Protein 4MAQ (pdb70)

Organism: Burkholderia cenocepacia (strain ATCC BAA-245 / DSM 16553 / LMG 16656 / NCTC 13227 / J2315 / CF5610) (NCBI:txid216591)

Nearest PDB structures (foldseek):
  4maq-assembly1_A  TM=1.004E+00  e=5.322E-48  Burkholderia cenocepacia J2315
  4maq-assembly1_B  TM=1.002E+00  e=1.027E-45  Burkholderia cenocepacia J2315
  1saw-assembly1_A  TM=9.635E-01  e=3.424E-25  Homo sapiens
  6fog-assembly4_D  TM=9.410E-01  e=6.657E-25  Homo sapiens
  6foh-assembly1_A  TM=9.533E-01  e=3.919E-24  Homo sapiens

InterPro domains:
  IPR011234 Fumarylacetoacetase-like, C-terminal [PF01557] (28-228)
  IPR036663 Fumarylacetoacetase-like, C-terminal domain superfamily [G3DSA:3.90.850.10] (1-232)
  IPR036663 Fumarylacetoacetase-like, C-terminal domain superfamily [SSF56529] (20-229)

B-factor: mean 16.76, std 10.46, range [5.88, 123.38]

Sequence (454 aa):
SAYVIDAAERPSVEVDQSSARFPVRRVFCVVGGRNYADHADREPPFFFTKPADAIVPASGTVAYPPLTNNDLHHEIELVVAIGKDGRSIDDPADALSHVWGYGVGVDLTRRDLQAEAKKLSRPWDWAKGFDASGPVVTALRRAATATGHPAAGRRIWLAVNGDTRQQGDLADMIWPVPDVIAYVSRRSVELKAGDLIFTGTPAGVGALQPGDRVTGGVDGIATFEFVVGAKPAHHHHHHHMSAYVIDAAERPSVEVDQSSARFPVRRVFCVVGGRNYADDREPPFFFTKPADAIVPASGTTVAYPPLTNDLHHEEIELVVAIGKDGRSIDPADALSHVWGYGVGVDLTRRDLQAEAKKLSRPWDWAKGFDASGPVVTALRAATATGHPAAGRRIWLAVNGDTRQQGDLADMIWPVPDVIAYVSRSVELKAGDLIFTGTPAGVGALQPGDRVTGGVDGIATFEFVVGAKP

Solvent-accessible surface area: 18419 Å² total; per-residue (Å²): 106,71,64,45,24,137,39,76,121,54,35,17,8,93,11,63,180,52,112,19,73,0,5,9,45,12,0,2,0,4,22,83,2,28,50,106,61,120,157,125,72,86,23,43,8,6,36,6,31,20,45,0,12,37,88,6,69,52,88,3,60,14,6,49,87,6,118,46,2,20,2,30,0,4,0,0,0,0,0,26,96,66,13,158,84,9,80,49,96,80,0,54,72,16,15,45,0,1,0,0,0,0,2,2,0,0,57,50,49,4,61,85,12,88,162,80,32,54,9,12,18,44,1,6,11,2,41,15,0,0,0,3,10,28,0,69,30,14,140,69,26,34,81,31,84,61,16,87,0,43,0,5,2,73,58,85,73,92,2,93,18,45,5,49,22,22,58,32,55,10,30,28,0,0,0,54,0,3,89,1,4,33,0,66,26,1,0,0,0,0,0,1,27,5,66,36,132,10,45,6,123,54,51,17,99,0,28,0,0,2,81,61,9,23,98,17,98,2,54,4,12,84,109,126,146,197,166,167,141,122,131,166,45,66,58,48,24,99,41,73,100,58,38,22,8,97,8,53,172,54,117,18,74,0,5,9,43,12,0,2,0,7,8,91,1,31,61,142,157,128,114,81,20,47,8,8,36,6,33,20,46,0,13,36,87,6,60,56,98,3,59,11,5,48,86,7,118,48,1,40,0,30,0,2,0,0,0,0,0,27,95,65,13,158,80,10,78,48,96,81,0,54,74,17,14,46,0,1,0,0,0,0,1,2,2,0,17,49,45,26,64,50,10,91,87,107,34,80,9,13,17,42,1,8,12,1,39,14,0,0,0,3,10,28,0,72,29,14,140,63,34,36,75,26,79,70,20,102,0,40,0,5,1,92,70,78,76,94,2,122,21,47,3,67,52,26,55,31,56,10,30,29,0,0,1,52,0,2,93,0,5,33,0,65,25,1,0,0,0,0,0,3,27,8,93,34,80,20,35,1,103,53,49,15,109,0,26,0,0,1,70,61,9,23,100,14,92,2,45,3,10,88,104,124

CATH classification: 3.90.850.10

Structure (mmCIF, N/CA/C/O backbone):
data_4MAQ
#
_entry.id   4MAQ
#
_cell.length_a   51.170
_cell.length_b   51.630
_cell.length_c   186.350
_cell.angle_alpha   90.000
_cell.angle_beta   90.000
_cell.angle_gamma   90.000
#
_symmetry.space_group_name_H-M   'P 21 21 21'
#
loop_
_entity.id
_entity.type
_entity.pdbx_description
1 polymer 'Putative fumarylpyruvate hydrolase'
2 non-polymer 1,2-ETHANEDIOL
3 water water
#
loop_
_atom_site.group_PDB
_atom_site.id
_atom_site.type_symbol
_atom_site.label_atom_id
_atom_site.label_alt_id
_atom_site.label_comp_id
_atom_site.label_asym_id
_atom_site.label_entity_id
_atom_site.label_seq_id
_atom_site.pdbx_PDB_ins_code
_atom_site.Cartn_x
_atom_site.Cartn_y
_atom_site.Cartn_z
_atom_site.occupancy
_atom_site.B_iso_or_equiv
_atom_site.auth_seq_id
_atom_site.auth_comp_id
_atom_site.auth_asym_id
_atom_site.auth_atom_id
_atom_site.pdbx_PDB_model_num
ATOM 1 N N . SER A 1 10 ? 8.959 47.235 24.612 1.00 43.33 2 SER A N 1
ATOM 2 C CA . SER A 1 10 ? 8.066 47.743 23.529 1.00 36.24 2 SER A CA 1
ATOM 3 C C . SER A 1 10 ? 6.714 48.140 24.093 1.00 28.63 2 SER A C 1
ATOM 4 O O . SER A 1 10 ? 6.254 47.552 25.075 1.00 41.07 2 SER A O 1
ATOM 7 N N . ALA A 1 11 ? 6.085 49.135 23.467 1.00 27.49 3 ALA A N 1
ATOM 8 C CA . ALA A 1 11 ? 4.646 49.384 23.645 1.00 22.36 3 ALA A CA 1
ATOM 9 C C . ALA A 1 11 ? 3.881 48.287 22.925 1.00 18.17 3 ALA A C 1
ATOM 10 O O . ALA A 1 11 ? 4.347 47.775 21.893 1.00 18.65 3 ALA A O 1
ATOM 12 N N . TYR A 1 12 ? 2.706 47.941 23.448 1.00 16.01 4 TYR A N 1
ATOM 13 C CA . TYR A 1 12 ? 1.890 46.890 22.837 1.00 15.41 4 TYR A CA 1
ATOM 14 C C . TYR A 1 12 ? 0.496 47.355 22.455 1.00 15.70 4 TYR A C 1
ATOM 15 O O . TYR A 1 12 ? -0.080 48.246 23.106 1.00 18.13 4 TYR A O 1
ATOM 24 N N . VAL A 1 13 ? -0.056 46.744 21.402 1.00 14.09 5 VAL A N 1
ATOM 25 C CA . VAL A 1 13 ? -1.400 47.114 20.914 1.00 14.31 5 VAL A CA 1
ATOM 26 C C . VAL A 1 13 ? -2.528 46.528 21.769 1.00 14.10 5 VAL A C 1
ATOM 27 O O . VAL A 1 13 ? -3.692 46.902 21.603 1.00 18.85 5 VAL A O 1
ATOM 31 N N . ILE A 1 14 ? -2.176 45.610 22.661 1.00 14.44 6 ILE A N 1
ATOM 32 C CA . ILE A 1 14 ? -3.115 45.009 23.619 1.00 13.84 6 ILE A CA 1
ATOM 33 C C . ILE A 1 14 ? -2.386 44.927 24.967 1.00 14.88 6 ILE A C 1
ATOM 34 O O . ILE A 1 14 ? -1.161 45.026 25.010 1.00 18.09 6 ILE A O 1
ATOM 39 N N . ASP A 1 15 ? -3.146 44.801 26.057 1.00 20.07 7 ASP A N 1
ATOM 40 C CA . ASP A 1 15 ? -2.576 44.585 27.381 1.00 24.07 7 ASP A CA 1
ATOM 41 C C . ASP A 1 15 ? -1.879 43.233 27.389 1.00 27.86 7 ASP A C 1
ATOM 42 O O . ASP A 1 15 ? -2.471 42.232 26.988 1.00 31.57 7 ASP A O 1
ATOM 47 N N . ALA A 1 16 ? -0.615 43.214 27.807 1.00 31.29 8 ALA A N 1
ATOM 48 C CA . ALA A 1 16 ? 0.109 41.962 27.970 1.00 29.67 8 ALA A CA 1
ATOM 49 C C . ALA A 1 16 ? -0.011 41.486 29.413 1.00 28.62 8 ALA A C 1
ATOM 50 O O . ALA A 1 16 ? 0.227 42.251 30.354 1.00 32.03 8 ALA A O 1
ATOM 52 N N . ALA A 1 17 ? -0.392 40.227 29.591 1.00 30.18 9 ALA A N 1
ATOM 53 C CA . ALA A 1 17 ? -0.386 39.641 30.916 1.00 24.83 9 ALA A CA 1
ATOM 54 C C . ALA A 1 17 ? 1.064 39.513 31.384 1.00 21.08 9 ALA A C 1
ATOM 55 O O . ALA A 1 17 ? 2.013 39.560 30.595 1.00 19.25 9 ALA A O 1
ATOM 57 N N . GLU A 1 18 ? 1.251 39.395 32.686 1.00 15.46 10 GLU A N 1
ATOM 58 C CA . GLU A 1 18 ? 2.596 39.276 33.201 1.00 14.59 10 GLU A CA 1
ATOM 59 C C . GLU A 1 18 ? 3.268 38.018 32.610 1.00 12.39 10 GLU A C 1
ATOM 60 O O . GLU A 1 18 ? 2.630 36.954 32.524 1.00 14.86 10 GLU A O 1
ATOM 66 N N . ARG A 1 19 ? 4.542 38.122 32.228 1.00 12.11 11 ARG A N 1
ATOM 67 C CA . ARG A 1 19 ? 5.221 36.972 31.639 1.00 12.44 11 ARG A CA 1
ATOM 68 C C . ARG A 1 19 ? 5.359 35.856 32.696 1.00 12.02 11 ARG A C 1
ATOM 69 O O . ARG A 1 19 ? 5.445 36.134 33.895 1.00 11.97 11 ARG A O 1
ATOM 77 N N . PRO A 1 20 ? 5.370 34.597 32.256 1.00 10.12 12 PRO A N 1
ATOM 78 C CA . PRO A 1 20 ? 5.420 33.511 33.233 1.00 9.92 12 PRO A CA 1
ATOM 79 C C . PRO A 1 20 ? 6.753 33.413 33.960 1.00 9.51 12 PRO A C 1
ATOM 80 O O . PRO A 1 20 ? 7.835 33.570 33.368 1.00 10.38 12 PRO A O 1
ATOM 84 N N . SER A 1 21 ? 6.663 33.167 35.260 1.00 9.67 13 SER A N 1
ATOM 85 C CA . SER A 1 21 ? 7.858 32.986 36.065 1.00 9.81 13 SER A CA 1
ATOM 86 C C . SER A 1 21 ? 7.598 32.014 37.200 1.00 9.65 13 SER A C 1
ATOM 87 O O . SER A 1 21 ? 6.470 31.595 37.409 1.00 11.09 13 SER A O 1
ATOM 90 N N . VAL A 1 22 ? 8.651 31.663 37.924 1.00 8.81 14 VAL A N 1
ATOM 91 C CA . VAL A 1 22 ? 8.559 30.747 39.051 1.00 9.45 14 VAL A CA 1
ATOM 92 C C . VAL A 1 22 ? 9.190 31.400 40.268 1.00 9.78 14 VAL A C 1
ATOM 93 O O . VAL A 1 22 ? 10.208 32.098 40.165 1.00 10.01 14 VAL A O 1
ATOM 97 N N . GLU A 1 23 ? 8.593 31.125 41.425 1.00 9.05 15 GLU A N 1
ATOM 98 C CA . GLU A 1 23 ? 9.172 31.518 42.693 1.00 9.62 15 GLU A CA 1
ATOM 99 C C . GLU A 1 23 ? 10.603 30.988 42.832 1.00 9.76 15 GLU A C 1
ATOM 100 O O . GLU A 1 23 ? 10.930 29.861 42.419 1.00 10.40 15 GLU A O 1
ATOM 106 N N . VAL A 1 24 ? 11.430 31.788 43.479 1.00 10.16 16 VAL A N 1
ATOM 107 C CA . VAL A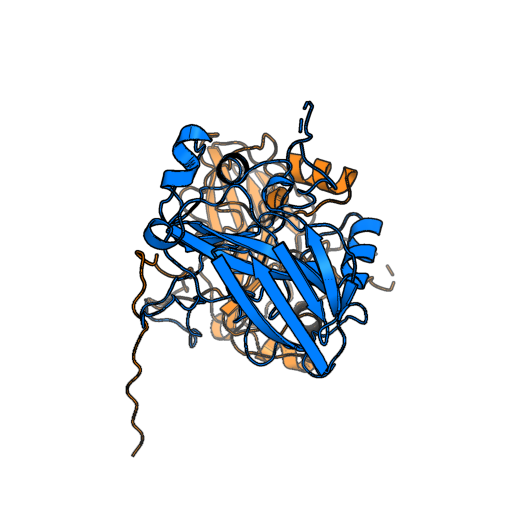 1 24 ? 12.771 31.367 43.890 1.00 10.68 16 VAL A CA 1
ATOM 108 C C . VAL A 1 24 ? 12.792 31.357 45.420 1.00 10.86 16 VAL A C 1
ATOM 109 O O . VAL A 1 24 ? 12.394 32.330 46.075 1.00 12.21 16 VAL A O 1
ATOM 113 N N . ASP A 1 25 ? 13.250 30.244 45.986 1.00 12.06 17 ASP A N 1
ATOM 114 C CA . ASP A 1 25 ? 13.329 30.067 47.438 1.00 13.11 17 ASP A CA 1
ATOM 115 C C . ASP A 1 25 ? 14.036 31.243 48.115 1.00 13.53 17 ASP A C 1
ATOM 116 O O . ASP A 1 25 ? 15.147 31.594 47.722 1.00 14.48 17 ASP A O 1
ATOM 121 N N . GLN A 1 26 ? 13.388 31.833 49.123 1.00 14.81 18 GLN A N 1
ATOM 122 C CA . GLN A 1 26 ? 13.981 32.894 49.970 1.00 16.14 18 GLN A CA 1
ATOM 123 C C . GLN A 1 26 ? 14.365 34.182 49.226 1.00 14.03 18 GLN A C 1
ATOM 124 O O . GLN A 1 26 ? 15.164 34.976 49.723 1.00 16.32 18 GLN A O 1
ATOM 130 N N . SER A 1 27 ? 13.774 34.384 48.050 1.00 12.46 19 SER A N 1
ATOM 131 C CA . SER A 1 27 ? 14.022 35.580 47.272 1.00 11.91 19 SER A CA 1
ATOM 132 C C . SER A 1 27 ? 12.694 36.198 46.843 1.00 11.03 19 SER A C 1
ATOM 133 O O . SER A 1 27 ? 11.696 35.472 46.706 1.00 11.41 19 SER A O 1
ATOM 136 N N . SER A 1 28 ? 12.675 37.518 46.611 1.00 11.20 20 SER A N 1
ATOM 137 C CA . SER A 1 28 ? 11.537 38.130 45.906 1.00 11.01 20 SER A CA 1
ATOM 138 C C . SER A 1 28 ? 11.753 38.166 44.394 1.00 11.00 20 SER A C 1
ATOM 139 O O . SER A 1 28 ? 10.817 38.486 43.657 1.00 12.90 20 SER A O 1
ATOM 142 N N . ALA A 1 29 ? 12.975 37.871 43.936 1.00 10.54 21 ALA A N 1
ATOM 143 C CA . ALA A 1 29 ? 13.226 37.786 42.499 1.00 11.20 21 ALA A CA 1
ATOM 144 C C . ALA A 1 29 ? 12.677 36.455 41.974 1.00 9.77 21 ALA A C 1
ATOM 145 O O . ALA A 1 29 ? 12.491 35.490 42.729 1.00 10.94 21 ALA A O 1
ATOM 147 N N . ARG A 1 30 ? 12.439 36.407 40.667 1.00 9.42 22 ARG A N 1
ATOM 148 C CA . ARG A 1 30 ? 11.725 35.287 40.040 1.00 9.00 22 ARG A CA 1
ATOM 149 C C . ARG A 1 30 ? 12.577 34.657 38.954 1.00 9.05 22 ARG A C 1
ATOM 150 O O . ARG A 1 30 ? 13.539 35.270 38.473 1.00 10.32 22 ARG A O 1
ATOM 158 N N . PHE A 1 31 ? 12.232 33.421 38.595 1.00 9.46 23 PHE A N 1
ATOM 159 C CA . PHE A 1 31 ? 12.860 32.753 37.470 1.00 8.87 23 PHE A CA 1
ATOM 160 C C . PHE A 1 31 ? 11.932 32.853 36.248 1.00 9.92 23 PHE A C 1
ATOM 161 O O . PHE A 1 31 ? 10.851 32.262 36.255 1.00 9.83 23 PHE A O 1
ATOM 169 N N . PRO A 1 32 ? 12.328 33.604 35.202 1.00 9.26 24 PRO A N 1
ATOM 170 C CA . PRO A 1 32 ? 11.441 33.803 34.042 1.00 10.62 24 PRO A CA 1
ATOM 171 C C . PRO A 1 32 ? 11.500 32.583 33.134 1.00 9.87 24 PRO A C 1
ATOM 172 O O . PRO A 1 32 ? 12.593 32.145 32.767 1.00 11.72 24 PRO A O 1
ATOM 176 N N . VAL A 1 33 ? 10.346 32.044 32.780 1.00 9.21 25 VAL A N 1
ATOM 177 C CA . VAL A 1 33 ? 10.291 30.803 31.987 1.00 9.21 25 VAL A CA 1
ATOM 178 C C . VAL A 1 33 ? 10.353 31.139 30.490 1.00 9.24 25 VAL A C 1
ATOM 179 O O . VAL A 1 33 ? 9.629 32.017 30.001 1.00 10.37 25 VAL A O 1
ATOM 183 N N . ARG A 1 34 ? 11.212 30.426 29.775 1.00 8.48 26 A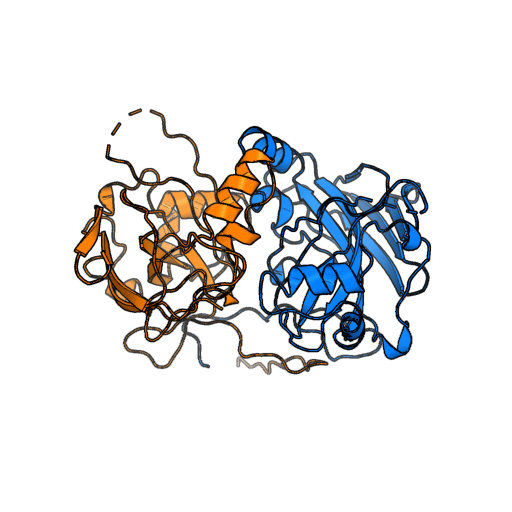RG A N 1
ATOM 184 C CA . ARG A 1 34 ? 11.402 30.594 28.337 1.00 8.45 26 ARG A CA 1
ATOM 185 C C . ARG A 1 34 ? 10.590 29.493 27.628 1.00 8.08 26 ARG A C 1
ATOM 186 O O . ARG A 1 34 ? 9.440 29.725 27.215 1.00 10.29 26 ARG A O 1
ATOM 194 N N . ARG A 1 35 ? 11.139 28.284 27.536 1.00 8.40 27 ARG A N 1
ATOM 195 C CA . ARG A 1 35 ? 10.385 27.120 27.059 1.00 8.86 27 ARG A CA 1
ATOM 196 C C . ARG A 1 35 ? 10.462 26.009 28.087 1.00 8.35 27 ARG A C 1
ATOM 197 O O . ARG A 1 35 ? 11.278 26.047 29.024 1.00 8.49 27 ARG A O 1
ATOM 205 N N . VAL A 1 36 ? 9.586 25.032 27.920 1.00 7.39 28 VAL A N 1
ATOM 206 C CA . VAL A 1 36 ? 9.481 23.908 28.873 1.00 7.60 28 VAL A CA 1
ATOM 207 C C . VAL A 1 36 ? 9.568 22.613 28.053 1.00 7.94 28 VAL A C 1
ATOM 208 O O . VAL A 1 36 ? 8.718 22.373 27.169 1.00 9.45 28 VAL A O 1
ATOM 212 N N . PHE A 1 37 ? 10.604 21.805 28.322 1.00 8.03 29 PHE A N 1
ATOM 213 C CA . PHE A 1 37 ? 10.825 20.526 27.641 1.00 7.94 29 PHE A CA 1
ATOM 214 C C . PHE A 1 37 ? 10.534 19.396 28.622 1.00 8.10 29 PHE A C 1
ATOM 215 O O . PHE A 1 37 ? 10.898 19.479 29.800 1.00 9.05 29 PHE A O 1
ATOM 223 N N . CYS A 1 38 ? 9.950 18.319 28.127 1.00 8.10 30 CYS A N 1
ATOM 224 C CA . CYS A 1 38 ? 9.576 17.198 28.978 1.00 8.39 30 CYS A CA 1
ATOM 225 C C . CYS A 1 38 ? 10.029 15.911 28.320 1.00 9.88 30 CYS A C 1
ATOM 226 O O . CYS A 1 38 ? 9.615 15.586 27.215 1.00 10.68 30 CYS A O 1
ATOM 229 N N . VAL A 1 39 ? 10.903 15.149 28.981 1.00 10.22 31 VAL A N 1
ATOM 230 C CA A VAL A 1 39 ? 11.332 13.868 28.411 0.50 11.15 31 VAL A CA 1
ATOM 231 C CA B VAL A 1 39 ? 11.380 13.834 28.470 0.50 11.41 31 VAL A CA 1
ATOM 232 C C . VAL A 1 39 ? 10.236 12.774 28.571 1.00 12.08 31 VAL A C 1
ATOM 233 O O . VAL A 1 39 ? 9.527 12.714 29.584 1.00 14.43 31 VAL A O 1
ATOM 240 N N A GLY A 1 40 ? 10.086 11.894 27.584 0.50 12.01 32 GLY A N 1
ATOM 241 N N B GLY A 1 40 ? 10.028 12.027 27.490 0.50 12.57 32 GLY A N 1
ATOM 242 C CA A GLY A 1 40 ? 8.964 10.881 27.554 0.50 13.27 32 GLY A CA 1
ATOM 243 C CA B GLY A 1 40 ? 9.246 10.814 27.535 0.50 14.71 32 GLY A CA 1
ATOM 244 C C A GLY A 1 40 ? 8.786 9.711 28.556 0.50 16.99 32 GLY A C 1
ATOM 245 C C B GLY A 1 40 ? 10.067 9.811 28.333 0.50 18.02 32 GLY A C 1
ATOM 246 O O A GLY A 1 40 ? 7.900 9.739 29.395 0.50 23.09 32 GLY A O 1
ATOM 247 O O B GLY A 1 40 ? 11.114 10.106 28.867 0.50 23.52 32 GLY A O 1
ATOM 248 N N . ARG A 1 41 ? 9.543 8.614 28.397 1.00 21.75 33 ARG A N 1
ATOM 249 C CA . ARG A 1 41 ? 9.805 7.536 29.356 1.00 18.29 33 ARG A CA 1
ATOM 250 C C . ARG A 1 41 ? 11.290 7.514 29.699 1.00 18.60 33 ARG A C 1
ATOM 251 O O . ARG A 1 41 ? 12.093 6.997 28.914 1.00 23.27 33 ARG A O 1
ATOM 253 N N . ASN A 1 42 ? 11.666 8.033 30.870 1.00 15.19 34 ASN A N 1
ATOM 254 C CA . ASN A 1 42 ? 13.079 8.156 31.227 1.00 12.74 34 ASN A CA 1
ATOM 255 C C . ASN A 1 42 ? 13.452 7.532 32.569 1.00 12.79 34 ASN A C 1
ATOM 256 O O . ASN A 1 42 ? 14.481 7.848 33.124 1.00 13.59 34 ASN A O 1
ATOM 261 N N . TYR A 1 43 ? 12.602 6.663 33.096 1.00 13.42 35 TYR A N 1
ATOM 262 C CA . TYR A 1 43 ? 12.928 5.918 34.314 1.00 15.08 35 TYR A CA 1
ATOM 263 C C . TYR A 1 43 ? 12.750 4.423 34.093 1.00 16.63 35 TYR A C 1
ATOM 264 O O . TYR A 1 43 ? 11.807 3.997 33.435 1.00 17.33 35 TYR A O 1
ATOM 273 N N . ALA A 1 44 ? 13.663 3.647 34.661 1.00 17.33 36 ALA A N 1
ATOM 274 C CA . ALA A 1 44 ? 13.512 2.200 34.772 1.00 22.36 36 ALA A CA 1
ATOM 275 C C . ALA A 1 44 ? 13.045 1.833 36.190 1.00 29.45 36 ALA A C 1
ATOM 276 O O . ALA A 1 44 ? 13.080 2.672 37.097 1.00 33.29 36 ALA A O 1
ATOM 278 N N . ASP A 1 45 ? 12.608 0.588 36.387 1.00 32.88 37 ASP A N 1
ATOM 279 C CA . ASP A 1 45 ? 12.170 0.102 37.710 1.00 38.96 37 ASP A CA 1
ATOM 280 C C . ASP A 1 45 ? 13.334 -0.237 38.659 1.00 40.92 37 ASP A C 1
ATOM 281 O O . ASP A 1 45 ? 13.117 -0.783 39.749 1.00 51.78 37 ASP A O 1
ATOM 283 N N . HIS A 1 46 ? 14.558 0.096 38.242 1.00 44.14 38 HIS A N 1
ATOM 284 C CA . HIS A 1 46 ? 15.782 -0.227 38.984 1.00 47.87 38 HIS A CA 1
ATOM 285 C C . HIS A 1 46 ? 16.954 0.687 38.592 1.00 45.88 38 HIS A C 1
ATOM 286 O O . HIS A 1 46 ? 16.765 1.700 37.913 1.00 44.72 38 HIS A O 1
ATOM 288 N N . ALA A 1 47 ? 18.154 0.318 39.052 1.00 56.35 39 ALA A N 1
ATOM 289 C CA . ALA A 1 47 ? 19.445 0.867 38.586 1.00 50.76 39 ALA A CA 1
ATOM 290 C C . ALA A 1 47 ? 19.437 2.328 38.140 1.00 56.82 39 ALA A C 1
ATOM 291 O O . ALA A 1 47 ? 20.372 2.790 37.479 1.00 53.23 39 ALA A O 1
ATOM 293 N N . ASP A 1 55 ? 22.874 0.044 25.341 1.00 41.35 47 ASP A N 1
ATOM 294 C CA . ASP A 1 55 ? 21.820 -0.060 24.338 1.00 36.70 47 ASP A CA 1
ATOM 295 C C . ASP A 1 55 ? 20.540 0.703 24.726 1.00 38.64 47 ASP A C 1
ATOM 296 O O . ASP A 1 55 ? 19.427 0.295 24.378 1.00 39.98 47 ASP A O 1
ATOM 298 N N . ARG A 1 56 ? 20.692 1.806 25.451 1.00 40.46 48 ARG A N 1
ATOM 299 C CA . ARG A 1 56 ? 19.548 2.678 25.711 1.00 31.21 48 ARG A CA 1
ATOM 300 C C . ARG A 1 56 ? 19.045 3.222 24.389 1.00 29.04 48 ARG A C 1
ATOM 301 O O . ARG A 1 56 ? 19.839 3.512 23.497 1.00 33.87 48 ARG A O 1
ATOM 309 N N . GLU A 1 57 ? 17.733 3.353 24.256 1.00 25.45 49 GLU A N 1
ATOM 310 C CA . GLU A 1 57 ? 17.157 4.051 23.112 1.00 24.45 49 GLU A CA 1
ATOM 311 C C . GLU A 1 57 ? 17.253 5.558 23.382 1.00 20.56 49 GLU A C 1
ATOM 312 O O . GLU A 1 57 ? 17.144 5.983 24.538 1.00 21.03 49 GLU A O 1
ATOM 314 N N . PRO A 1 58 ? 17.460 6.375 22.326 1.00 22.87 50 PRO A N 1
ATOM 315 C CA . PRO A 1 58 ? 17.461 7.822 22.528 1.00 20.52 50 PRO A CA 1
ATOM 316 C C . PRO A 1 58 ? 16.143 8.302 23.132 1.00 18.24 50 PRO A C 1
ATOM 317 O O . PRO A 1 58 ? 15.093 7.720 22.873 1.00 18.78 50 PRO A O 1
ATOM 321 N N . PRO A 1 59 ? 16.191 9.364 23.937 1.00 16.22 51 PRO A N 1
ATOM 322 C CA . PRO A 1 59 ? 14.963 9.892 24.522 1.00 15.22 51 PRO A CA 1
ATOM 323 C C . PRO A 1 59 ? 14.111 10.606 23.479 1.00 13.79 51 PRO A C 1
ATOM 324 O O . PRO A 1 59 ? 14.605 10.996 22.418 1.00 16.32 51 PRO A O 1
ATOM 328 N N . PHE A 1 60 ? 12.823 10.746 23.768 1.00 13.17 52 PHE A N 1
ATOM 329 C CA . PHE A 1 60 ? 11.970 11.633 22.983 1.00 11.29 52 PHE A CA 1
ATOM 330 C C . PHE A 1 60 ? 11.381 12.669 23.919 1.00 10.35 52 PHE A C 1
ATOM 331 O O . PHE A 1 60 ? 11.479 12.533 25.142 1.00 11.38 52 PHE A O 1
ATOM 339 N N . PHE A 1 61 ? 10.806 13.733 23.346 1.00 9.39 53 PHE A N 1
ATOM 340 C CA . PHE A 1 61 ? 10.406 14.903 24.118 1.00 8.53 53 PHE A CA 1
ATOM 341 C C . PHE A 1 61 ? 9.058 15.423 23.680 1.00 8.85 53 PHE A C 1
ATOM 342 O O . PHE A 1 61 ? 8.733 15.412 22.487 1.00 10.52 53 PHE A O 1
ATOM 350 N N . PHE A 1 62 ? 8.313 15.962 24.645 1.00 8.89 54 PHE A N 1
ATOM 351 C CA . PHE A 1 62 ? 7.233 16.873 24.305 1.00 9.10 54 PHE A CA 1
ATOM 352 C C . PHE A 1 62 ? 7.505 18.162 25.063 1.00 8.99 54 PHE A C 1
ATOM 353 O O . PHE A 1 62 ? 8.519 18.278 25.746 1.00 9.98 54 PHE A O 1
ATOM 361 N N . THR A 1 63 ? 6.635 19.141 24.900 1.00 9.01 55 THR A N 1
ATOM 362 C CA . THR A 1 63 ? 6.796 20.432 25.554 1.00 9.24 55 THR A CA 1
ATOM 363 C C . THR A 1 63 ? 5.496 20.864 26.213 1.00 9.02 55 THR A C 1
ATOM 364 O O . THR A 1 63 ? 4.448 20.247 25.983 1.00 8.84 55 THR A O 1
ATOM 368 N N . LYS A 1 64 ? 5.591 21.909 27.035 1.00 8.54 56 LYS A N 1
ATOM 369 C CA . LYS A 1 64 ? 4.404 22.611 27.533 1.00 7.38 56 LYS A CA 1
ATOM 370 C C . LYS A 1 64 ? 4.654 24.106 27.290 1.00 7.79 56 LYS A C 1
ATOM 371 O O . LYS A 1 64 ? 5.810 24.545 27.261 1.00 8.51 56 LYS A O 1
ATOM 377 N N . PRO A 1 65 ? 3.582 24.909 27.126 1.00 7.74 57 PRO A N 1
ATOM 378 C CA . PRO A 1 65 ? 3.809 26.349 26.985 1.00 8.68 57 PRO A CA 1
ATOM 379 C C . PRO A 1 65 ? 4.327 26.919 28.299 1.00 8.77 57 PRO A C 1
ATOM 380 O O . PRO A 1 65 ? 4.018 26.397 29.384 1.00 8.94 57 PRO A O 1
ATOM 384 N N . ALA A 1 66 ? 5.116 27.976 28.198 1.00 8.08 58 ALA A N 1
ATOM 385 C CA . ALA A 1 66 ? 5.732 28.586 29.371 1.00 8.91 58 ALA A CA 1
ATOM 386 C C . ALA A 1 66 ? 4.687 28.943 30.437 1.00 8.18 58 ALA A C 1
ATOM 387 O O . ALA A 1 66 ? 4.950 28.763 31.638 1.00 9.50 58 ALA A O 1
ATOM 389 N N . ASP A 1 67 ? 3.502 29.416 30.023 1.00 8.68 59 ASP A N 1
ATOM 390 C CA . ASP A 1 67 ? 2.511 29.809 31.007 1.00 9.02 59 ASP A CA 1
ATOM 391 C C . ASP A 1 67 ? 1.640 28.658 31.509 1.00 9.56 59 ASP A C 1
ATOM 392 O O . ASP A 1 67 ? 0.730 28.899 32.291 1.00 11.01 59 ASP A O 1
ATOM 397 N N . ALA A 1 68 ? 1.933 27.413 31.099 1.00 8.64 60 ALA A N 1
ATOM 398 C CA . ALA A 1 68 ? 1.374 26.229 31.774 1.00 9.25 60 ALA A CA 1
ATOM 399 C C . ALA A 1 68 ? 2.058 25.947 33.103 1.00 8.55 60 ALA A C 1
ATOM 400 O O . ALA A 1 68 ? 1.543 25.148 33.893 1.00 8.90 60 ALA A O 1
ATOM 402 N N . ILE A 1 69 ? 3.204 26.594 33.352 1.00 8.73 61 ILE A N 1
ATOM 403 C CA . ILE A 1 69 ? 3.925 26.448 34.611 1.00 8.71 61 ILE A CA 1
ATOM 404 C C . ILE A 1 69 ? 3.193 27.316 35.615 1.00 9.77 61 ILE A C 1
ATOM 405 O O . ILE A 1 69 ? 3.006 28.536 35.392 1.00 12.71 61 ILE A O 1
ATOM 410 N N . VAL A 1 70 ? 2.687 26.660 36.657 1.00 7.94 62 VAL A N 1
ATOM 411 C CA . VAL A 1 70 ? 1.936 27.306 37.724 1.00 7.82 62 VAL A CA 1
ATOM 412 C C . VAL A 1 70 ? 2.515 26.834 39.055 1.00 7.55 62 VAL A C 1
ATOM 413 O O . VAL A 1 70 ? 3.295 25.885 39.094 1.00 8.36 62 VAL A O 1
ATOM 417 N N . PRO A 1 71 ? 2.148 27.493 40.161 1.00 8.44 63 PRO A N 1
ATOM 418 C CA . PRO A 1 71 ? 2.682 27.025 41.431 1.00 8.35 63 PRO A CA 1
ATOM 419 C C . PRO A 1 71 ? 2.129 25.666 41.847 1.00 8.52 63 PRO A C 1
ATOM 420 O O . PRO A 1 71 ? 0.920 25.413 41.744 1.00 10.19 63 PRO A O 1
ATOM 424 N N . ALA A 1 72 ? 3.035 24.824 42.348 1.00 9.07 64 ALA A N 1
ATOM 425 C CA . ALA A 1 72 ? 2.646 23.541 42.972 1.00 9.16 64 ALA A CA 1
ATOM 426 C C . ALA A 1 72 ? 2.273 23.841 44.420 1.00 9.93 64 ALA A C 1
ATOM 427 O O . ALA A 1 72 ? 2.905 23.368 45.347 1.00 11.86 64 ALA A O 1
ATOM 429 N N . SER A 1 73 ? 1.221 24.634 44.584 1.00 9.27 65 SER A N 1
ATOM 430 C CA . SER A 1 73 ? 0.813 25.175 45.870 1.00 10.34 65 SER A CA 1
ATOM 431 C C . SER A 1 73 ? -0.614 25.667 45.690 1.00 10.22 65 SER A C 1
ATOM 432 O O . SER A 1 73 ? -1.022 25.998 44.562 1.00 12.63 65 SER A O 1
ATOM 435 N N . GLY A 1 74 ? -1.381 25.721 46.776 1.00 8.94 66 GLY A N 1
ATOM 436 C CA . GLY A 1 74 ? -2.742 26.245 46.690 1.00 9.53 66 GLY A CA 1
ATOM 437 C C . GLY A 1 74 ? -3.638 25.279 45.920 1.00 8.72 66 GLY A C 1
ATOM 438 O O . GLY A 1 74 ? -3.637 24.084 46.200 1.00 10.89 66 GLY A O 1
ATOM 439 N N . THR A 1 75 ? -4.357 25.791 44.922 1.00 8.99 67 THR A N 1
ATOM 440 C CA . THR A 1 75 ? -5.241 24.983 44.082 1.00 8.91 67 THR A CA 1
ATOM 441 C C . THR A 1 75 ? -4.668 24.931 42.676 1.00 9.21 67 THR A C 1
ATOM 442 O O . THR A 1 75 ? -4.176 25.942 42.153 1.00 11.28 67 THR A O 1
ATOM 446 N N . VAL A 1 76 ? -4.758 23.748 42.069 1.00 8.31 68 VAL A N 1
ATOM 447 C CA . VAL A 1 76 ? -4.457 23.549 40.641 1.00 8.07 68 VAL A CA 1
ATOM 448 C C . VAL A 1 76 ? -5.766 23.173 39.976 1.00 8.90 68 VAL A C 1
ATOM 449 O O . VAL A 1 76 ? -6.425 22.216 40.391 1.00 9.85 68 VAL A O 1
ATOM 453 N N . ALA A 1 77 ? -6.178 23.954 38.970 1.00 8.18 69 ALA A N 1
ATOM 454 C CA . ALA A 1 77 ? -7.487 23.747 38.336 1.00 8.81 69 ALA A CA 1
ATOM 455 C C . ALA A 1 77 ? -7.581 22.390 37.638 1.00 8.67 69 ALA A C 1
ATOM 456 O O . ALA A 1 77 ? -6.601 21.901 37.038 1.00 11.03 69 ALA A O 1
ATOM 458 N N . TYR A 1 78 ? -8.771 21.803 37.712 1.00 8.72 70 TYR A N 1
ATOM 459 C CA . TYR A 1 78 ? -9.088 20.627 36.914 1.00 9.08 70 TYR A CA 1
ATOM 460 C C . TYR A 1 78 ? -9.497 21.115 35.510 1.00 8.82 70 TYR A C 1
ATOM 461 O O . TYR A 1 78 ? -10.448 21.914 35.394 1.00 10.12 70 TYR A O 1
ATOM 470 N N . PRO A 1 79 ? -8.846 20.604 34.450 1.00 8.51 71 PRO A N 1
ATOM 471 C CA . PRO A 1 79 ? -9.100 21.202 33.131 1.00 8.58 71 PRO A CA 1
ATOM 472 C C . PRO A 1 79 ? -10.372 20.694 32.486 1.00 8.69 71 PRO A C 1
ATOM 473 O O . PRO A 1 79 ? -10.888 19.675 32.891 1.00 10.36 71 PRO A O 1
ATOM 477 N N . PRO A 1 80 ? -10.867 21.396 31.457 1.00 9.63 72 PRO A N 1
ATOM 478 C CA . PRO A 1 80 ? -11.980 20.883 30.674 1.00 10.73 72 PRO A CA 1
ATOM 479 C C . PRO A 1 80 ? -11.558 19.713 29.793 1.00 9.78 72 PRO A C 1
ATOM 480 O O . PRO A 1 80 ? -10.372 19.394 29.722 1.00 10.00 72 PRO A O 1
ATOM 484 N N . LEU A 1 81 ? -12.529 19.048 29.178 1.00 12.06 73 LEU A N 1
ATOM 485 C CA . LEU A 1 81 ? -12.293 17.987 28.184 1.00 13.40 73 LEU A CA 1
ATOM 486 C C . LEU A 1 81 ? -11.558 16.769 28.715 1.00 13.46 73 LEU A C 1
ATOM 487 O O . LEU A 1 81 ? -10.886 16.069 27.959 1.00 16.77 73 LEU A O 1
ATOM 492 N N . THR A 1 82 ? -11.653 16.519 30.012 1.00 11.47 74 THR A N 1
ATOM 493 C CA . THR A 1 82 ? -11.119 15.272 30.527 1.00 11.52 74 THR A CA 1
ATOM 494 C C . THR A 1 82 ? -11.953 14.681 31.651 1.00 11.18 74 THR A C 1
ATOM 495 O O . THR A 1 82 ? -12.604 15.400 32.413 1.00 12.64 74 THR A O 1
ATOM 499 N N . ASN A 1 83 ? -11.918 13.347 31.709 1.00 10.88 75 ASN A N 1
ATOM 500 C CA A ASN A 1 83 ? -12.361 12.572 32.866 0.50 12.16 75 ASN A CA 1
ATOM 501 C CA B ASN A 1 83 ? -12.354 12.615 32.894 0.50 12.43 75 ASN A CA 1
ATOM 502 C C . ASN A 1 83 ? -11.217 11.740 33.424 1.00 11.94 75 ASN A C 1
ATOM 503 O O . ASN A 1 83 ? -11.436 10.808 34.198 1.00 14.17 75 ASN A O 1
ATOM 512 N N . ASP A 1 84 ? -9.984 12.051 33.025 1.00 11.64 76 ASP A N 1
ATOM 513 C CA . ASP A 1 84 ? -8.881 11.157 33.393 1.00 11.27 76 ASP A CA 1
ATOM 514 C C . ASP A 1 84 ? -7.582 11.959 33.472 1.00 10.72 76 ASP A C 1
ATOM 515 O O . ASP A 1 84 ? -6.726 11.876 32.593 1.00 10.16 76 ASP A O 1
ATOM 520 N N . LEU A 1 85 ? -7.466 12.745 34.538 1.00 10.11 77 LEU A N 1
ATOM 521 C CA . LEU A 1 85 ? -6.317 13.636 34.760 1.00 8.94 77 LEU A CA 1
ATOM 522 C C . LEU A 1 85 ? -5.211 12.881 35.493 1.00 8.77 77 LEU A C 1
ATOM 523 O O . LEU A 1 85 ? -5.392 12.504 36.658 1.00 10.85 77 LEU A O 1
ATOM 528 N N . HIS A 1 86 ? -4.091 12.628 34.822 1.00 9.40 78 HIS A N 1
ATOM 529 C CA . HIS A 1 86 ? -2.995 11.876 35.442 1.00 9.58 78 HIS A CA 1
ATOM 530 C C . HIS A 1 86 ? -1.904 12.752 35.980 1.00 9.16 78 HIS A C 1
ATOM 531 O O . HIS A 1 86 ? -1.672 13.859 35.467 1.00 10.05 78 HIS A O 1
ATOM 538 N N . HIS A 1 87 ? -1.211 12.223 36.983 1.00 9.23 79 HIS A N 1
ATOM 539 C CA . HIS A 1 87 ? -0.048 12.856 37.569 1.00 8.08 79 HIS A CA 1
ATOM 540 C C . HIS A 1 87 ? 1.236 12.110 37.204 1.00 8.40 79 HIS A C 1
ATOM 541 O O . HIS A 1 87 ? 1.249 10.871 37.183 1.00 10.27 79 HIS A O 1
ATOM 548 N N . GLU A 1 88 ? 2.314 12.856 36.933 1.00 8.75 80 GLU A N 1
ATOM 549 C CA . GLU A 1 88 ? 3.657 12.284 36.821 1.00 9.21 80 GLU A CA 1
ATOM 550 C C . GLU A 1 88 ? 4.640 13.234 37.531 1.00 9.36 80 GLU A C 1
ATOM 551 O O . GLU A 1 88 ? 4.948 14.322 37.029 1.00 10.19 80 GLU A O 1
ATOM 557 N N . ILE A 1 89 ? 5.100 12.838 38.723 1.00 8.97 81 ILE A N 1
ATOM 558 C CA . ILE A 1 89 ? 6.088 13.609 39.510 1.00 9.59 81 ILE A CA 1
ATOM 559 C C . ILE A 1 89 ? 7.447 13.594 38.836 1.00 9.59 81 ILE A C 1
ATOM 560 O O . ILE A 1 89 ? 7.891 12.539 38.384 1.00 10.93 81 ILE A O 1
ATOM 565 N N . GLU A 1 90 ? 8.109 14.750 38.790 1.00 8.40 82 GLU A N 1
ATOM 566 C CA . GLU A 1 90 ? 9.394 14.847 38.095 1.00 9.71 82 GLU A CA 1
ATOM 567 C C . GLU A 1 90 ? 10.328 15.843 38.754 1.00 8.42 82 GLU A C 1
ATOM 568 O O . GLU A 1 90 ? 9.896 16.850 39.319 1.00 10.26 82 GLU A O 1
ATOM 574 N N . LEU A 1 91 ? 11.620 15.578 38.650 1.00 8.86 83 LEU A N 1
ATOM 575 C CA . LEU A 1 91 ? 12.622 16.608 38.928 1.00 8.53 83 LEU A CA 1
ATOM 576 C C . LEU A 1 91 ? 12.658 17.596 37.773 1.00 8.70 83 LEU A C 1
ATOM 577 O O . LEU A 1 91 ? 12.710 17.192 36.595 1.00 9.90 83 LEU A O 1
ATOM 582 N N . VAL A 1 92 ? 12.617 18.894 38.114 1.00 8.62 84 VAL A N 1
ATOM 583 C CA . VAL A 1 92 ? 12.642 19.958 37.112 1.00 9.11 84 VAL A CA 1
ATOM 584 C C . VAL A 1 92 ? 14.007 20.648 37.178 1.00 8.19 84 VAL A C 1
ATOM 585 O O . VAL A 1 92 ? 14.454 21.057 38.260 1.00 9.53 84 VAL A O 1
ATOM 589 N N . VAL A 1 93 ? 14.662 20.751 36.021 1.00 8.13 85 VAL A N 1
ATOM 590 C CA . VAL A 1 93 ? 15.972 21.427 35.922 1.00 8.77 85 VAL A CA 1
ATOM 591 C C . VAL A 1 93 ? 15.746 22.795 35.279 1.00 9.23 85 VAL A C 1
ATOM 592 O O . VAL A 1 93 ? 15.108 22.882 34.230 1.00 9.96 85 VAL A O 1
ATOM 596 N N . ALA A 1 94 ? 16.267 23.839 35.916 1.00 8.49 86 ALA A N 1
ATOM 597 C CA . ALA A 1 94 ? 16.173 25.196 35.394 1.00 8.67 86 ALA A CA 1
ATOM 598 C C . ALA A 1 94 ? 17.493 25.618 34.769 1.00 8.79 86 ALA A C 1
ATOM 599 O O . ALA A 1 94 ? 18.551 25.504 35.398 1.00 12.01 86 ALA A O 1
ATOM 601 N N . ILE A 1 95 ? 17.430 26.115 33.537 1.00 9.21 87 ILE A N 1
ATOM 602 C CA . ILE A 1 95 ? 18.639 26.422 32.782 1.00 9.67 87 ILE A CA 1
ATOM 603 C C . ILE A 1 95 ? 19.034 27.883 32.988 1.00 9.80 87 ILE A C 1
ATOM 604 O O . ILE A 1 95 ? 18.171 28.785 32.917 1.00 10.57 87 ILE A O 1
ATOM 609 N N . GLY A 1 96 ? 20.329 28.128 33.194 1.00 11.19 88 GLY A N 1
ATOM 610 C CA . GLY A 1 96 ? 20.816 29.494 33.386 1.00 12.94 88 GLY A CA 1
ATOM 611 C C . GLY A 1 96 ? 21.760 30.027 32.321 1.00 13.69 88 GLY A C 1
ATOM 612 O O . GLY A 1 96 ? 22.200 31.166 32.424 1.00 17.96 88 GLY A O 1
ATOM 613 N N . LYS A 1 97 ? 22.072 29.230 31.300 1.00 13.17 89 LYS A N 1
ATOM 614 C CA . LYS A 1 97 ? 23.081 29.620 30.289 1.00 13.43 89 LYS A CA 1
ATOM 615 C C . LYS A 1 97 ? 22.680 28.988 28.963 1.00 11.81 89 LYS A C 1
ATOM 616 O O . LYS A 1 97 ? 22.423 27.768 28.907 1.00 12.75 89 LYS A O 1
ATOM 622 N N . ASP A 1 98 ? 22.628 29.814 27.914 1.00 13.65 90 ASP A N 1
ATOM 623 C CA . ASP A 1 98 ? 22.265 29.374 26.557 1.00 12.90 90 ASP A CA 1
ATOM 624 C C . ASP A 1 98 ? 23.287 28.375 26.034 1.00 14.00 90 ASP A C 1
ATOM 625 O O . ASP A 1 98 ? 24.471 28.417 26.398 1.00 15.48 90 ASP A O 1
ATOM 630 N N . GLY A 1 99 ? 22.854 27.491 25.146 1.00 12.95 91 GLY A N 1
ATOM 631 C CA . GLY A 1 99 ? 23.821 26.652 24.431 1.00 14.46 91 GLY A CA 1
ATOM 632 C C . GLY A 1 99 ? 23.196 25.793 23.364 1.00 13.06 91 GLY A C 1
ATOM 633 O O . GLY A 1 99 ? 22.024 25.455 23.462 1.00 13.36 91 GLY A O 1
ATOM 634 N N . ARG A 1 100 ? 23.952 25.503 22.308 1.00 14.72 92 ARG A N 1
ATOM 635 C CA . ARG A 1 100 ? 23.545 24.479 21.350 1.00 16.03 92 ARG A CA 1
ATOM 636 C C . ARG A 1 100 ? 24.617 23.426 21.259 1.00 14.30 92 ARG A C 1
ATOM 637 O O . ARG A 1 100 ? 25.803 23.710 21.513 1.00 17.86 92 ARG A O 1
ATOM 645 N N . SER A 1 101 ? 24.201 22.197 20.951 1.00 12.76 93 SER A N 1
ATOM 646 C CA . SER A 1 101 ? 25.138 21.077 20.849 1.00 14.76 93 SER A CA 1
ATOM 647 C C . SER A 1 101 ? 26.063 21.017 22.080 1.00 14.98 93 SER A C 1
ATOM 648 O O . SER A 1 101 ? 27.302 20.925 21.972 1.00 18.51 93 SER A O 1
ATOM 651 N N . ILE A 1 102 ? 25.449 21.065 23.257 1.00 13.37 94 ILE A N 1
ATOM 652 C CA . ILE A 1 102 ? 26.174 21.014 24.529 1.00 12.85 94 ILE A CA 1
ATOM 653 C C . ILE A 1 102 ? 26.671 19.596 24.791 1.00 14.48 94 ILE A C 1
ATOM 654 O O . ILE A 1 102 ? 25.902 18.637 24.709 1.00 17.28 94 ILE A O 1
ATOM 659 N N . ASP A 1 103 ? 27.964 19.471 25.099 1.00 15.46 95 ASP A N 1
ATOM 660 C CA A ASP A 1 103 ? 28.545 18.179 25.471 0.50 16.72 95 ASP A CA 1
ATOM 661 C CA B ASP A 1 103 ? 28.530 18.181 25.471 0.50 16.67 95 ASP A CA 1
ATOM 662 C C . ASP A 1 103 ? 28.043 17.795 26.864 1.00 15.74 95 ASP A C 1
ATOM 663 O O . ASP A 1 103 ? 27.972 18.648 27.742 1.00 16.42 95 ASP A O 1
ATOM 672 N N . PRO A 1 104 ? 27.693 16.504 27.072 1.00 16.81 96 PRO A N 1
ATOM 673 C CA . PRO A 1 104 ? 27.265 16.094 28.420 1.00 16.58 96 PRO A CA 1
ATOM 674 C C . PRO A 1 104 ? 28.237 16.526 29.523 1.00 15.68 96 PRO A C 1
ATOM 675 O O . PRO A 1 104 ? 27.784 16.941 30.602 1.00 17.50 96 PRO A O 1
ATOM 679 N N . ALA A 1 105 ? 29.541 16.516 29.234 1.00 17.82 97 ALA A N 1
ATOM 680 C CA . ALA A 1 105 ? 30.554 16.934 30.220 1.00 19.35 97 ALA A CA 1
ATOM 681 C C . ALA A 1 105 ? 30.446 18.417 30.607 1.00 17.42 97 ALA A C 1
ATOM 682 O O . ALA A 1 105 ? 30.926 18.826 31.678 1.00 23.50 97 ALA A O 1
ATOM 684 N N . ASP A 1 106 ? 29.831 19.227 29.740 1.00 16.86 98 ASP A N 1
ATOM 685 C CA . ASP A 1 106 ? 29.634 20.649 30.011 1.00 17.62 98 ASP A CA 1
ATOM 686 C C . ASP A 1 106 ? 28.212 20.989 30.449 1.00 14.37 98 ASP A C 1
ATOM 687 O O . ASP A 1 106 ? 27.949 22.124 30.808 1.00 15.32 98 ASP A O 1
ATOM 692 N N . ALA A 1 107 ? 27.299 20.018 30.401 1.00 14.22 99 ALA A N 1
ATOM 693 C CA . ALA A 1 107 ? 25.868 20.301 30.564 1.00 12.81 99 ALA A CA 1
ATOM 694 C C . ALA A 1 107 ? 25.484 20.900 31.913 1.00 12.39 99 ALA A C 1
ATOM 695 O O . ALA A 1 107 ? 24.684 21.835 31.960 1.00 12.94 99 ALA A O 1
ATOM 697 N N . LEU A 1 108 ? 26.068 20.400 33.002 1.00 12.96 100 LEU A N 1
ATOM 698 C CA . LEU A 1 108 ? 25.640 20.849 34.332 1.00 13.13 100 LEU A CA 1
ATOM 699 C C . LEU A 1 108 ? 26.022 22.308 34.571 1.00 13.19 100 LEU A C 1
ATOM 700 O O . LEU A 1 108 ? 25.373 23.009 35.346 1.00 14.95 100 LEU A O 1
ATOM 705 N N . SER A 1 109 ? 27.045 22.786 33.858 1.00 13.73 101 SER A N 1
ATOM 706 C CA . SER A 1 109 ? 27.429 24.204 33.940 1.00 13.06 101 SER A CA 1
ATOM 707 C C . SER A 1 109 ? 26.336 25.137 33.373 1.00 13.55 101 SER A C 1
ATOM 708 O O . SER A 1 109 ? 26.351 26.333 33.634 1.00 15.51 101 SER A O 1
ATOM 711 N N . HIS A 1 110 ? 25.407 24.583 32.594 1.00 13.74 102 HIS A N 1
ATOM 712 C CA . HIS A 1 110 ? 24.258 25.357 32.095 1.00 12.95 102 HIS A CA 1
ATOM 713 C C . HIS A 1 110 ? 23.073 25.400 33.044 1.00 12.57 102 HIS A C 1
ATOM 714 O O . HIS A 1 110 ? 22.101 26.088 32.765 1.00 13.56 102 HIS A O 1
ATOM 721 N N . VAL A 1 111 ? 23.166 24.688 34.157 1.00 12.07 103 VAL A N 1
ATOM 722 C CA . VAL A 1 111 ? 22.059 24.568 35.104 1.00 12.07 103 VAL A CA 1
ATOM 723 C C . VAL A 1 111 ? 22.078 25.707 36.110 1.00 12.32 103 VAL A C 1
ATOM 724 O O . VAL A 1 111 ? 23.047 25.874 36.845 1.00 14.17 103 VAL A O 1
ATOM 728 N N . TRP A 1 112 ? 20.985 26.481 36.153 1.00 10.67 104 TRP A N 1
ATOM 729 C CA . TRP A 1 112 ? 20.784 27.448 37.227 1.00 10.61 104 TRP A CA 1
ATOM 730 C C . TRP A 1 112 ? 20.411 26.784 38.559 1.00 10.97 104 TRP A C 1
ATOM 731 O O . TRP A 1 112 ? 20.956 27.128 39.625 1.00 12.15 104 TRP A O 1
ATOM 742 N N . GLY A 1 113 ? 19.486 25.827 38.514 1.00 11.03 105 GLY A N 1
ATOM 743 C CA . GLY A 1 113 ? 19.022 25.198 39.735 1.00 10.99 105 GLY A CA 1
ATOM 744 C C . GLY A 1 113 ? 17.917 24.215 39.454 1.00 9.98 105 GLY A C 1
ATOM 745 O O . GLY A 1 113 ? 17.747 23.768 38.320 1.00 9.24 105 GLY A O 1
ATOM 746 N N . TYR A 1 114 ? 17.197 23.859 40.516 1.00 9.89 106 TYR A N 1
ATOM 747 C CA . TYR A 1 114 ? 16.276 22.718 40.478 1.00 9.56 106 TYR A CA 1
ATOM 748 C C . TYR A 1 114 ? 15.002 23.000 41.240 1.00 8.99 106 TYR A C 1
ATOM 749 O O . TYR A 1 114 ? 14.987 23.758 42.210 1.00 10.91 106 TYR A O 1
ATOM 758 N N . GLY A 1 115 ? 13.953 22.312 40.826 1.00 10.36 107 GLY A N 1
ATOM 759 C CA . GLY A 1 115 ? 12.695 22.281 41.550 1.00 9.98 107 GLY A CA 1
ATOM 760 C C . GLY A 1 115 ? 12.056 20.931 41.328 1.00 8.73 107 GLY A C 1
ATOM 761 O O . GLY A 1 115 ? 12.668 20.015 40.756 1.00 9.13 107 GLY A O 1
ATOM 762 N N . VAL A 1 116 ? 10.824 20.806 41.812 1.00 8.38 108 VAL A N 1
ATOM 763 C CA . VAL A 1 116 ? 10.021 19.594 41.660 1.00 8.67 108 VAL A CA 1
ATOM 764 C C . VAL A 1 116 ? 8.726 19.979 40.948 1.00 8.92 108 VAL A C 1
ATOM 765 O O . VAL A 1 116 ? 8.146 21.012 41.230 1.00 10.52 108 VAL A O 1
ATOM 769 N N . GLY A 1 117 ? 8.282 19.152 40.013 1.00 8.68 109 GLY A N 1
ATOM 770 C CA . GLY A 1 117 ? 7.068 19.464 39.276 1.00 9.15 109 GLY A CA 1
ATOM 771 C C . GLY A 1 117 ? 6.171 18.256 39.097 1.00 7.26 109 GLY A C 1
ATOM 772 O O . GLY A 1 117 ? 6.570 17.107 39.394 1.00 8.67 109 GLY A O 1
ATOM 773 N N . VAL A 1 118 ? 4.972 18.504 38.589 1.00 7.72 110 VAL A N 1
ATOM 774 C CA . VAL A 1 118 ? 4.071 17.434 38.204 1.00 8.41 110 VAL A CA 1
ATOM 775 C C . VAL A 1 118 ? 3.692 17.693 36.744 1.00 7.89 110 VAL A C 1
ATOM 776 O O . VAL A 1 118 ? 3.116 18.743 36.408 1.00 9.95 110 VAL A O 1
ATOM 780 N N . ASP A 1 119 ? 4.014 16.722 35.884 1.00 7.90 111 ASP A N 1
ATOM 781 C CA . ASP A 1 119 ? 3.494 16.704 34.518 1.00 8.30 111 ASP A CA 1
ATOM 782 C C . ASP A 1 119 ? 2.061 16.188 34.636 1.00 7.81 111 ASP A C 1
ATOM 783 O O . ASP A 1 119 ? 1.855 14.995 34.957 1.00 11.77 111 ASP A O 1
ATOM 788 N N . LEU A 1 120 ? 1.090 17.075 34.435 1.00 8.51 112 LEU A N 1
ATOM 789 C CA . LEU A 1 120 ? -0.329 16.660 34.413 1.00 8.21 112 LEU A CA 1
ATOM 790 C C . LEU A 1 120 ? -0.771 16.389 32.981 1.00 8.11 112 LEU A C 1
ATOM 791 O O . LEU A 1 120 ? -0.368 17.114 32.059 1.00 9.81 112 LEU A O 1
ATOM 796 N N . THR A 1 121 ? -1.581 15.342 32.799 1.00 9.03 113 THR A N 1
ATOM 797 C CA . THR A 1 121 ? -2.003 14.882 31.469 1.00 8.24 113 THR A CA 1
ATOM 798 C C . THR A 1 121 ? -3.506 14.652 31.414 1.00 8.17 113 THR A C 1
ATOM 799 O O . THR A 1 121 ? -4.058 14.034 32.317 1.00 8.97 113 THR A O 1
ATOM 803 N N . ARG A 1 122 ? -4.157 15.152 30.359 1.00 8.24 114 ARG A N 1
ATOM 804 C CA . ARG A 1 122 ? -5.509 14.703 30.019 1.00 8.42 114 ARG A CA 1
ATOM 805 C C . ARG A 1 122 ? -5.299 13.374 29.279 1.00 8.91 114 ARG A C 1
ATOM 806 O O . ARG A 1 122 ? -5.094 13.338 28.050 1.00 10.03 114 ARG A O 1
ATOM 814 N N . ARG A 1 123 ? -5.290 12.285 30.050 1.00 9.09 115 ARG A N 1
ATOM 815 C CA . ARG A 1 123 ? -4.828 10.990 29.552 1.00 10.51 115 ARG A CA 1
ATOM 816 C C . ARG A 1 123 ? -5.786 10.358 28.556 1.00 9.28 115 ARG A C 1
ATOM 817 O O . ARG A 1 123 ? -5.355 9.631 27.658 1.00 10.99 115 ARG A O 1
ATOM 825 N N . ASP A 1 124 ? -7.087 10.625 28.710 1.00 9.08 116 ASP A N 1
ATOM 826 C CA . ASP A 1 124 ? -8.061 10.221 27.714 1.00 9.83 116 ASP A CA 1
ATOM 827 C C . ASP A 1 124 ? -7.782 10.871 26.357 1.00 9.56 116 ASP A C 1
ATOM 828 O O . ASP A 1 124 ? -7.768 10.189 25.326 1.00 11.66 116 ASP A O 1
ATOM 833 N N . LEU A 1 125 ? -7.494 12.178 26.353 1.00 9.30 117 LEU A N 1
ATOM 834 C CA . LEU A 1 125 ? -7.086 12.815 25.086 1.00 8.91 117 LEU A CA 1
ATOM 835 C C . LEU A 1 125 ? -5.752 12.241 24.579 1.00 8.78 117 LEU A C 1
ATOM 836 O O . LEU A 1 125 ? -5.579 12.056 23.378 1.00 10.46 117 LEU A O 1
ATOM 841 N N . GLN A 1 126 ? -4.822 11.930 25.478 1.00 10.12 118 GLN A N 1
ATOM 842 C CA . GLN A 1 126 ? -3.548 11.349 25.040 1.00 9.88 118 GLN A CA 1
ATOM 843 C C . GLN A 1 126 ? -3.763 10.005 24.367 1.00 10.98 118 GLN A C 1
ATOM 844 O O . GLN A 1 126 ? -3.131 9.723 23.344 1.00 11.43 118 GLN A O 1
ATOM 850 N N . ALA A 1 127 ? -4.650 9.179 24.928 1.00 10.59 119 ALA A N 1
ATOM 851 C CA . ALA A 1 127 ? -4.935 7.863 24.335 1.00 11.99 119 ALA A CA 1
ATOM 852 C C . ALA A 1 127 ? -5.467 8.021 22.909 1.00 12.84 119 ALA A C 1
ATOM 853 O O . ALA A 1 127 ? -5.075 7.266 21.996 1.00 15.16 119 ALA A O 1
ATOM 855 N N . GLU A 1 128 ? -6.353 8.993 22.700 1.00 13.30 120 GLU A N 1
ATOM 856 C CA . GLU A 1 128 ? -6.896 9.201 21.371 1.00 16.24 120 GLU A CA 1
ATOM 857 C C . GLU A 1 128 ? -5.817 9.720 20.415 1.00 14.28 120 GLU A C 1
ATOM 858 O O . GLU A 1 128 ? -5.733 9.276 19.255 1.00 14.40 120 GLU A O 1
ATOM 864 N N . ALA A 1 129 ? -4.966 10.629 20.898 1.00 11.78 121 ALA A N 1
ATOM 865 C CA . ALA A 1 129 ? -3.880 11.143 20.061 1.00 12.02 121 ALA A CA 1
ATOM 866 C C . ALA A 1 129 ? -2.938 10.012 19.644 1.00 12.87 121 ALA A C 1
ATOM 867 O O . ALA A 1 129 ? -2.546 9.902 18.476 1.00 12.45 121 ALA A O 1
ATOM 869 N N . LYS A 1 130 ? -2.575 9.144 20.581 1.00 11.59 122 LYS A N 1
ATOM 870 C CA . LYS A 1 130 ? -1.705 8.011 20.227 1.00 12.78 122 LYS A CA 1
ATOM 871 C C . LYS A 1 130 ? -2.357 7.100 19.181 1.00 13.64 122 LYS A C 1
ATOM 872 O O . LYS A 1 130 ? -1.700 6.687 18.219 1.00 14.72 122 LYS A O 1
ATOM 878 N N . LYS A 1 131 ? -3.641 6.795 19.360 1.00 12.76 123 LYS A N 1
ATOM 879 C CA . LYS A 1 131 ? -4.373 5.915 18.431 1.00 13.20 123 LYS A CA 1
ATOM 880 C C . LYS A 1 131 ? -4.333 6.486 17.008 1.00 12.61 123 LYS A C 1
ATOM 881 O O . LYS A 1 131 ? -4.227 5.754 16.047 1.00 16.21 123 LYS A O 1
ATOM 887 N N . LEU A 1 132 ? -4.396 7.811 16.894 1.00 12.86 124 LEU A N 1
ATOM 888 C CA . LEU A 1 132 ? -4.524 8.467 15.595 1.00 14.25 124 LEU A CA 1
ATOM 889 C C . LEU A 1 132 ? -3.214 9.031 15.084 1.00 13.57 124 LEU A C 1
ATOM 890 O O . LEU A 1 132 ? -3.184 9.678 14.028 1.00 14.76 124 LEU A O 1
ATOM 895 N N . SER A 1 133 ? -2.137 8.796 15.831 1.00 12.38 125 SER A N 1
ATOM 896 C CA . SER A 1 133 ? -0.824 9.362 15.503 1.00 12.80 125 SER A CA 1
ATOM 897 C C . SER A 1 133 ? -0.925 10.895 15.360 1.00 11.61 125 SER A C 1
ATOM 898 O O . SER A 1 133 ? -0.400 11.489 14.411 1.00 13.28 125 SER A O 1
ATOM 901 N N . ARG A 1 134 ? -1.619 11.523 16.303 1.00 11.44 126 ARG A N 1
ATOM 902 C CA . ARG A 1 134 ? -1.848 12.960 16.265 1.00 10.78 126 ARG A CA 1
ATOM 903 C C . ARG A 1 134 ? -1.084 13.649 17.386 1.00 9.64 126 ARG A C 1
ATOM 904 O O . ARG A 1 134 ? -0.585 12.990 18.306 1.00 10.69 126 ARG A O 1
ATOM 912 N N . PRO A 1 135 ? -0.977 14.983 17.318 1.00 9.98 127 PRO A N 1
ATOM 913 C CA . PRO A 1 135 ? -0.160 15.678 18.314 1.00 9.18 127 PRO A CA 1
ATOM 914 C C . PRO A 1 135 ? -0.691 15.577 19.739 1.00 9.75 127 PRO A C 1
ATOM 915 O O . PRO A 1 135 ? -1.893 15.455 19.964 1.00 9.76 127 PRO A O 1
ATOM 919 N N . TRP A 1 136 ? 0.219 15.677 20.685 1.00 9.38 128 TRP A N 1
ATOM 920 C CA . TRP A 1 136 ? -0.074 15.516 22.108 1.00 8.24 128 TRP A CA 1
ATOM 921 C C . TRP A 1 136 ? -0.375 16.826 22.824 1.00 8.50 128 TRP A C 1
ATOM 922 O O . TRP A 1 136 ? -0.549 16.801 24.044 1.00 8.22 128 TRP A O 1
ATOM 933 N N . ASP A 1 137 ? -0.453 17.950 22.096 1.00 8.24 129 ASP A N 1
ATOM 934 C CA . ASP A 1 137 ? -0.567 19.266 22.756 1.00 9.15 129 ASP A CA 1
ATOM 935 C C . ASP A 1 137 ? -1.842 19.394 23.616 1.00 8.27 129 ASP A C 1
ATOM 936 O O . ASP A 1 137 ? -1.811 19.945 24.733 1.00 9.73 129 ASP A O 1
ATOM 941 N N . TRP A 1 138 ? -2.976 18.879 23.143 1.00 8.55 130 TRP A N 1
ATOM 942 C CA . TRP A 1 138 ? -4.178 18.978 23.967 1.00 9.69 130 TRP A CA 1
ATOM 943 C C . TRP A 1 138 ? -4.026 18.127 25.229 1.00 9.05 130 TRP A C 1
ATOM 944 O O . TRP A 1 138 ? -4.488 18.501 26.317 1.00 10.44 130 TRP A O 1
ATOM 955 N N . ALA A 1 139 ? -3.373 16.981 25.082 1.00 8.88 131 ALA A N 1
ATOM 956 C CA . ALA A 1 139 ? -3.146 16.093 26.231 1.00 7.97 131 ALA A CA 1
ATOM 957 C C . ALA A 1 139 ? -2.148 16.627 27.257 1.00 8.13 131 ALA A C 1
ATOM 958 O O . ALA A 1 139 ? -2.295 16.373 28.451 1.00 8.88 131 ALA A O 1
ATOM 960 N N . LYS A 1 140 ? -1.127 17.343 26.801 1.00 8.09 132 LYS A N 1
ATOM 961 C CA . LYS A 1 140 ? 0.017 17.662 27.645 1.00 8.96 132 LYS A CA 1
ATOM 962 C C . LYS A 1 140 ? 0.264 19.146 27.918 1.00 8.61 132 LYS A C 1
ATOM 963 O O . LYS A 1 140 ? 0.972 19.472 28.862 1.00 10.26 132 LYS A O 1
ATOM 969 N N . GLY A 1 141 ? -0.273 20.036 27.083 1.00 8.84 133 GLY A N 1
ATOM 970 C CA . GLY A 1 141 ? 0.114 21.452 27.156 1.00 8.65 133 GLY A CA 1
ATOM 971 C C . GLY A 1 141 ? -1.028 22.380 27.519 1.00 9.04 133 GLY A C 1
ATOM 972 O O . GLY A 1 141 ? -1.025 23.553 27.148 1.00 11.32 133 GLY A O 1
ATOM 973 N N . PHE A 1 142 ? -1.990 21.876 28.285 1.00 8.89 134 PHE A N 1
ATOM 974 C CA . PHE A 1 142 ? -3.206 22.598 28.633 1.00 9.21 134 PHE A CA 1
ATOM 975 C C . PHE A 1 142 ? -2.967 23.527 29.832 1.00 8.19 134 PHE A C 1
ATOM 976 O O . PHE A 1 142 ? -1.853 23.619 30.361 1.00 8.34 134 PHE A O 1
ATOM 984 N N . ASP A 1 143 ? -4.003 24.251 30.247 1.00 8.35 135 ASP A N 1
ATOM 985 C CA . ASP A 1 143 ? -3.811 25.237 31.317 1.00 8.12 135 ASP A CA 1
ATOM 986 C C . ASP A 1 143 ? -3.424 24.557 32.619 1.00 8.14 135 ASP A C 1
ATOM 987 O O . ASP A 1 143 ? -4.032 23.518 32.990 1.00 8.80 135 ASP A O 1
ATOM 992 N N . ALA A 1 144 ? -2.451 25.129 33.325 1.00 7.57 136 ALA A N 1
ATOM 993 C CA . ALA A 1 144 ? -2.055 24.630 34.649 1.00 7.22 136 ALA A CA 1
ATOM 994 C C . ALA A 1 144 ? -1.614 23.167 34.572 1.00 7.64 136 ALA A C 1
ATOM 995 O O . ALA A 1 144 ? -1.763 22.427 35.547 1.00 9.02 136 ALA A O 1
ATOM 997 N N . SER A 1 145 ? -0.988 22.793 33.440 1.00 7.74 137 SER A N 1
ATOM 998 C CA . SER A 1 145 ? -0.560 21.422 33.228 1.00 7.84 137 SER A CA 1
ATOM 999 C C . SER A 1 145 ? 0.856 21.140 33.750 1.00 7.19 137 SER A C 1
ATOM 1000 O O . SER A 1 145 ? 1.319 20.008 33.687 1.00 8.41 137 SER A O 1
ATOM 1003 N N . GLY A 1 146 ? 1.547 22.150 34.285 1.00 7.56 138 GLY A N 1
ATOM 1004 C CA . GLY A 1 146 ? 2.892 21.927 34.849 1.00 8.70 138 GLY A CA 1
ATOM 1005 C C . GLY A 1 146 ? 3.134 22.660 36.169 1.00 8.09 138 GLY A C 1
ATOM 1006 O O . GLY A 1 146 ? 3.916 23.606 36.226 1.00 9.50 138 GLY A O 1
ATOM 1007 N N . PRO A 1 147 ? 2.466 22.238 37.253 1.00 7.70 139 PRO A N 1
ATOM 1008 C CA . PRO A 1 147 ? 2.791 22.832 38.549 1.00 8.13 139 PRO A CA 1
ATOM 1009 C C . PRO A 1 147 ? 4.230 22.530 38.940 1.00 8.33 139 PRO A C 1
ATOM 1010 O O . PRO A 1 147 ? 4.701 21.399 38.773 1.00 9.04 139 PRO A O 1
ATOM 1014 N N A VAL A 1 148 ? 4.907 23.551 39.466 0.50 7.61 140 VAL A N 1
ATOM 1015 N N B VAL A 1 148 ? 4.924 23.542 39.452 0.50 8.24 140 VAL A N 1
ATOM 1016 C CA A VAL A 1 148 ? 6.316 23.481 39.858 0.50 7.93 140 VAL A CA 1
ATOM 1017 C CA B VAL A 1 148 ? 6.302 23.391 39.915 0.50 8.99 140 VAL A CA 1
ATOM 1018 C C A VAL A 1 148 ? 6.496 24.160 41.223 0.50 8.59 140 VAL A C 1
ATOM 1019 C C B VAL A 1 148 ? 6.485 24.134 41.229 0.50 8.88 140 VAL A C 1
ATOM 1020 O O A VAL A 1 148 ? 5.817 25.150 41.527 0.50 10.13 140 VAL A O 1
ATOM 1021 O O B VAL A 1 148 ? 5.839 25.159 41.484 0.50 10.77 140 VAL A O 1
ATOM 1028 N N . THR A 1 149 ? 7.366 23.603 42.063 1.00 9.28 141 THR A N 1
ATOM 1029 C CA . THR A 1 149 ? 7.748 24.251 43.323 1.00 8.82 141 THR A CA 1
ATOM 1030 C C . THR A 1 149 ? 8.596 25.488 43.081 1.00 8.63 141 THR A C 1
ATOM 1031 O O . THR A 1 149 ? 9.114 25.704 41.978 1.00 9.88 141 THR A O 1
ATOM 1035 N N . ALA A 1 150 ? 8.816 26.250 44.145 1.00 9.30 142 ALA A N 1
ATOM 1036 C CA . ALA A 1 150 ? 9.886 27.232 44.128 1.00 9.43 142 ALA A CA 1
ATOM 1037 C C . ALA A 1 150 ? 11.201 26.559 43.723 1.00 9.43 142 ALA A C 1
ATOM 1038 O O . ALA A 1 150 ? 11.440 25.368 44.021 1.00 10.23 142 ALA A O 1
ATOM 1040 N N . LEU A 1 151 ? 12.040 27.306 43.020 1.00 9.58 143 LEU A N 1
ATOM 1041 C CA . LEU A 1 151 ? 13.347 26.810 42.568 1.00 9.01 143 LEU A CA 1
ATOM 1042 C C . LEU A 1 151 ? 14.430 27.174 43.560 1.00 9.99 143 LEU A C 1
ATOM 1043 O O . LEU A 1 151 ? 14.329 28.180 44.272 1.00 11.82 143 LEU A O 1
ATOM 1048 N N . ARG A 1 152 ? 15.461 26.342 43.596 1.00 10.58 144 ARG A N 1
ATOM 1049 C CA A ARG A 1 152 ? 16.654 26.582 44.412 0.50 11.26 144 ARG A CA 1
ATOM 1050 C CA B ARG A 1 152 ? 16.643 26.609 44.406 0.50 11.33 144 ARG A CA 1
ATOM 1051 C C . ARG A 1 152 ? 17.887 26.543 43.517 1.00 11.31 144 ARG A C 1
ATOM 1052 O O . ARG A 1 152 ? 17.965 25.724 42.587 1.00 12.02 144 ARG A O 1
ATOM 1067 N N . ALA A 1 153 ? 18.854 27.427 43.781 1.00 11.09 145 ALA A N 1
ATOM 1068 C CA . ALA A 1 153 ? 20.065 27.490 42.960 1.00 11.65 145 ALA A CA 1
ATOM 1069 C C . ALA A 1 153 ? 20.898 26.216 43.143 1.00 13.15 145 ALA A C 1
ATOM 1070 O O . ALA A 1 153 ? 20.952 25.646 44.254 1.00 14.34 145 ALA A O 1
ATOM 1072 N N . ALA A 1 154 ? 21.587 25.803 42.079 1.00 13.00 146 ALA A N 1
ATOM 1073 C CA . ALA A 1 154 ? 22.453 24.618 42.137 1.00 13.94 146 ALA A CA 1
ATOM 1074 C C . ALA A 1 154 ? 23.586 24.783 43.138 1.00 14.71 146 ALA A C 1
ATOM 1075 O O . ALA A 1 154 ? 24.046 23.783 43.685 1.00 16.06 146 ALA A O 1
ATOM 1077 N N . THR A 1 155 ? 24.032 26.025 43.369 1.00 16.67 147 THR A N 1
ATOM 1078 C CA . THR A 1 155 ? 25.008 26.300 44.437 1.00 18.66 147 THR A CA 1
ATOM 1079 C C . THR A 1 155 ? 24.507 25.820 45.804 1.00 17.32 147 THR A C 1
ATOM 1080 O O . THR A 1 155 ? 25.305 25.414 46.660 1.00 25.26 147 THR A O 1
ATOM 1084 N N . ALA A 1 156 ? 23.192 25.861 46.002 1.00 15.70 148 ALA A N 1
ATOM 1085 C CA . ALA A 1 156 ? 22.598 25.417 47.259 1.00 15.42 148 ALA A CA 1
ATOM 1086 C C . ALA A 1 156 ? 22.241 23.930 47.259 1.00 16.10 148 ALA A C 1
ATOM 1087 O O . ALA A 1 156 ? 22.424 23.251 48.266 1.00 19.69 148 ALA A O 1
ATOM 1089 N N . THR A 1 157 ? 21.721 23.420 46.142 1.00 13.85 149 THR A N 1
ATOM 1090 C CA . THR A 1 157 ? 21.201 22.050 46.113 1.00 15.93 149 THR A CA 1
ATOM 1091 C C . THR A 1 157 ? 22.291 21.041 45.765 1.00 15.34 149 THR A C 1
ATOM 1092 O O . THR A 1 157 ? 22.157 19.858 46.110 1.00 17.16 149 THR A O 1
ATOM 1096 N N . GLY A 1 158 ? 23.345 21.488 45.068 1.00 15.45 150 GLY A N 1
ATOM 1097 C CA . GLY A 1 158 ? 24.197 20.549 44.347 1.00 16.04 150 GLY A CA 1
ATOM 1098 C C . GLY A 1 158 ? 23.464 19.966 43.141 1.00 15.02 150 GLY A C 1
ATOM 1099 O O . GLY A 1 158 ? 22.294 20.290 42.896 1.00 16.63 150 GLY A O 1
ATOM 1100 N N . HIS A 1 159 ? 24.166 19.141 42.374 1.00 15.85 151 HIS A N 1
ATOM 1101 C CA . HIS A 1 159 ? 23.572 18.448 41.233 1.00 16.06 151 HIS A CA 1
ATOM 1102 C C . HIS A 1 159 ? 23.211 17.023 41.663 1.00 18.16 151 HIS A C 1
ATOM 1103 O O . HIS A 1 159 ? 24.087 16.154 41.754 1.00 22.89 151 HIS A O 1
ATOM 1110 N N . PRO A 1 160 ? 21.919 16.779 41.943 1.00 18.93 152 PRO A N 1
ATOM 1111 C CA . PRO A 1 160 ? 21.520 15.497 42.526 1.00 19.64 152 PRO A CA 1
ATOM 1112 C C . PRO A 1 160 ? 21.622 14.360 41.515 1.00 26.86 152 PRO A C 1
ATOM 1113 O O . PRO A 1 160 ? 21.207 14.516 40.363 1.00 31.22 152 PRO A O 1
ATOM 1117 N N . ALA A 1 161 ? 22.205 13.244 41.944 1.00 27.59 153 ALA A N 1
ATOM 1118 C CA . ALA A 1 161 ? 22.341 12.060 41.099 1.00 28.87 153 ALA A CA 1
ATOM 1119 C C . ALA A 1 161 ? 21.516 10.896 41.645 1.00 23.87 153 ALA A C 1
ATOM 1120 O O . ALA A 1 161 ? 21.294 9.898 40.964 1.00 28.66 153 ALA A O 1
ATOM 1122 N N . ALA A 1 162 ? 21.034 11.047 42.870 1.00 20.81 154 ALA A N 1
ATOM 1123 C CA . ALA A 1 162 ? 20.272 10.000 43.520 1.00 18.56 154 ALA A CA 1
ATOM 1124 C C . ALA A 1 162 ? 19.357 10.684 44.504 1.00 17.50 154 ALA A C 1
ATOM 1125 O O . ALA A 1 162 ? 19.555 11.852 44.809 1.00 17.85 154 ALA A O 1
ATOM 1127 N N . GLY A 1 163 ? 18.365 9.949 44.995 1.00 16.77 155 GLY A N 1
ATOM 1128 C CA . GLY A 1 163 ? 17.433 10.455 45.991 1.00 16.65 155 GLY A CA 1
ATOM 1129 C C . GLY A 1 163 ? 16.001 10.065 45.676 1.00 13.27 155 GLY A C 1
ATOM 1130 O O . GLY A 1 163 ? 15.625 9.990 44.497 1.00 14.87 155 GLY A O 1
ATOM 1131 N N . ARG A 1 164 ? 15.207 9.856 46.731 1.00 13.61 156 ARG A N 1
ATOM 1132 C CA A ARG A 1 164 ? 13.802 9.491 46.574 0.50 14.37 156 ARG A CA 1
ATOM 1133 C CA B ARG A 1 164 ? 13.793 9.507 46.606 0.50 14.29 156 ARG A CA 1
ATOM 1134 C C . ARG A 1 164 ? 13.013 10.583 45.858 1.00 12.67 156 ARG A C 1
ATOM 1135 O O . ARG A 1 164 ? 13.135 11.782 46.166 1.00 14.44 156 ARG A O 1
ATOM 1150 N N . ILE A 1 165 ? 12.209 10.146 44.898 1.00 11.63 157 ILE A N 1
ATOM 1151 C CA . ILE A 1 165 ? 11.251 10.997 44.187 1.00 10.82 157 ILE A CA 1
ATOM 1152 C C . ILE A 1 165 ? 9.886 10.337 44.361 1.00 10.52 157 ILE A C 1
ATOM 1153 O O . ILE A 1 165 ? 9.732 9.120 44.161 1.00 11.39 157 ILE A O 1
ATOM 1158 N N . TRP A 1 166 ? 8.904 11.111 44.799 1.00 10.42 158 TRP A N 1
ATOM 1159 C CA . TRP A 1 166 ? 7.643 10.497 45.238 1.00 10.84 158 TRP A CA 1
ATOM 1160 C C . TRP A 1 166 ? 6.467 11.464 45.089 1.00 10.69 158 TRP A C 1
ATOM 1161 O O . TRP A 1 166 ? 6.640 12.684 45.014 1.00 10.98 158 TRP A O 1
ATOM 1172 N N . LEU A 1 167 ? 5.274 10.886 45.056 1.00 9.61 159 LEU A N 1
ATOM 1173 C CA . LEU A 1 167 ? 4.021 11.640 45.016 1.00 8.93 159 LEU A CA 1
ATOM 1174 C C . LEU A 1 167 ? 2.987 10.843 45.797 1.00 8.93 159 LEU A C 1
ATOM 1175 O O . LEU A 1 167 ? 2.935 9.595 45.690 1.00 9.62 159 LEU A O 1
ATOM 1180 N N . ALA A 1 168 ? 2.171 11.553 46.580 1.00 8.89 160 ALA A N 1
ATOM 1181 C CA . ALA A 1 168 ? 1.061 10.930 47.308 1.00 9.17 160 ALA A CA 1
ATOM 1182 C C . ALA A 1 168 ? -0.217 11.694 47.028 1.00 8.93 160 ALA A C 1
ATOM 1183 O O . ALA A 1 168 ? -0.192 12.891 46.673 1.00 8.45 160 ALA A O 1
ATOM 1185 N N . VAL A 1 169 ? -1.336 10.997 47.234 1.00 8.20 161 VAL A N 1
ATOM 1186 C CA . VAL A 1 169 ? -2.660 11.567 47.120 1.00 8.73 161 VAL A CA 1
ATOM 1187 C C . VAL A 1 169 ? -3.393 11.289 48.430 1.00 8.52 161 VAL A C 1
ATOM 1188 O O . VAL A 1 169 ? -3.546 10.113 48.831 1.00 9.73 161 VAL A O 1
ATOM 1192 N N . ASN A 1 170 ? -3.860 12.359 49.086 1.00 8.60 162 ASN A N 1
ATOM 1193 C CA . ASN A 1 170 ? -4.522 12.240 50.388 1.00 8.80 162 ASN A CA 1
ATOM 1194 C C . ASN A 1 170 ? -3.735 11.397 51.373 1.00 8.95 162 ASN A C 1
ATOM 1195 O O . ASN A 1 170 ? -4.321 10.691 52.217 1.00 10.66 162 ASN A O 1
ATOM 1200 N N . GLY A 1 171 ? -2.408 11.497 51.271 1.00 8.96 163 GLY A N 1
ATOM 1201 C CA . GLY A 1 171 ? -1.484 10.837 52.201 1.00 10.18 163 GLY A CA 1
ATOM 1202 C C . GLY A 1 171 ? -1.012 9.470 51.786 1.00 10.28 163 GLY A C 1
ATOM 1203 O O . GLY A 1 171 ? -0.141 8.901 52.445 1.00 12.80 163 GLY A O 1
ATOM 1204 N N . ASP A 1 172 ? -1.524 8.963 50.668 1.00 8.88 164 ASP A N 1
ATOM 1205 C CA . ASP A 1 172 ? -1.178 7.610 50.216 1.00 8.97 164 ASP A CA 1
ATOM 1206 C C . ASP A 1 172 ? -0.225 7.711 49.038 1.00 8.54 164 ASP A C 1
ATOM 1207 O O . ASP A 1 172 ? -0.548 8.368 48.032 1.00 10.49 164 ASP A O 1
ATOM 1212 N N . THR A 1 173 ? 0.902 7.001 49.111 1.00 8.96 165 THR A N 1
ATOM 1213 C CA . THR A 1 173 ? 1.888 7.057 48.014 1.00 9.51 165 THR A CA 1
ATOM 1214 C C . THR A 1 173 ? 1.290 6.544 46.706 1.00 9.02 165 THR A C 1
ATOM 1215 O O . THR A 1 173 ? 0.653 5.507 46.703 1.00 10.42 165 THR A O 1
ATOM 1219 N N . ARG A 1 174 ? 1.505 7.267 45.612 1.00 10.53 166 ARG A N 1
ATOM 1220 C CA . ARG A 1 174 ? 1.028 6.834 44.300 1.00 9.98 166 ARG A CA 1
ATOM 1221 C C . ARG A 1 174 ? 2.155 6.680 43.279 1.00 10.63 166 ARG A C 1
ATOM 1222 O O . ARG A 1 174 ? 1.980 6.030 42.247 1.00 13.52 166 ARG A O 1
ATOM 1230 N N . GLN A 1 175 ? 3.290 7.321 43.533 1.00 10.26 167 GLN A N 1
ATOM 1231 C CA . GLN A 1 175 ? 4.490 7.121 42.721 1.00 9.85 167 GLN A CA 1
ATOM 1232 C C . GLN A 1 175 ? 5.697 7.150 43.621 1.00 11.05 167 GLN A C 1
ATOM 1233 O O . GLN A 1 175 ? 5.751 7.916 44.596 1.00 11.28 167 GLN A O 1
ATOM 1239 N N . GLN A 1 176 ? 6.672 6.317 43.292 1.00 12.70 168 GLN A N 1
ATOM 1240 C CA . GLN A 1 176 ? 7.896 6.281 44.056 1.00 13.41 168 GLN A CA 1
ATOM 1241 C C . GLN A 1 176 ? 9.016 5.672 43.243 1.00 13.31 168 GLN A C 1
ATOM 1242 O O . GLN A 1 176 ? 8.846 4.644 42.572 1.00 17.08 168 GLN A O 1
ATOM 1248 N N . GLY A 1 177 ? 10.167 6.313 43.324 1.00 11.65 169 GLY A N 1
ATOM 1249 C CA . GLY A 1 177 ? 11.381 5.763 42.739 1.00 14.15 169 GLY A CA 1
ATOM 1250 C C . GLY A 1 177 ? 12.568 6.556 43.244 1.00 13.43 169 GLY A C 1
ATOM 1251 O O . GLY A 1 177 ? 12.492 7.221 44.283 1.00 14.84 169 GLY A O 1
ATOM 1252 N N . ASP A 1 178 ? 13.665 6.500 42.501 1.00 14.97 170 ASP A N 1
ATOM 1253 C CA . ASP A 1 178 ? 14.869 7.219 42.875 1.00 14.74 170 ASP A CA 1
ATOM 1254 C C . ASP A 1 178 ? 15.443 7.904 41.637 1.00 15.06 170 ASP A C 1
ATOM 1255 O O . ASP A 1 178 ? 15.366 7.355 40.530 1.00 14.94 170 ASP A O 1
ATOM 1260 N N . LEU A 1 179 ? 16.028 9.088 41.812 1.00 13.38 171 LEU A N 1
ATOM 1261 C CA . LEU A 1 179 ? 16.667 9.775 40.680 1.00 14.48 171 LEU A CA 1
ATOM 1262 C C . LEU A 1 179 ? 17.708 8.894 39.977 1.00 13.77 171 LEU A C 1
ATOM 1263 O O . LEU A 1 179 ? 17.966 9.072 38.786 1.00 14.91 171 LEU A O 1
ATOM 1268 N N . ALA A 1 180 ? 18.298 7.947 40.712 1.00 15.43 172 ALA A N 1
ATOM 1269 C CA . ALA A 1 180 ? 19.316 7.049 40.134 1.00 16.81 172 ALA A CA 1
ATOM 1270 C C . ALA A 1 180 ? 18.692 6.100 39.097 1.00 18.93 172 ALA A C 1
ATOM 1271 O O . ALA A 1 180 ? 19.413 5.453 38.336 1.00 21.77 172 ALA A O 1
ATOM 1273 N N . ASP A 1 181 ? 17.354 6.035 39.070 1.00 17.45 173 ASP A N 1
ATOM 1274 C CA . ASP A 1 181 ? 16.599 5.195 38.119 1.00 18.63 173 ASP A CA 1
ATOM 1275 C C . ASP A 1 181 ? 16.544 5.815 36.715 1.00 15.90 173 ASP A C 1
ATOM 1276 O O . ASP A 1 181 ? 16.064 5.169 35.770 1.00 17.52 173 ASP A O 1
ATOM 1281 N N . MET A 1 182 ? 16.972 7.072 36.569 1.00 15.28 174 MET A N 1
ATOM 1282 C CA . MET A 1 182 ? 16.877 7.730 35.249 1.00 14.67 174 MET A CA 1
ATOM 1283 C C . MET A 1 182 ? 17.655 6.938 34.215 1.00 15.69 174 MET A C 1
ATOM 1284 O O . MET A 1 182 ? 18.773 6.513 34.475 1.00 17.94 174 MET A O 1
ATOM 1289 N N . ILE A 1 183 ? 17.067 6.766 33.040 1.00 15.52 175 ILE A N 1
ATOM 1290 C CA . ILE A 1 183 ? 17.723 6.085 31.931 1.00 16.11 175 ILE A CA 1
ATOM 1291 C C . ILE A 1 183 ? 18.826 6.981 31.337 1.00 14.11 175 ILE A C 1
ATOM 1292 O O . ILE A 1 183 ? 19.998 6.584 31.254 1.00 17.18 175 ILE A O 1
ATOM 1297 N N . TRP A 1 184 ? 18.442 8.190 30.941 1.00 15.21 176 TRP A N 1
ATOM 1298 C CA . TRP A 1 184 ? 19.395 9.209 30.535 1.00 13.89 176 TRP A CA 1
ATOM 1299 C C . TRP A 1 184 ? 19.496 10.223 31.663 1.00 13.49 176 TRP A C 1
ATOM 1300 O O . TRP A 1 184 ? 18.516 10.870 31.995 1.00 14.98 176 TRP A O 1
ATOM 1311 N N . PRO A 1 185 ? 20.688 10.378 32.257 1.00 13.84 177 PRO A N 1
ATOM 1312 C CA . PRO A 1 185 ? 20.813 11.340 33.343 1.00 14.38 177 PRO A CA 1
ATOM 1313 C C . PRO A 1 185 ? 20.751 12.776 32.844 1.00 11.61 177 PRO A C 1
ATOM 1314 O O . PRO A 1 185 ? 20.792 13.022 31.631 1.00 12.61 177 PRO A O 1
ATOM 1318 N N . VAL A 1 186 ? 20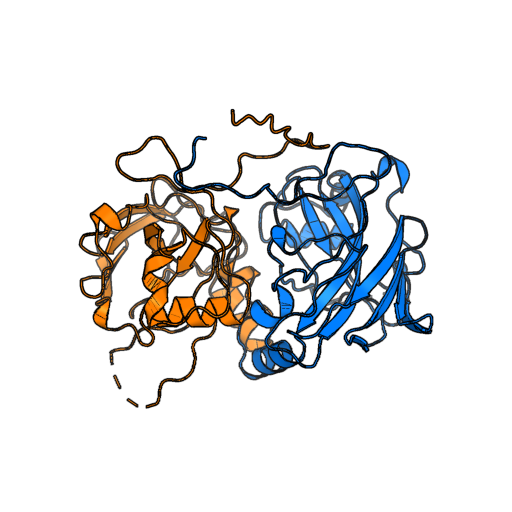.634 13.706 33.785 1.00 13.04 178 VAL A N 1
ATOM 1319 C CA . VAL A 1 186 ? 20.427 15.122 33.475 1.00 11.58 178 VAL A CA 1
ATOM 1320 C C . VAL A 1 186 ? 21.407 15.675 32.406 1.00 12.22 178 VAL A C 1
ATOM 1321 O O . VAL A 1 186 ? 20.965 16.339 31.478 1.00 12.26 178 VAL A O 1
ATOM 1325 N N . PRO A 1 187 ? 22.735 15.421 32.541 1.00 12.34 179 PRO A N 1
ATOM 1326 C CA . PRO A 1 187 ? 23.661 15.970 31.527 1.00 14.06 179 PRO A CA 1
ATOM 1327 C C . PRO A 1 187 ? 23.332 15.537 30.102 1.00 11.92 179 PRO A C 1
ATOM 1328 O O . PRO A 1 187 ? 23.414 16.355 29.169 1.00 13.27 179 PRO A O 1
ATOM 1332 N N . ASP A 1 188 ? 22.939 14.280 29.929 1.00 14.04 180 ASP A N 1
ATOM 1333 C CA . ASP A 1 188 ? 22.563 13.770 28.598 1.00 12.81 180 ASP A CA 1
ATOM 1334 C C . ASP A 1 188 ? 21.235 14.329 28.117 1.00 13.53 180 ASP A C 1
ATOM 1335 O O . ASP A 1 188 ? 21.060 14.596 26.929 1.00 13.81 180 ASP A O 1
ATOM 1340 N N . VAL A 1 189 ? 20.285 14.489 29.033 1.00 11.81 181 VAL A N 1
ATOM 1341 C CA . VAL A 1 189 ? 18.995 15.067 28.650 1.00 10.86 181 VAL A CA 1
ATOM 1342 C C . VAL A 1 189 ? 19.201 16.495 28.117 1.00 11.36 181 VAL A C 1
ATOM 1343 O O . VAL A 1 189 ? 18.668 16.875 27.060 1.00 11.75 181 VAL A O 1
ATOM 1347 N N . ILE A 1 190 ? 19.980 17.284 28.848 1.00 11.00 182 ILE A N 1
ATOM 1348 C CA . ILE A 1 190 ? 20.358 18.634 28.397 1.00 12.18 182 ILE A CA 1
ATOM 1349 C C . ILE A 1 190 ? 21.024 18.588 27.020 1.00 12.65 182 ILE A C 1
ATOM 1350 O O . ILE A 1 190 ? 20.669 19.349 26.119 1.00 12.84 182 ILE A O 1
ATOM 1355 N N . ALA A 1 191 ? 21.977 17.677 26.856 1.00 11.15 183 ALA A N 1
ATOM 1356 C CA . ALA A 1 191 ? 22.683 17.557 25.592 1.00 12.32 183 ALA A CA 1
ATOM 1357 C C . ALA A 1 191 ? 21.709 17.271 24.450 1.00 11.88 183 ALA A C 1
ATOM 1358 O O . ALA A 1 191 ? 21.793 17.917 23.388 1.00 13.14 183 ALA A O 1
ATOM 1360 N N . TYR A 1 192 ? 20.795 16.310 24.646 1.00 12.07 184 TYR A N 1
ATOM 1361 C CA . TYR A 1 192 ? 19.825 15.986 23.607 1.00 10.77 184 TYR A CA 1
ATOM 1362 C C . TYR A 1 192 ? 18.941 17.172 23.258 1.00 10.40 184 TYR A C 1
ATOM 1363 O O . TYR A 1 192 ? 18.724 17.430 22.063 1.00 12.30 184 TYR A O 1
ATOM 1372 N N . VAL A 1 193 ? 18.422 17.906 24.255 1.00 10.58 185 VAL A N 1
ATOM 1373 C CA . VAL A 1 193 ? 17.534 19.047 23.921 1.00 10.12 185 VAL A CA 1
ATOM 1374 C C . VAL A 1 193 ? 18.311 20.072 23.088 1.00 10.51 185 VAL A C 1
ATOM 1375 O O . VAL A 1 193 ? 17.793 20.591 22.092 1.00 10.74 185 VAL A O 1
ATOM 1379 N N . SER A 1 194 ? 19.555 20.334 23.497 1.00 10.42 186 SER A N 1
ATOM 1380 C CA . SER A 1 194 ? 20.404 21.329 22.842 1.00 11.00 186 SER A CA 1
ATOM 1381 C C . SER A 1 194 ? 20.808 20.982 21.403 1.00 10.24 186 SER A C 1
ATOM 1382 O O . SER A 1 194 ? 21.375 21.831 20.714 1.00 11.52 186 SER A O 1
ATOM 1385 N N . ARG A 1 195 ? 20.533 19.751 20.957 1.00 10.82 187 ARG A N 1
ATOM 1386 C CA A ARG A 1 195 ? 20.778 19.343 19.568 0.50 11.72 187 ARG A CA 1
ATOM 1387 C CA B ARG A 1 195 ? 20.788 19.398 19.559 0.50 11.71 187 ARG A CA 1
ATOM 1388 C C . ARG A 1 195 ? 19.536 19.519 18.689 1.00 10.83 187 ARG A C 1
ATOM 1389 O O . ARG A 1 195 ? 19.612 19.442 17.460 1.00 12.79 187 ARG A O 1
ATOM 1404 N N . SER A 1 196 ? 18.376 19.747 19.325 1.00 10.00 188 SER A N 1
ATOM 1405 C CA . SER A 1 196 ? 17.124 19.950 18.599 1.00 10.20 188 SER A CA 1
ATOM 1406 C C . SER A 1 196 ? 16.802 21.434 18.417 1.00 9.37 188 SER A C 1
ATOM 1407 O O . SER A 1 196 ? 16.315 21.843 17.359 1.00 10.07 188 SER A O 1
ATOM 1410 N N . VAL A 1 197 ? 17.061 22.216 19.467 1.00 10.16 189 VAL A N 1
ATOM 1411 C CA . VAL A 1 197 ? 16.835 23.664 19.506 1.00 9.92 189 VAL A CA 1
ATOM 1412 C C . VAL A 1 197 ? 18.017 24.291 20.267 1.00 9.67 189 VAL A C 1
ATOM 1413 O O . VAL A 1 197 ? 18.778 23.567 20.927 1.00 10.46 189 VAL A O 1
ATOM 1417 N N . GLU A 1 198 ? 18.186 25.607 20.187 1.00 9.97 190 GLU A N 1
ATOM 1418 C CA . GLU A 1 198 ? 19.113 26.265 21.092 1.00 10.48 190 GLU A CA 1
ATOM 1419 C C . GLU A 1 198 ? 18.486 26.286 22.478 1.00 9.40 190 GLU A C 1
ATOM 1420 O O . GLU A 1 198 ? 17.384 26.826 22.659 1.00 10.24 190 GLU A O 1
ATOM 1426 N N . LEU A 1 199 ? 19.196 25.714 23.452 1.00 10.44 191 LEU A N 1
ATOM 1427 C CA . LEU A 1 199 ? 18.782 25.822 24.838 1.00 9.74 191 LEU A CA 1
ATOM 1428 C C . LEU A 1 199 ? 19.018 27.264 25.303 1.00 10.30 191 LEU A C 1
ATOM 1429 O O . LEU A 1 199 ? 19.994 27.892 24.908 1.00 10.94 191 LEU A O 1
ATOM 1434 N N . LYS A 1 200 ? 18.125 27.789 26.133 1.00 10.15 192 LYS A N 1
ATOM 1435 C CA . LYS A 1 200 ? 18.241 29.177 26.612 1.00 10.32 192 LYS A CA 1
ATOM 1436 C C . LYS A 1 200 ? 18.125 29.245 28.121 1.00 10.20 192 LYS A C 1
ATOM 1437 O O . LYS A 1 200 ? 17.380 28.491 28.730 1.00 10.50 192 LYS A O 1
ATOM 1443 N N . ALA A 1 201 ? 18.829 30.208 28.712 1.00 11.31 193 ALA A N 1
ATOM 1444 C CA . ALA A 1 201 ? 18.540 30.620 30.080 1.00 10.61 193 ALA A CA 1
ATOM 1445 C C . ALA A 1 201 ? 17.047 30.897 30.195 1.00 11.37 193 ALA A C 1
ATOM 1446 O O . ALA A 1 201 ? 16.436 31.581 29.360 1.00 13.81 193 ALA A O 1
ATOM 1448 N N . GLY A 1 202 ? 16.452 30.313 31.220 1.00 9.48 194 GLY A N 1
ATOM 1449 C CA . GLY A 1 202 ? 15.010 30.397 31.414 1.00 9.68 194 GLY A CA 1
ATOM 1450 C C . GLY A 1 202 ? 14.273 29.124 31.045 1.00 8.71 194 GLY A C 1
ATOM 1451 O O . GLY A 1 202 ? 13.088 28.965 31.369 1.00 8.64 194 GLY A O 1
ATOM 1452 N N . ASP A 1 203 ? 14.944 28.196 30.390 1.00 7.53 195 ASP A N 1
ATOM 1453 C CA . ASP A 1 203 ? 14.274 26.931 30.078 1.00 7.51 195 ASP A CA 1
ATOM 1454 C C . ASP A 1 203 ? 14.119 26.051 31.310 1.00 7.05 195 ASP A C 1
ATOM 1455 O O . ASP A 1 203 ? 14.969 26.059 32.239 1.00 9.14 195 ASP A O 1
ATOM 1460 N N . LEU A 1 204 ? 13.015 25.308 31.321 1.00 8.05 196 LEU A N 1
ATOM 1461 C CA . LEU A 1 204 ? 12.797 24.248 32.295 1.00 8.08 196 LEU A CA 1
ATOM 1462 C C . LEU A 1 204 ? 12.728 22.899 31.610 1.00 8.25 196 LEU A C 1
ATOM 1463 O O . LEU A 1 204 ? 12.182 22.785 30.514 1.00 9.16 196 LEU A O 1
ATOM 1468 N N . ILE A 1 205 ? 13.343 21.895 32.237 1.00 8.06 197 ILE A N 1
ATOM 1469 C CA . ILE A 1 205 ? 13.293 20.538 31.711 1.00 8.41 197 ILE A CA 1
ATOM 1470 C C . ILE A 1 205 ? 12.734 19.587 32.759 1.00 6.98 197 ILE A C 1
ATOM 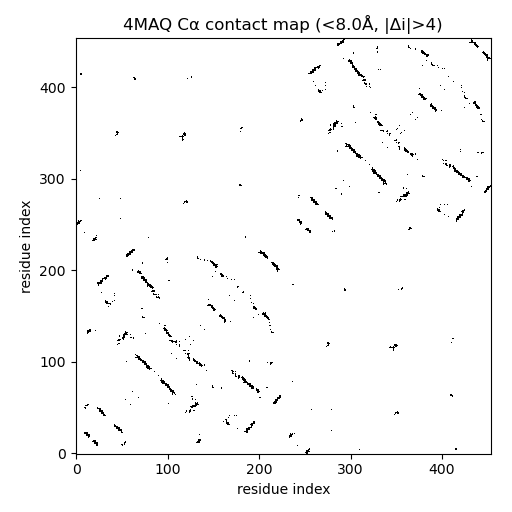1471 O O . ILE A 1 205 ? 13.278 19.486 33.870 1.00 8.86 197 ILE A O 1
ATOM 1476 N N . PHE A 1 206 ? 11.615 18.947 32.435 1.00 8.57 198 PHE A N 1
ATOM 1477 C CA . PHE A 1 206 ? 11.043 17.909 33.265 1.00 8.70 198 PHE A CA 1
ATOM 1478 C C . PHE A 1 206 ? 11.738 16.603 32.847 1.00 8.29 198 PHE A C 1
ATOM 1479 O O . PHE A 1 206 ? 11.700 16.232 31.668 1.00 10.20 198 PHE A O 1
ATOM 1487 N N . THR A 1 207 ? 12.377 15.922 33.806 1.00 8.62 199 THR A N 1
ATOM 1488 C CA . THR A 1 207 ? 13.374 14.879 33.486 1.00 10.16 199 THR A CA 1
ATOM 1489 C C . THR A 1 207 ? 12.905 13.426 33.560 1.00 10.26 199 THR A C 1
ATOM 1490 O O . THR A 1 207 ? 13.710 12.493 33.453 1.00 13.15 199 THR A O 1
ATOM 1494 N N . GLY A 1 208 ? 11.608 13.241 33.740 1.00 9.59 200 GLY A N 1
ATOM 1495 C CA . GLY A 1 208 ? 11.016 11.908 33.730 1.00 11.62 200 GLY A CA 1
ATOM 1496 C C . GLY A 1 208 ? 10.331 11.601 35.040 1.00 9.62 200 GLY A C 1
ATOM 1497 O O . GLY A 1 208 ? 10.439 12.343 36.017 1.00 10.85 200 GLY A O 1
ATOM 1498 N N . THR A 1 209 ? 9.620 10.482 35.067 1.00 10.96 201 THR A N 1
ATOM 1499 C CA . THR A 1 209 ? 8.795 10.133 36.218 1.00 11.34 201 THR A CA 1
ATOM 1500 C C . THR A 1 209 ? 9.024 8.685 36.628 1.00 12.72 201 THR A C 1
ATOM 1501 O O . THR A 1 209 ? 9.218 7.830 35.777 1.00 13.50 201 THR A O 1
ATOM 1505 N N . PRO A 1 210 ? 9.043 8.429 37.946 1.00 11.54 202 PRO A N 1
ATOM 1506 C CA . PRO A 1 210 ? 9.216 7.053 38.429 1.00 12.76 202 PRO A CA 1
ATOM 1507 C C . PRO A 1 210 ? 7.936 6.243 38.265 1.00 12.23 202 PRO A C 1
ATOM 1508 O O . PRO A 1 210 ? 6.919 6.762 37.776 1.00 12.22 202 PRO A O 1
ATOM 1512 N N . ALA A 1 211 ? 8.000 4.982 38.681 1.00 13.37 203 ALA A N 1
ATOM 1513 C CA . ALA A 1 211 ? 6.872 4.067 38.580 1.00 12.88 203 ALA A CA 1
ATOM 1514 C C . ALA A 1 211 ? 5.636 4.495 39.393 1.00 12.92 203 ALA A C 1
ATOM 1515 O O . ALA A 1 211 ? 5.735 5.304 40.338 1.00 13.60 203 ALA A O 1
ATOM 1517 N N . GLY A 1 212 ? 4.488 3.916 39.040 1.00 12.99 204 GLY A N 1
ATOM 1518 C CA . GLY A 1 212 ? 3.191 4.272 39.641 1.00 12.51 204 GLY A CA 1
ATOM 1519 C C . GLY A 1 212 ? 2.371 5.075 38.650 1.00 11.97 204 GLY A C 1
ATOM 1520 O O . GLY A 1 212 ? 2.844 6.078 38.117 1.00 13.60 204 GLY A O 1
ATOM 1521 N N . VAL A 1 213 ? 1.155 4.618 38.397 1.00 12.52 205 VAL A N 1
ATOM 1522 C CA . VAL A 1 213 ? 0.224 5.243 37.443 1.00 14.68 205 VAL A CA 1
ATOM 1523 C C . VAL A 1 213 ? -0.986 5.690 38.227 1.00 13.77 205 VAL A C 1
ATOM 1524 O O . VAL A 1 213 ? -1.569 4.897 38.963 1.00 17.85 205 VAL A O 1
ATOM 1528 N N . GLY A 1 214 ? -1.380 6.954 38.108 1.00 11.08 206 GLY A N 1
ATOM 1529 C CA . GLY A 1 214 ? -2.542 7.377 38.839 1.00 11.67 206 GLY A CA 1
ATOM 1530 C C . GLY A 1 214 ? -3.209 8.612 38.311 1.00 10.24 206 GLY A C 1
ATOM 1531 O O . GLY A 1 214 ? -2.564 9.486 37.706 1.00 12.03 206 GLY A O 1
ATOM 1532 N N . ALA A 1 215 ? -4.502 8.680 38.588 1.00 10.79 207 ALA A N 1
ATOM 1533 C CA . ALA A 1 215 ? -5.341 9.808 38.253 1.00 10.69 207 ALA A CA 1
ATOM 1534 C C . ALA A 1 215 ? -5.711 10.612 39.491 1.00 10.79 207 ALA A C 1
ATOM 1535 O O . ALA A 1 215 ? -5.563 10.145 40.624 1.00 10.46 207 ALA A O 1
ATOM 1537 N N . LEU A 1 216 ? -6.159 11.837 39.246 1.00 10.12 208 LEU A N 1
ATOM 1538 C CA . LEU A 1 216 ? -6.552 12.794 40.269 1.00 9.61 208 LEU A CA 1
ATOM 1539 C C . LEU A 1 216 ? -7.996 13.201 40.052 1.00 9.89 208 LEU A C 1
ATOM 1540 O O . LEU A 1 216 ? -8.443 13.335 38.894 1.00 10.43 208 LEU A O 1
ATOM 1545 N N . GLN A 1 217 ? -8.713 13.450 41.137 1.00 10.68 209 GLN A N 1
ATOM 1546 C CA . GLN A 1 217 ? -10.060 14.003 41.004 1.00 11.73 209 GLN A CA 1
ATOM 1547 C C . GLN A 1 217 ? -10.222 15.225 41.904 1.00 9.79 209 GLN A C 1
ATOM 1548 O O . GLN A 1 217 ? -9.391 15.444 42.818 1.00 9.93 209 GLN A O 1
ATOM 1554 N N . PRO A 1 218 ? -11.266 16.036 41.648 1.00 10.72 210 PRO A N 1
ATOM 1555 C CA . PRO A 1 218 ? -11.429 17.260 42.436 1.00 10.30 210 PRO A CA 1
ATOM 1556 C C . PRO A 1 218 ? -11.387 16.986 43.947 1.00 9.80 210 PRO A C 1
ATOM 1557 O O . PRO A 1 218 ? -12.015 16.034 44.440 1.00 11.58 210 PRO A O 1
ATOM 1561 N N . GLY A 1 219 ? -10.650 17.823 44.660 1.00 9.91 211 GLY A N 1
ATOM 1562 C CA . GLY A 1 219 ? -10.554 17.737 46.109 1.00 9.73 211 GLY A CA 1
ATOM 1563 C C . GLY A 1 219 ? -9.376 16.896 46.561 1.00 10.23 211 GLY A C 1
ATOM 1564 O O . GLY A 1 219 ? -9.022 16.928 47.744 1.00 11.33 211 GLY A O 1
ATOM 1565 N N . ASP A 1 220 ? -8.751 16.144 45.657 1.00 9.95 212 ASP A N 1
ATOM 1566 C CA . ASP A 1 220 ? -7.551 15.377 46.053 1.00 9.81 212 ASP A CA 1
ATOM 1567 C C . ASP A 1 220 ? -6.437 16.324 46.501 1.00 9.56 212 ASP A C 1
ATOM 1568 O O . ASP A 1 220 ? -6.174 17.357 45.846 1.00 10.43 212 ASP A O 1
ATOM 1573 N N . ARG A 1 221 ? -5.765 15.944 47.589 1.00 9.21 213 ARG A N 1
ATOM 1574 C CA . ARG A 1 221 ? -4.607 16.666 48.085 1.00 8.49 213 ARG A CA 1
ATOM 1575 C C . ARG A 1 221 ? -3.354 15.960 47.588 1.00 8.29 213 ARG A C 1
ATOM 1576 O O . ARG A 1 221 ? -3.085 14.806 47.968 1.00 10.22 213 ARG A O 1
ATOM 1584 N N . VAL A 1 222 ? -2.618 16.627 46.714 1.00 8.80 214 VAL A N 1
ATOM 1585 C CA . VAL A 1 222 ? -1.421 16.036 46.100 1.00 7.93 214 VAL A CA 1
ATOM 1586 C C . VAL A 1 222 ? -0.211 16.548 46.842 1.00 9.36 214 VAL A C 1
ATOM 1587 O O . VAL A 1 222 ? -0.037 17.754 47.000 1.00 10.77 214 VAL A O 1
ATOM 1591 N N . THR A 1 223 ? 0.620 15.627 47.314 1.00 9.25 215 THR A N 1
ATOM 1592 C CA . THR A 1 223 ? 1.879 15.999 47.899 1.00 8.69 215 THR A CA 1
ATOM 1593 C C . THR A 1 223 ? 2.986 15.250 47.167 1.00 8.66 215 THR A C 1
ATOM 1594 O O . THR A 1 223 ? 2.732 14.271 46.454 1.00 8.70 215 THR A O 1
ATOM 1598 N N . GLY A 1 224 ? 4.215 15.701 47.335 1.00 9.74 216 GLY A N 1
ATOM 1599 C CA . GLY A 1 224 ? 5.317 14.992 46.700 1.00 10.00 216 GLY A CA 1
ATOM 1600 C C . GLY A 1 224 ? 6.626 15.683 46.890 1.00 9.88 216 GLY A C 1
ATOM 1601 O O . GLY A 1 224 ? 6.691 16.706 47.558 1.00 10.90 216 GLY A O 1
ATOM 1602 N N . GLY A 1 225 ? 7.681 15.118 46.316 1.00 10.66 217 GLY A N 1
ATOM 1603 C CA . GLY A 1 225 ? 8.968 15.739 46.501 1.00 10.43 217 GLY A CA 1
ATOM 1604 C C . GLY A 1 225 ? 10.095 14.984 45.870 1.00 10.10 217 GLY A C 1
ATOM 1605 O O . GLY A 1 225 ? 9.921 13.873 45.344 1.00 11.22 217 GLY A O 1
ATOM 1606 N N . VAL A 1 226 ? 11.262 15.605 45.930 1.00 9.97 218 VAL A N 1
ATOM 1607 C CA . VAL A 1 226 ? 12.514 14.952 45.627 1.00 10.87 218 VAL A CA 1
ATOM 1608 C C . VAL A 1 226 ? 13.426 15.277 46.804 1.00 11.47 218 VAL A C 1
ATOM 1609 O O . VAL A 1 226 ? 13.648 16.452 47.116 1.00 12.25 218 VAL A O 1
ATOM 1613 N N . ASP A 1 227 ? 13.931 14.227 47.465 1.00 11.20 219 ASP A N 1
ATOM 1614 C CA . ASP A 1 227 ? 14.806 14.401 48.625 1.00 13.50 219 ASP A CA 1
ATOM 1615 C C . ASP A 1 227 ? 15.981 15.287 48.255 1.00 13.72 219 ASP A C 1
ATOM 1616 O O . ASP A 1 227 ? 16.571 15.117 47.181 1.00 15.22 219 ASP A O 1
ATOM 1621 N N . GLY A 1 228 ? 16.295 16.247 49.128 1.00 13.21 220 GLY A N 1
ATOM 1622 C CA . GLY A 1 228 ? 17.390 17.181 48.891 1.00 15.15 220 GLY A CA 1
ATOM 1623 C C . GLY A 1 228 ? 17.021 18.385 48.032 1.00 13.74 220 GLY A C 1
ATOM 1624 O O . GLY A 1 228 ? 17.824 19.299 47.890 1.00 14.98 220 GLY A O 1
ATOM 1625 N N . ILE A 1 229 ? 15.817 18.392 47.449 1.00 12.84 221 ILE A N 1
ATOM 1626 C CA . ILE A 1 229 ? 15.399 19.499 46.565 1.00 12.85 221 ILE A CA 1
ATOM 1627 C C . ILE A 1 229 ? 14.222 20.277 47.144 1.00 12.40 221 ILE A C 1
ATOM 1628 O O . ILE A 1 229 ? 14.407 21.398 47.631 1.00 13.30 221 ILE A O 1
ATOM 1633 N N . ALA A 1 230 ? 13.024 19.684 47.123 1.00 10.89 222 ALA A N 1
ATOM 1634 C CA . ALA A 1 230 ? 11.817 20.387 47.559 1.00 10.33 222 ALA A CA 1
ATOM 1635 C C . ALA A 1 230 ? 10.692 19.381 47.766 1.00 10.87 222 ALA A C 1
ATOM 1636 O O . ALA A 1 230 ? 10.721 18.271 47.224 1.00 12.32 222 ALA A O 1
ATOM 1638 N N . THR A 1 231 ? 9.703 19.783 48.551 1.00 12.01 223 THR A N 1
ATOM 1639 C CA . THR A 1 231 ? 8.434 19.058 48.637 1.00 11.92 223 THR A CA 1
ATOM 1640 C C . THR A 1 231 ? 7.311 20.044 48.317 1.00 11.28 223 THR A C 1
ATOM 1641 O O . THR A 1 231 ? 7.547 21.251 48.257 1.00 14.49 223 THR A O 1
ATOM 1645 N N . PHE A 1 232 ? 6.089 19.544 48.138 1.00 10.32 224 PHE A N 1
ATOM 1646 C CA . PHE A 1 232 ? 4.962 20.420 47.810 1.00 9.47 224 PHE A CA 1
ATOM 1647 C C . PHE A 1 232 ? 3.667 19.820 48.313 1.00 9.10 224 PHE A C 1
ATOM 1648 O O . PHE A 1 232 ? 3.596 18.621 48.604 1.00 10.51 224 PHE A O 1
ATOM 1656 N N . GLU A 1 233 ? 2.645 20.676 48.343 1.00 9.52 225 GLU A N 1
ATOM 1657 C CA . GLU A 1 233 ? 1.250 20.283 48.500 1.00 9.61 225 GLU A CA 1
ATOM 1658 C C . GLU A 1 233 ? 0.409 21.190 47.640 1.00 8.78 225 GLU A C 1
ATOM 1659 O O . GLU A 1 233 ? 0.611 22.409 47.650 1.00 10.13 225 GLU A O 1
ATOM 1665 N N . PHE A 1 234 ? -0.564 20.612 46.946 1.00 7.85 226 PHE A N 1
ATOM 1666 C CA . PHE A 1 234 ? -1.655 21.399 46.339 1.00 8.39 226 PHE A CA 1
ATOM 1667 C C . PHE A 1 234 ? -2.946 20.589 46.328 1.00 8.92 226 PHE A C 1
ATOM 1668 O O . PHE A 1 234 ? -2.895 19.359 46.490 1.00 10.03 226 PHE A O 1
ATOM 1676 N N . VAL A 1 235 ? -4.088 21.256 46.163 1.00 9.41 227 VAL A N 1
ATOM 1677 C CA . VAL A 1 235 ? -5.365 20.553 46.032 1.00 9.16 227 VAL A CA 1
ATOM 1678 C C . VAL A 1 235 ? -5.869 20.693 44.587 1.00 9.01 227 VAL A C 1
ATOM 1679 O O . VAL A 1 235 ? -5.622 21.714 43.922 1.00 9.80 227 VAL A O 1
ATOM 1683 N N . VAL A 1 236 ? -6.540 19.658 44.094 1.00 9.02 228 VAL A N 1
ATOM 1684 C CA . VAL A 1 236 ? -7.141 19.680 42.757 1.00 8.98 228 VAL A CA 1
ATOM 1685 C C . VAL A 1 236 ? -8.477 20.411 42.806 1.00 9.73 228 VAL A C 1
ATOM 1686 O O . VAL A 1 236 ? -9.313 20.114 43.649 1.00 9.85 228 VAL A O 1
ATOM 1690 N N . GLY A 1 237 ? -8.675 21.368 41.903 1.00 9.32 229 GLY A N 1
ATOM 1691 C CA . GLY A 1 237 ? -9.895 22.152 41.890 1.00 10.07 229 GLY A CA 1
ATOM 1692 C C . GLY A 1 237 ? -11.091 21.411 41.323 1.00 10.80 229 GLY A C 1
ATOM 1693 O O . GLY A 1 237 ? -10.985 20.253 40.902 1.00 10.40 229 GLY A O 1
ATOM 1694 N N . ALA A 1 238 ? -12.239 22.082 41.342 1.00 10.86 230 ALA A N 1
ATOM 1695 C CA . ALA A 1 238 ? -13.502 21.516 40.887 1.00 11.40 230 ALA A CA 1
ATOM 1696 C C . ALA A 1 238 ? -13.512 21.245 39.387 1.00 11.70 230 ALA A C 1
ATOM 1697 O O . ALA A 1 238 ? -12.923 21.993 38.598 1.00 13.25 230 ALA A O 1
ATOM 1699 N N . LYS A 1 239 ? -14.202 20.172 38.991 1.00 11.92 231 LYS A N 1
ATOM 1700 C CA . LYS A 1 239 ? -14.394 19.903 37.563 1.00 12.78 231 LYS A CA 1
ATOM 1701 C C . LYS A 1 239 ? -15.277 21.010 36.963 1.00 13.34 231 LYS A C 1
ATOM 1702 O O . LYS A 1 239 ? -16.291 21.365 37.560 1.00 16.09 231 LYS A O 1
ATOM 1708 N N . PRO A 1 240 ? -14.849 21.619 35.836 1.00 14.48 232 PRO A N 1
ATOM 1709 C CA . PRO A 1 240 ? -15.667 22.695 35.270 1.00 15.56 232 PRO A CA 1
ATOM 1710 C C . PRO A 1 240 ? -16.925 22.141 34.602 1.00 19.56 232 PRO A C 1
ATOM 1711 O O . PRO A 1 240 ? -17.039 20.949 34.283 1.00 22.11 232 PRO A O 1
ATOM 1716 N N . ALA B 1 2 ? -9.496 60.313 42.765 1.00 13.11 -6 ALA B N 1
ATOM 1717 C CA . ALA B 1 2 ? -9.594 59.861 41.355 1.00 11.85 -6 ALA B CA 1
ATOM 1718 C C . ALA B 1 2 ? -8.704 58.632 41.179 1.00 12.80 -6 ALA B C 1
ATOM 1719 O O . ALA B 1 2 ? -8.016 58.222 42.128 1.00 14.41 -6 ALA B O 1
ATOM 1721 N N . HIS B 1 3 ? -8.726 58.031 39.989 1.00 13.75 -5 HIS B N 1
ATOM 1722 C CA . HIS B 1 3 ? -8.042 56.750 39.778 1.00 13.19 -5 HIS B CA 1
ATOM 1723 C C . HIS B 1 3 ? -6.541 56.897 39.812 1.00 13.64 -5 HIS B C 1
ATOM 1724 O O . HIS B 1 3 ? -5.979 57.912 39.367 1.00 13.82 -5 HIS B O 1
ATOM 1731 N N . HIS B 1 4 ? -5.880 55.867 40.326 1.00 11.63 -4 HIS B N 1
ATOM 1732 C CA . HIS B 1 4 ? -4.434 55.843 40.376 1.00 11.09 -4 HIS B CA 1
ATOM 1733 C C . HIS B 1 4 ? -3.958 54.413 40.471 1.00 10.71 -4 HIS B C 1
ATOM 1734 O O . HIS B 1 4 ? -4.683 53.546 40.963 1.00 14.03 -4 HIS B O 1
ATOM 1741 N N . HIS B 1 5 ? -2.727 54.179 40.028 1.00 10.51 -3 HIS B N 1
ATOM 1742 C CA . HIS B 1 5 ? -2.083 52.889 40.216 1.00 11.38 -3 HIS B CA 1
ATOM 1743 C C . HIS B 1 5 ? -0.581 53.038 40.155 1.00 11.66 -3 HIS B C 1
ATOM 1744 O O . HIS B 1 5 ? -0.069 54.024 39.672 1.00 13.25 -3 HIS B O 1
ATOM 1751 N N . HIS B 1 6 ? 0.122 52.048 40.655 1.00 11.75 -2 HIS B N 1
ATOM 1752 C CA . HIS B 1 6 ? 1.563 52.023 40.578 1.00 13.13 -2 HIS B CA 1
ATOM 1753 C C . HIS B 1 6 ? 1.924 50.562 40.454 1.00 14.59 -2 HIS B C 1
ATOM 1754 O O . HIS B 1 6 ? 1.954 49.823 41.454 1.00 16.55 -2 HIS B O 1
ATOM 1761 N N . HIS B 1 7 ? 2.162 50.120 39.223 1.00 13.42 -1 HIS B N 1
ATOM 1762 C CA A HIS B 1 7 ? 2.514 48.736 39.036 0.50 14.38 -1 HIS B CA 1
ATOM 1763 C CA B HIS B 1 7 ? 2.511 48.725 38.949 0.50 15.91 -1 HIS B CA 1
ATOM 1764 C C . HIS B 1 7 ? 4.014 48.505 39.173 1.00 16.20 -1 HIS B C 1
ATOM 1765 O O . HIS B 1 7 ? 4.849 49.275 38.681 1.00 22.91 -1 HIS B O 1
ATOM 1778 N N . HIS B 1 8 ? 4.359 47.436 39.864 1.00 14.11 0 HIS B N 1
ATOM 1779 C CA . HIS B 1 8 ? 5.751 47.105 40.124 1.00 13.54 0 HIS B CA 1
ATOM 1780 C C . HIS B 1 8 ? 6.087 45.839 39.343 1.00 14.83 0 HIS B C 1
ATOM 1781 O O . HIS B 1 8 ? 5.348 44.862 39.393 1.00 18.77 0 HIS B O 1
ATOM 1788 N N . MET B 1 9 ? 7.190 45.863 38.613 1.00 14.55 1 MET B N 1
ATOM 1789 C CA . MET B 1 9 ? 7.591 44.715 37.814 1.00 14.39 1 MET B CA 1
ATOM 1790 C C . MET B 1 9 ? 8.500 43.818 38.633 1.00 14.34 1 MET B C 1
ATOM 1791 O O . MET B 1 9 ? 9.351 44.309 39.404 1.00 14.97 1 MET B O 1
ATOM 1796 N N . SER B 1 10 ? 8.342 42.505 38.477 1.00 13.68 2 SER B N 1
ATOM 1797 C CA . SER B 1 10 ? 9.255 41.564 39.123 1.00 14.08 2 SER B CA 1
ATOM 1798 C C . SER B 1 10 ? 10.697 41.703 38.647 1.00 12.76 2 SER B C 1
ATOM 1799 O O . SER B 1 10 ? 10.957 41.982 37.471 1.00 16.41 2 SER B O 1
ATOM 1802 N N . ALA B 1 11 ? 11.628 41.478 39.574 1.00 13.43 3 ALA B N 1
ATOM 1803 C CA . ALA B 1 11 ? 13.040 41.286 39.241 1.00 13.13 3 ALA B CA 1
ATOM 1804 C C . ALA B 1 11 ? 13.277 39.818 38.934 1.00 12.10 3 ALA B C 1
ATOM 1805 O O . ALA B 1 11 ? 12.567 38.958 39.440 1.00 12.66 3 ALA B O 1
ATOM 1807 N N . TYR B 1 12 ? 14.260 39.525 38.087 1.00 11.97 4 TYR B N 1
ATOM 1808 C CA . TYR B 1 12 ? 14.565 38.144 37.701 1.00 10.87 4 TYR B CA 1
ATOM 1809 C C . TYR B 1 12 ? 15.988 37.764 38.097 1.00 11.55 4 TYR B C 1
ATOM 1810 O O . TYR B 1 12 ? 16.893 38.613 38.093 1.00 14.72 4 TYR B O 1
ATOM 1819 N N . VAL B 1 13 ? 16.171 36.483 38.434 1.00 11.90 5 VAL B N 1
ATOM 1820 C CA . VAL B 1 13 ? 17.470 35.967 38.891 1.00 12.70 5 VAL B CA 1
ATOM 1821 C C . VAL B 1 13 ? 18.451 35.731 37.748 1.00 14.05 5 VAL B C 1
ATOM 1822 O O . VAL B 1 13 ? 19.661 35.546 37.975 1.00 18.00 5 VAL B O 1
ATOM 1826 N N . ILE B 1 14 ? 17.939 35.728 36.520 1.00 12.34 6 ILE B N 1
ATOM 1827 C CA . ILE B 1 14 ? 18.783 35.653 35.326 1.00 14.75 6 ILE B CA 1
ATOM 1828 C C . ILE B 1 14 ? 18.330 36.773 34.377 1.00 15.13 6 ILE B C 1
ATOM 1829 O O . ILE B 1 14 ? 17.247 37.345 34.570 1.00 15.87 6 ILE B O 1
ATOM 1834 N N . ASP B 1 15 ? 19.136 37.070 33.349 1.00 17.11 7 ASP B N 1
ATOM 1835 C CA . ASP B 1 15 ? 18.721 38.010 32.311 1.00 21.77 7 ASP B CA 1
ATOM 1836 C C . ASP B 1 15 ? 17.464 37.463 31.602 1.00 23.81 7 ASP B C 1
ATOM 1837 O O . ASP B 1 15 ? 17.448 36.316 31.159 1.00 25.83 7 ASP B O 1
ATOM 1839 N N . ALA B 1 16 ? 16.399 38.261 31.567 1.00 23.49 8 ALA B N 1
ATOM 1840 C CA . ALA B 1 16 ? 15.197 37.919 30.819 1.00 26.74 8 ALA B CA 1
ATOM 1841 C C . ALA B 1 16 ? 15.274 38.566 29.442 1.00 25.79 8 ALA B C 1
ATOM 1842 O O . ALA B 1 16 ? 15.504 39.781 29.312 1.00 30.76 8 ALA B O 1
ATOM 1844 N N . ALA B 1 17 ? 15.101 37.741 28.418 1.00 27.13 9 ALA B N 1
ATOM 1845 C CA . ALA B 1 17 ? 15.086 38.204 27.041 1.00 26.67 9 ALA B CA 1
ATOM 1846 C C . ALA B 1 17 ? 13.793 38.974 26.814 1.00 23.62 9 ALA B C 1
ATOM 1847 O O . ALA B 1 17 ? 12.816 38.757 27.525 1.00 22.28 9 ALA B O 1
ATOM 1849 N N . GLU B 1 18 ? 13.802 39.886 25.840 1.00 25.08 10 GLU B N 1
ATOM 1850 C CA . GLU B 1 18 ? 12.586 40.595 25.418 1.00 22.79 10 GLU B CA 1
ATOM 1851 C C . GLU B 1 18 ? 11.511 39.564 25.093 1.00 21.66 10 GLU B C 1
ATOM 1852 O O . GLU B 1 18 ? 11.778 38.581 24.399 1.00 22.81 10 GLU B O 1
ATOM 1854 N N . ARG B 1 19 ? 10.303 39.772 25.603 1.00 19.18 11 ARG B N 1
ATOM 1855 C CA . ARG B 1 19 ? 9.226 38.812 25.370 1.00 17.84 11 ARG B CA 1
ATOM 1856 C C . ARG B 1 19 ? 8.846 38.793 23.895 1.00 15.84 11 ARG B C 1
ATOM 1857 O O . ARG B 1 19 ? 8.963 39.804 23.200 1.00 18.38 11 ARG B O 1
ATOM 1865 N N . PRO B 1 20 ? 8.429 37.622 23.390 1.00 13.79 12 PRO B N 1
ATOM 1866 C CA . PRO B 1 20 ? 8.165 37.517 21.944 1.00 16.28 12 PRO B CA 1
ATOM 1867 C C . PRO B 1 20 ? 7.008 38.436 21.533 1.00 13.57 12 PRO B C 1
ATOM 1868 O O . PRO B 1 20 ? 5.978 38.536 22.248 1.00 14.39 12 PRO B O 1
ATOM 1872 N N . SER B 1 21 ? 7.173 39.093 20.386 1.00 13.84 13 SER B N 1
ATOM 1873 C CA . SER B 1 21 ? 6.122 39.961 19.853 1.00 14.04 13 SER B CA 1
ATOM 1874 C C . SER B 1 21 ? 6.251 40.060 18.343 1.00 12.74 13 SER B C 1
ATOM 1875 O O . SER B 1 21 ? 7.281 39.668 17.766 1.00 17.21 13 SER B O 1
ATOM 1878 N N . VAL B 1 22 ? 5.198 40.547 17.707 1.00 12.80 14 VAL B N 1
ATOM 1879 C CA . VAL B 1 22 ? 5.114 40.658 16.232 1.00 13.59 14 VAL B CA 1
ATOM 1880 C C . VAL B 1 22 ? 4.945 42.116 15.887 1.00 12.72 14 VAL B C 1
ATOM 1881 O O . VAL B 1 22 ? 4.249 42.843 16.595 1.00 13.84 14 VAL B O 1
ATOM 1885 N N . GLU B 1 23 ? 5.612 42.540 14.821 1.00 12.29 15 GLU B N 1
ATOM 1886 C CA . GLU B 1 23 ? 5.447 43.872 14.264 1.00 13.48 15 GLU B CA 1
ATOM 1887 C C . GLU B 1 23 ? 3.984 44.095 13.909 1.00 13.12 15 GLU B C 1
ATOM 1888 O O . GLU B 1 23 ? 3.277 43.167 13.498 1.00 12.91 15 GLU B O 1
ATOM 1894 N N . VAL B 1 24 ? 3.541 45.334 14.050 1.00 14.12 16 VAL B N 1
ATOM 1895 C CA . VAL B 1 24 ? 2.218 45.740 13.613 1.00 13.98 16 VAL B CA 1
ATOM 1896 C C . VAL B 1 24 ? 2.399 46.749 12.481 1.00 12.76 16 VAL B C 1
ATOM 1897 O O . VAL B 1 24 ? 3.200 47.691 12.592 1.00 15.87 16 VAL B O 1
ATOM 1901 N N . ASP B 1 25 ? 1.686 46.522 11.383 1.00 13.79 17 ASP B N 1
ATOM 1902 C CA . ASP B 1 25 ? 1.706 47.430 10.241 1.00 17.33 17 ASP B CA 1
ATOM 1903 C C . ASP B 1 25 ? 1.270 48.851 10.638 1.00 18.47 17 ASP B C 1
ATOM 1904 O O . ASP B 1 25 ? 0.274 49.019 11.345 1.00 20.46 17 ASP B O 1
ATOM 1909 N N . GLN B 1 26 ? 2.002 49.853 10.138 1.00 19.73 18 GLN B N 1
ATOM 1910 C CA . GLN B 1 26 ? 1.697 51.276 10.374 1.00 22.05 18 GLN B CA 1
ATOM 1911 C C . GLN B 1 26 ? 1.636 51.646 11.880 1.00 20.77 18 GLN B C 1
ATOM 1912 O O . GLN B 1 26 ? 0.844 52.515 12.289 1.00 26.71 18 GLN B O 1
ATOM 1918 N N . SER B 1 27 ? 2.459 50.984 12.694 1.00 20.69 19 SER B N 1
ATOM 1919 C CA . SER B 1 27 ? 2.553 51.279 14.128 1.00 19.67 19 SER B CA 1
ATOM 1920 C C . SER B 1 27 ? 3.944 51.001 14.663 1.00 18.12 19 SER B C 1
ATOM 1921 O O . SER B 1 27 ? 4.627 50.109 14.175 1.00 21.11 19 SER B O 1
ATOM 1924 N N . SER B 1 28 ? 4.342 51.756 15.688 1.00 18.21 20 SER B N 1
ATOM 1925 C CA . SER B 1 28 ? 5.530 51.431 16.457 1.00 19.69 20 SER B CA 1
ATOM 1926 C C . SER B 1 28 ? 5.241 50.463 17.624 1.00 18.82 20 SER B C 1
ATOM 1927 O O . SER B 1 28 ? 6.175 49.935 18.232 1.00 21.48 20 SER B O 1
ATOM 1930 N N . ALA B 1 29 ? 3.965 50.237 17.945 1.00 17.91 21 ALA B N 1
ATOM 1931 C CA . ALA B 1 29 ? 3.609 49.268 18.969 1.00 16.07 21 ALA B CA 1
ATOM 1932 C C . ALA B 1 29 ? 3.613 47.874 18.352 1.00 15.38 21 ALA B C 1
ATOM 1933 O O . ALA B 1 29 ? 3.497 47.715 17.126 1.00 16.15 21 ALA B O 1
ATOM 1935 N N . ARG B 1 30 ? 3.746 46.867 19.206 1.00 13.68 22 ARG B N 1
ATOM 1936 C CA . ARG B 1 30 ? 3.850 45.491 18.735 1.00 12.95 22 ARG B CA 1
ATOM 1937 C C . ARG B 1 30 ? 2.762 44.626 19.356 1.00 12.48 22 ARG B C 1
ATOM 1938 O O . ARG B 1 30 ? 2.028 45.067 20.243 1.00 12.23 22 ARG B O 1
ATOM 1946 N N . PHE B 1 31 ? 2.658 43.390 18.880 1.00 11.49 23 PHE B N 1
ATOM 1947 C CA . PHE B 1 31 ? 1.666 42.458 19.380 1.00 10.35 23 PHE B CA 1
ATOM 1948 C C . PHE B 1 31 ? 2.382 41.373 20.203 1.00 9.85 23 PHE B C 1
ATOM 1949 O O . PHE B 1 31 ? 3.137 40.586 19.650 1.00 10.57 23 PHE B O 1
ATOM 1957 N N . PRO B 1 32 ? 2.154 41.345 21.531 1.00 9.93 24 PRO B N 1
ATOM 1958 C CA . PRO B 1 32 ? 2.837 40.383 22.400 1.00 9.70 24 PRO B CA 1
ATOM 1959 C C . PRO B 1 32 ? 2.196 38.997 22.261 1.00 8.92 24 PRO B C 1
ATOM 1960 O O . PRO B 1 32 ? 0.977 38.874 22.374 1.00 11.49 24 PRO B O 1
ATOM 1964 N N . VAL B 1 33 ? 3.009 37.982 22.007 1.00 8.20 25 VAL B N 1
ATOM 1965 C CA . VAL B 1 33 ? 2.506 36.636 21.746 1.00 9.12 25 VAL B CA 1
ATOM 1966 C C . VAL B 1 33 ? 2.393 35.854 23.046 1.00 8.90 25 VAL B C 1
ATOM 1967 O O . VAL B 1 33 ? 3.353 35.815 23.838 1.00 11.63 25 VAL B O 1
ATOM 1971 N N . ARG B 1 34 ? 1.240 35.199 23.210 1.00 8.41 26 ARG B N 1
ATOM 1972 C CA . ARG B 1 34 ? 0.925 34.418 24.401 1.00 8.83 26 ARG B CA 1
ATOM 1973 C C . ARG B 1 34 ? 1.165 32.929 24.058 1.00 8.53 26 ARG B C 1
ATOM 1974 O O . ARG B 1 34 ? 2.252 32.401 24.327 1.00 10.64 26 ARG B O 1
ATOM 1982 N N . ARG B 1 35 ? 0.190 32.278 23.419 1.00 7.94 27 ARG B N 1
ATOM 1983 C CA . ARG B 1 35 ? 0.391 30.929 22.869 1.00 7.47 27 ARG B CA 1
ATOM 1984 C C . ARG B 1 35 ? 0.123 30.924 21.366 1.00 7.58 27 ARG B C 1
ATOM 1985 O O . ARG B 1 35 ? -0.451 31.885 20.841 1.00 8.65 27 ARG B O 1
ATOM 1993 N N . VAL B 1 36 ? 0.555 29.851 20.696 1.00 7.18 28 VAL B N 1
ATOM 1994 C CA . VAL B 1 36 ? 0.370 29.712 19.254 1.00 6.65 28 VAL B CA 1
ATOM 1995 C C . VAL B 1 36 ? -0.314 28.374 18.976 1.00 7.45 28 VAL B C 1
ATOM 1996 O O . VAL B 1 36 ? 0.259 27.328 19.290 1.00 9.20 28 VAL B O 1
ATOM 2000 N N . PHE B 1 37 ? -1.518 28.414 18.396 1.00 7.95 29 PHE B N 1
ATOM 2001 C CA . PHE B 1 37 ? -2.273 27.205 18.085 1.00 7.42 29 PHE B CA 1
ATOM 2002 C C . PHE B 1 37 ? -2.321 27.030 16.576 1.00 7.96 29 PHE B C 1
ATOM 2003 O O . PHE B 1 37 ? -2.510 28.017 15.839 1.00 9.69 29 PHE B O 1
ATOM 2011 N N . CYS B 1 38 ? -2.214 25.781 16.129 1.00 7.88 30 CYS B N 1
ATOM 2012 C CA . CYS B 1 38 ? -2.143 25.493 14.687 1.00 7.57 30 CYS B CA 1
ATOM 2013 C C . CYS B 1 38 ? -3.111 24.368 14.366 1.00 8.00 30 CYS B C 1
ATOM 2014 O O . CYS B 1 38 ? -3.044 23.280 14.944 1.00 9.61 30 CYS B O 1
ATOM 2017 N N . VAL B 1 39 ? -4.034 24.623 13.460 1.00 8.87 31 VAL B N 1
ATOM 2018 C CA A VAL B 1 39 ? -4.983 23.599 13.099 0.50 9.71 31 VAL B CA 1
ATOM 2019 C CA B VAL B 1 39 ? -5.006 23.603 13.055 0.50 10.02 31 VAL B CA 1
ATOM 2020 C C . VAL B 1 39 ? -4.325 22.594 12.135 1.00 10.66 31 VAL B C 1
ATOM 2021 O O . VAL B 1 39 ? -3.491 22.963 11.281 1.00 14.08 31 VAL B O 1
ATOM 2028 N N A GLY B 1 40 ? -4.651 21.338 12.384 0.50 13.09 32 GLY B N 1
ATOM 2029 N N B GLY B 1 40 ? -4.703 21.314 12.214 0.50 13.07 32 GLY B N 1
ATOM 2030 C CA A GLY B 1 40 ? -4.374 20.319 11.437 0.50 16.18 32 GLY B CA 1
ATOM 2031 C CA B GLY B 1 40 ? -4.045 20.238 11.419 0.50 15.62 32 GLY B CA 1
ATOM 2032 C C A GLY B 1 40 ? -5.290 20.568 10.261 0.50 17.06 32 GLY B C 1
ATOM 2033 C C B GLY B 1 40 ? -4.221 20.150 9.893 0.50 17.51 32 GLY B C 1
ATOM 2034 O O A GLY B 1 40 ? -5.957 21.594 10.125 0.50 18.63 32 GLY B O 1
ATOM 2035 O O B GLY B 1 40 ? -3.310 20.518 9.147 0.50 22.49 32 GLY B O 1
ATOM 2036 N N . ARG B 1 41 ? -5.339 19.576 9.429 1.00 21.61 33 ARG B N 1
ATOM 2037 C CA . ARG B 1 41 ? -5.860 19.675 8.058 1.00 18.76 33 ARG B CA 1
ATOM 2038 C C . ARG B 1 41 ? -7.184 20.442 8.011 1.00 18.03 33 ARG B C 1
ATOM 2039 O O . ARG B 1 41 ? -8.211 19.956 8.490 1.00 27.21 33 ARG B O 1
ATOM 2041 N N . ASN B 1 42 ? -7.161 21.631 7.418 1.00 12.43 34 ASN B N 1
ATOM 2042 C CA . ASN B 1 42 ? -8.319 22.512 7.428 1.00 11.22 34 ASN B CA 1
ATOM 2043 C C . ASN B 1 42 ? -8.672 23.147 6.082 1.00 9.90 34 ASN B C 1
ATOM 2044 O O . ASN B 1 42 ? -9.405 24.129 6.053 1.00 12.61 34 ASN B O 1
ATOM 2049 N N . TYR B 1 43 ? -8.164 22.597 4.980 1.00 12.31 35 TYR B N 1
ATOM 2050 C CA . TYR B 1 43 ? -8.559 23.061 3.647 1.00 13.85 35 TYR B CA 1
ATOM 2051 C C . TYR B 1 43 ? -9.057 21.925 2.803 1.00 17.28 35 TYR B C 1
ATOM 2052 O O . TYR B 1 43 ? -8.509 20.820 2.843 1.00 18.29 35 TYR B O 1
ATOM 2061 N N . ALA B 1 44 ? -10.097 22.213 2.025 1.00 17.24 36 ALA B N 1
ATOM 2062 C CA . ALA B 1 44 ? -10.642 21.241 1.097 1.00 22.83 36 ALA B CA 1
ATOM 2063 C C . ALA B 1 44 ? -10.513 21.731 -0.343 1.00 35.09 36 ALA B C 1
ATOM 2064 O O . ALA B 1 44 ? -10.102 22.862 -0.581 1.00 43.66 36 ALA B O 1
ATOM 2066 N N . ASP B 1 45 ? -10.856 20.864 -1.288 1.00 47.75 37 ASP B N 1
ATOM 2067 C CA . ASP B 1 45 ? -10.825 21.166 -2.724 1.00 48.36 37 ASP B CA 1
ATOM 2068 C C . ASP B 1 45 ? -11.998 22.047 -3.134 1.00 57.35 37 ASP B C 1
ATOM 2069 O O . ASP B 1 45 ? -11.803 23.124 -3.687 1.00 63.27 37 ASP B O 1
ATOM 2071 N N . ASP B 1 55 ? -20.593 16.458 6.677 1.00 47.87 47 ASP B N 1
ATOM 2072 C CA . ASP B 1 55 ? -20.101 15.592 7.736 1.00 41.89 47 ASP B CA 1
ATOM 2073 C C . ASP B 1 55 ? -18.609 15.861 8.004 1.00 42.54 47 ASP B C 1
ATOM 2074 O O . ASP B 1 55 ? -17.763 14.979 7.839 1.00 46.15 47 ASP B O 1
ATOM 2076 N N . ARG B 1 56 ? -18.296 17.095 8.401 1.00 40.28 48 ARG B N 1
ATOM 2077 C CA . ARG B 1 56 ? -16.926 17.475 8.754 1.00 32.76 48 ARG B CA 1
ATOM 2078 C C . ARG B 1 56 ? -16.507 16.805 10.050 1.00 32.38 48 ARG B C 1
ATOM 2079 O O . ARG B 1 56 ? -17.284 16.746 11.013 1.00 33.30 48 ARG B O 1
ATOM 2087 N N . GLU B 1 57 ? -15.281 16.300 10.077 1.00 25.55 49 GLU B N 1
ATOM 2088 C CA . GLU B 1 57 ? -14.715 15.840 11.336 1.00 23.50 49 GLU B CA 1
ATOM 2089 C C . GLU B 1 57 ? -14.189 17.044 12.114 1.00 19.30 49 GLU B C 1
ATOM 2090 O O . GLU B 1 57 ? -13.758 18.034 11.518 1.00 19.39 49 GLU B O 1
ATOM 2096 N N . PRO B 1 58 ? -14.262 16.979 13.450 1.00 20.81 50 PRO B N 1
ATOM 2097 C CA . PRO B 1 58 ? -13.700 18.038 14.277 1.00 19.23 50 PRO B CA 1
ATOM 2098 C C . PRO B 1 58 ? -12.220 18.251 13.939 1.00 16.52 50 PRO B C 1
ATOM 2099 O O . PRO B 1 58 ? -11.509 17.289 13.596 1.00 17.59 50 PRO B O 1
ATOM 2103 N N . PRO B 1 59 ? -11.740 19.504 14.048 1.00 14.96 51 PRO B N 1
ATOM 2104 C CA . PRO B 1 59 ? -10.324 19.772 13.798 1.00 15.43 51 PRO B CA 1
ATOM 2105 C C . PRO B 1 59 ? -9.456 19.221 14.926 1.00 13.8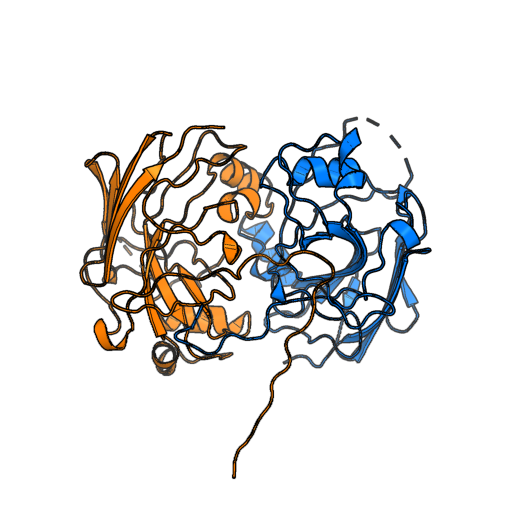6 51 PRO B C 1
ATOM 2106 O O . PRO B 1 59 ? -9.942 18.941 16.021 1.00 18.92 51 PRO B O 1
ATOM 2110 N N . PHE B 1 60 ? -8.174 19.052 14.656 1.00 11.95 52 PHE B N 1
ATOM 2111 C CA . PHE B 1 60 ? -7.190 18.804 15.720 1.00 11.63 52 PHE B CA 1
ATOM 2112 C C . PHE B 1 60 ? -6.123 19.887 15.648 1.00 10.04 52 PHE B C 1
ATOM 2113 O O . PHE B 1 60 ? -6.055 20.640 14.661 1.00 11.74 52 PHE B O 1
ATOM 2121 N N . PHE B 1 61 ? -5.315 19.979 16.699 1.00 9.94 53 PHE B N 1
ATOM 2122 C CA . PHE B 1 61 ? -4.399 21.098 16.868 1.00 9.87 53 PHE B CA 1
ATOM 2123 C C . PHE B 1 61 ? -3.038 20.673 17.360 1.00 9.15 53 PHE B C 1
ATOM 2124 O O . PHE B 1 61 ? -2.916 19.757 18.178 1.00 11.11 53 PHE B O 1
ATOM 2132 N N . PHE B 1 62 ? -2.008 21.368 16.899 1.00 9.43 54 PHE B N 1
ATOM 2133 C CA . PHE B 1 62 ? -0.735 21.349 17.585 1.00 8.92 54 PHE B CA 1
ATOM 2134 C C . PHE B 1 62 ? -0.401 22.797 17.927 1.00 8.68 54 PHE B C 1
ATOM 2135 O O . PHE B 1 62 ? -1.198 23.687 17.659 1.00 10.60 54 PHE B O 1
ATOM 2143 N N . THR B 1 63 ? 0.736 23.026 18.573 1.00 8.87 55 THR B N 1
ATOM 2144 C CA . THR B 1 63 ? 1.132 24.376 18.980 1.00 8.35 55 THR B CA 1
ATOM 2145 C C . THR B 1 63 ? 2.581 24.627 18.582 1.00 8.87 55 THR B C 1
ATOM 2146 O O . THR B 1 63 ? 3.278 23.718 18.186 1.00 10.07 55 THR B O 1
ATOM 2150 N N . LYS B 1 64 ? 2.997 25.886 18.680 1.00 7.91 56 LYS B N 1
ATOM 2151 C CA . LYS B 1 64 ? 4.392 26.265 18.604 1.00 7.69 56 LYS B CA 1
ATOM 2152 C C . LYS B 1 64 ? 4.668 27.159 19.813 1.00 8.07 56 LYS B C 1
ATOM 2153 O O . LYS B 1 64 ? 3.753 27.830 20.299 1.00 8.72 56 LYS B O 1
ATOM 2159 N N . PRO B 1 65 ? 5.931 27.218 20.279 1.00 7.52 57 PRO B N 1
ATOM 2160 C CA . PRO B 1 65 ? 6.219 28.140 21.368 1.00 8.71 57 PRO B CA 1
ATOM 2161 C C . PRO B 1 65 ? 6.125 29.585 20.872 1.00 8.25 57 PRO B C 1
ATOM 2162 O O . PRO B 1 65 ? 6.362 29.870 19.694 1.00 8.13 57 PRO B O 1
ATOM 2166 N N . ALA B 1 66 ? 5.772 30.490 21.773 1.00 8.35 58 ALA B N 1
ATOM 2167 C CA . ALA B 1 66 ? 5.598 31.897 21.428 1.00 7.83 58 ALA B CA 1
ATOM 2168 C C . ALA B 1 66 ? 6.835 32.462 20.730 1.00 7.64 58 ALA B C 1
ATOM 2169 O O . ALA B 1 66 ? 6.714 33.227 19.779 1.00 8.85 58 ALA B O 1
ATOM 2171 N N . ASP B 1 67 ? 8.029 32.050 21.177 1.00 8.39 59 ASP B N 1
ATOM 2172 C CA . ASP B 1 67 ? 9.245 32.608 20.610 1.00 8.08 59 ASP B CA 1
ATOM 2173 C C . ASP B 1 67 ? 9.718 31.907 19.339 1.00 9.17 59 ASP B C 1
ATOM 2174 O O . ASP B 1 67 ? 10.766 32.268 18.814 1.00 10.41 59 ASP B O 1
ATOM 2179 N N . ALA B 1 68 ? 8.942 30.949 18.822 1.00 7.98 60 ALA B N 1
ATOM 2180 C CA . ALA B 1 68 ? 9.174 30.415 17.477 1.00 8.42 60 ALA B CA 1
ATOM 2181 C C . ALA B 1 68 ? 8.605 31.334 16.406 1.00 7.76 60 ALA B C 1
ATOM 2182 O O . ALA B 1 68 ? 8.838 31.118 15.212 1.00 8.23 60 ALA B O 1
ATOM 2184 N N . ILE B 1 69 ? 7.826 32.334 16.828 1.00 8.30 61 ILE B N 1
ATOM 2185 C CA . ILE B 1 69 ? 7.255 33.316 15.900 1.00 8.41 61 ILE B CA 1
ATOM 2186 C C . ILE B 1 69 ? 8.330 34.351 15.623 1.00 9.68 61 ILE B C 1
ATOM 2187 O O . ILE B 1 69 ? 8.777 35.065 16.539 1.00 13.59 61 ILE B O 1
ATOM 2192 N N . VAL B 1 70 ? 8.765 34.391 14.370 1.00 7.94 62 VAL B N 1
ATOM 2193 C CA . VAL B 1 70 ? 9.854 35.247 13.928 1.00 8.06 62 VAL B CA 1
ATOM 2194 C C . VAL B 1 70 ? 9.387 36.025 12.700 1.00 7.17 62 VAL B C 1
ATOM 2195 O O . VAL B 1 70 ? 8.358 35.697 12.106 1.00 8.46 62 VAL B O 1
ATOM 2199 N N . PRO B 1 71 ? 10.132 37.067 12.315 1.00 7.94 63 PRO B N 1
ATOM 2200 C CA . PRO B 1 71 ? 9.701 37.812 11.132 1.00 8.89 63 PRO B CA 1
ATOM 2201 C C . PRO B 1 71 ? 9.784 37.000 9.849 1.00 8.20 63 PRO B C 1
ATOM 2202 O O . PRO B 1 71 ? 10.755 36.260 9.613 1.00 9.23 63 PRO B O 1
ATOM 2206 N N . ALA B 1 72 ? 8.748 37.112 9.034 1.00 7.80 64 ALA B N 1
ATOM 2207 C CA . ALA B 1 72 ? 8.733 36.494 7.700 1.00 8.03 64 ALA B CA 1
ATOM 2208 C C . ALA B 1 72 ? 9.433 37.447 6.721 1.00 9.06 64 ALA B C 1
ATOM 2209 O O . ALA B 1 72 ? 8.848 37.914 5.744 1.00 10.51 64 ALA B O 1
ATOM 2211 N N . SER B 1 73 ? 10.696 37.728 7.013 1.00 8.72 65 SER B N 1
ATOM 2212 C CA . SER B 1 73 ? 11.518 38.665 6.242 1.00 9.47 65 SER B CA 1
ATOM 2213 C C . SER B 1 73 ? 12.960 38.405 6.606 1.00 9.57 65 SER B C 1
ATOM 2214 O O . SER B 1 73 ? 13.243 37.665 7.546 1.00 10.10 65 SER B O 1
ATOM 2217 N N . GLY B 1 74 ? 13.890 38.961 5.838 1.00 10.70 66 GLY B N 1
ATOM 2218 C CA . GLY B 1 74 ? 15.284 38.713 6.114 1.00 10.32 66 GLY B CA 1
ATOM 2219 C C . GLY B 1 74 ? 15.636 37.266 5.860 1.00 9.80 66 GLY B C 1
ATOM 2220 O O . GLY B 1 74 ? 15.293 36.710 4.817 1.00 11.55 66 GLY B O 1
ATOM 2221 N N . THR B 1 75 ? 16.326 36.670 6.823 1.00 10.54 67 THR B N 1
ATOM 2222 C CA A THR B 1 75 ? 16.732 35.265 6.774 0.50 11.37 67 THR B CA 1
ATOM 2223 C CA B THR B 1 75 ? 16.681 35.261 6.748 0.50 11.86 67 THR B CA 1
ATOM 2224 C C . THR B 1 75 ? 15.925 34.507 7.816 1.00 11.29 67 THR B C 1
ATOM 2225 O O . THR B 1 75 ? 15.723 35.005 8.961 1.00 13.34 67 THR B O 1
ATOM 2232 N N . VAL B 1 76 ? 15.488 33.305 7.456 1.00 9.92 68 VAL B N 1
ATOM 2233 C CA . VAL B 1 76 ? 14.828 32.420 8.411 1.00 8.92 68 VAL B CA 1
ATOM 2234 C C . VAL B 1 76 ? 15.761 31.214 8.499 1.00 9.07 68 VAL B C 1
ATOM 2235 O O . VAL B 1 76 ? 16.021 30.551 7.501 1.00 9.76 68 VAL B O 1
ATOM 2239 N N . ALA B 1 77 ? 16.254 30.919 9.696 1.00 8.45 69 ALA B N 1
ATOM 2240 C CA . ALA B 1 77 ? 17.275 29.877 9.826 1.00 8.64 69 ALA B CA 1
ATOM 2241 C C . ALA B 1 77 ? 16.772 28.490 9.411 1.00 8.98 69 ALA B C 1
ATOM 2242 O O . ALA B 1 77 ? 15.630 28.122 9.676 1.00 10.88 69 ALA B O 1
ATOM 2244 N N . TYR B 1 78 ? 17.645 27.709 8.788 1.00 9.14 70 TYR B N 1
ATOM 2245 C CA . TYR B 1 78 ? 17.359 26.303 8.516 1.00 9.24 70 TYR B CA 1
ATOM 2246 C C . TYR B 1 78 ? 17.731 25.526 9.796 1.00 9.97 70 TYR B C 1
ATOM 2247 O O . TYR B 1 78 ? 18.864 25.649 10.272 1.00 10.97 70 TYR B O 1
ATOM 2256 N N . PRO B 1 79 ? 16.779 24.779 10.386 1.00 8.78 71 PRO B N 1
ATOM 2257 C CA . PRO B 1 79 ? 17.001 24.186 11.711 1.00 9.38 71 PRO B CA 1
ATOM 2258 C C . PRO B 1 79 ? 17.942 22.967 11.641 1.00 9.14 71 PRO B C 1
ATOM 2259 O O . PRO B 1 79 ? 18.121 22.395 10.566 1.00 9.99 71 PRO B O 1
ATOM 2263 N N . PRO B 1 80 ? 18.515 22.583 12.794 1.00 9.96 72 PRO B N 1
ATOM 2264 C CA . PRO B 1 80 ? 19.291 21.353 12.876 1.00 10.50 72 PRO B CA 1
ATOM 2265 C C . PRO B 1 80 ? 18.351 20.133 12.804 1.00 10.32 72 PRO B C 1
ATOM 2266 O O . PRO B 1 80 ? 17.102 20.275 12.823 1.00 10.58 72 PRO B O 1
ATOM 2270 N N . LEU B 1 81 ? 18.935 18.940 12.719 1.00 11.52 73 LEU B N 1
ATOM 2271 C CA . LEU B 1 81 ? 18.190 17.662 12.821 1.00 13.22 73 LEU B CA 1
ATOM 2272 C C . LEU B 1 81 ? 17.156 17.451 11.724 1.00 12.95 73 LEU B C 1
ATOM 2273 O O . LEU B 1 81 ? 16.172 16.721 11.912 1.00 16.48 73 LEU B O 1
ATOM 2278 N N . THR B 1 82 ? 17.365 18.064 10.574 1.00 12.42 74 THR B N 1
ATOM 2279 C CA . THR B 1 82 ? 16.491 17.792 9.457 1.00 10.19 74 THR B CA 1
ATOM 2280 C C . THR B 1 82 ? 17.197 17.824 8.106 1.00 12.53 74 THR B C 1
ATOM 2281 O O . THR B 1 82 ? 18.173 18.561 7.914 1.00 12.65 74 THR B O 1
ATOM 2285 N N . ASN B 1 83 ? 16.723 16.987 7.192 1.00 12.60 75 ASN B N 1
ATOM 2286 C CA . ASN B 1 83 ? 17.095 17.090 5.794 1.00 14.90 75 ASN B CA 1
ATOM 2287 C C . ASN B 1 83 ? 15.819 17.311 4.973 1.00 12.34 75 ASN B C 1
ATOM 2288 O O . ASN B 1 83 ? 15.838 17.170 3.754 1.00 15.23 75 ASN B O 1
ATOM 2293 N N . ASP B 1 84 ? 14.729 17.722 5.627 1.00 12.84 76 ASP B N 1
ATOM 2294 C CA . ASP B 1 84 ? 13.431 17.798 4.935 1.00 12.24 76 ASP B CA 1
ATOM 2295 C C . ASP B 1 84 ? 12.491 18.829 5.591 1.00 11.71 76 ASP B C 1
ATOM 2296 O O . ASP B 1 84 ? 11.543 18.480 6.294 1.00 12.09 76 ASP B O 1
ATOM 2301 N N . LEU B 1 85 ? 12.790 20.104 5.353 1.00 10.98 77 LEU B N 1
ATOM 2302 C CA . LEU B 1 85 ? 12.025 21.239 5.900 1.00 9.96 77 LEU B CA 1
ATOM 2303 C C . LEU B 1 85 ? 10.873 21.541 4.969 1.00 9.96 77 LEU B C 1
ATOM 2304 O O . LEU B 1 85 ? 11.106 21.807 3.790 1.00 13.18 77 LEU B O 1
ATOM 2309 N N . HIS B 1 86 ? 9.638 21.487 5.475 1.00 9.60 78 HIS B N 1
ATOM 2310 C CA . HIS B 1 86 ? 8.489 21.776 4.620 1.00 10.61 78 HIS B CA 1
ATOM 2311 C C . HIS B 1 86 ? 7.824 23.099 4.948 1.00 10.41 78 HIS B C 1
ATOM 2312 O O . HIS B 1 86 ? 7.878 23.551 6.100 1.00 11.55 78 HIS B O 1
ATOM 2319 N N . HIS B 1 87 ? 7.165 23.683 3.943 1.00 9.87 79 HIS B N 1
ATOM 2320 C CA . HIS B 1 87 ? 6.392 24.924 4.101 1.00 9.38 79 HIS B CA 1
ATOM 2321 C C . HIS B 1 87 ? 4.901 24.659 4.024 1.00 9.36 79 HIS B C 1
ATOM 2322 O O . HIS B 1 87 ? 4.456 23.825 3.237 1.00 10.55 79 HIS B O 1
ATOM 2329 N N . GLU B 1 88 ? 4.148 25.410 4.821 1.00 9.73 80 GLU B N 1
ATOM 2330 C CA A GLU B 1 88 ? 2.693 25.487 4.703 0.50 9.20 80 GLU B CA 1
ATOM 2331 C CA B GLU B 1 88 ? 2.695 25.479 4.706 0.50 9.21 80 GLU B CA 1
ATOM 2332 C C . GLU B 1 88 ? 2.261 26.931 4.923 1.00 8.85 80 GLU B C 1
ATOM 2333 O O . GLU B 1 88 ? 2.333 27.443 6.053 1.00 9.41 80 GLU B O 1
ATOM 2344 N N . ILE B 1 89 ? 1.804 27.594 3.856 1.00 8.05 81 ILE B N 1
ATOM 2345 C CA . ILE B 1 89 ? 1.304 28.980 3.957 1.00 8.70 81 ILE B CA 1
ATOM 2346 C C . ILE B 1 89 ? -0.049 29.007 4.708 1.00 7.92 81 ILE B C 1
ATOM 2347 O O . ILE B 1 89 ? -0.926 28.183 4.429 1.00 8.86 81 ILE B O 1
ATOM 2352 N N . GLU B 1 90 ? -0.229 29.959 5.630 1.00 7.76 82 GLU B N 1
ATOM 2353 C CA . GLU B 1 90 ? -1.463 30.020 6.450 1.00 8.12 82 GLU B CA 1
ATOM 2354 C C . GLU B 1 90 ? -1.855 31.444 6.781 1.00 7.56 82 GLU B C 1
ATOM 2355 O O . GLU B 1 90 ? -0.990 32.273 7.023 1.00 8.68 82 GLU B O 1
ATOM 2361 N N . LEU B 1 91 ? -3.166 31.684 6.860 1.00 7.63 83 LEU B N 1
ATOM 2362 C CA . LEU B 1 91 ? -3.704 32.882 7.498 1.00 7.64 83 LEU B CA 1
ATOM 2363 C C . LEU B 1 91 ? -3.528 32.769 9.016 1.00 7.47 83 LEU B C 1
ATOM 2364 O O . LEU B 1 91 ? -3.913 31.771 9.611 1.00 8.37 83 LEU B O 1
ATOM 2369 N N . VAL B 1 92 ? -2.928 33.790 9.622 1.00 7.13 84 VAL B N 1
ATOM 2370 C CA . VAL B 1 92 ? -2.717 33.819 11.071 1.00 6.52 84 VAL B CA 1
ATOM 2371 C C . VAL B 1 92 ? -3.695 34.818 11.706 1.00 7.04 84 VAL B C 1
ATOM 2372 O O . VAL B 1 92 ? -3.840 35.962 11.247 1.00 7.99 84 VAL B O 1
ATOM 2376 N N . VAL B 1 93 ? -4.449 34.349 12.704 1.00 7.65 85 VAL B N 1
ATOM 2377 C CA . VAL B 1 93 ? -5.413 35.173 13.433 1.00 8.02 85 VAL B CA 1
ATOM 2378 C C . VAL B 1 93 ? -4.854 35.553 14.788 1.00 7.88 85 VAL B C 1
ATOM 2379 O O . VAL B 1 93 ? -4.364 34.691 15.523 1.00 8.88 85 VAL B O 1
ATOM 2383 N N . ALA B 1 94 ? -4.874 36.847 15.094 1.00 7.16 86 ALA B N 1
ATOM 2384 C CA . ALA B 1 94 ? -4.343 37.360 16.368 1.00 7.54 86 ALA B CA 1
ATOM 2385 C C . ALA B 1 94 ? -5.493 37.717 17.293 1.00 7.74 86 ALA B C 1
ATOM 2386 O O . ALA B 1 94 ? -6.374 38.480 16.904 1.00 9.59 86 ALA B O 1
ATOM 2388 N N . ILE B 1 95 ? -5.475 37.178 18.517 1.00 8.28 87 ILE B N 1
ATOM 2389 C CA . ILE B 1 95 ? -6.590 37.341 19.457 1.00 8.75 87 ILE B CA 1
ATOM 2390 C C . ILE B 1 95 ? -6.377 38.563 20.355 1.00 8.20 87 ILE B C 1
ATOM 2391 O O . ILE B 1 95 ? -5.282 38.779 20.880 1.00 9.40 87 ILE B O 1
ATOM 2396 N N . GLY B 1 96 ? -7.441 39.330 20.572 1.00 8.73 88 GLY B N 1
ATOM 2397 C CA . GLY B 1 96 ? -7.359 40.513 21.433 1.00 10.68 88 GLY B CA 1
ATOM 2398 C C . GLY B 1 96 ? -8.232 40.480 22.684 1.00 12.07 88 GLY B C 1
ATOM 2399 O O . GLY B 1 96 ? -8.183 41.409 23.487 1.00 15.35 88 GLY B O 1
ATOM 2400 N N . LYS B 1 97 ? -8.964 39.387 22.911 1.00 9.94 89 LYS B N 1
ATOM 2401 C CA . LYS B 1 97 ? -9.877 39.314 24.052 1.00 11.78 89 LYS B CA 1
ATOM 2402 C C . LYS B 1 97 ? -9.949 37.898 24.564 1.00 10.05 89 LYS B C 1
ATOM 2403 O O . LYS B 1 97 ? -10.192 36.959 23.791 1.00 10.34 89 LYS B O 1
ATOM 2409 N N . ASP B 1 98 ? -9.770 37.751 25.875 1.00 9.71 90 ASP B N 1
ATOM 2410 C CA . ASP B 1 98 ? -9.798 36.430 26.486 1.00 10.09 90 ASP B CA 1
ATOM 2411 C C . ASP B 1 98 ? -11.172 35.762 26.333 1.00 10.72 90 ASP B C 1
ATOM 2412 O O . ASP B 1 98 ? -12.203 36.434 26.251 1.00 11.63 90 ASP B O 1
ATOM 2417 N N . GLY B 1 99 ? -11.204 34.443 26.367 1.00 10.38 91 GLY B N 1
ATOM 2418 C CA . GLY B 1 99 ? -12.481 33.764 26.514 1.00 11.74 91 GLY B CA 1
ATOM 2419 C C . GLY B 1 99 ? -12.387 32.274 26.574 1.00 11.19 91 GLY B C 1
ATOM 2420 O O . GLY B 1 99 ? -11.493 31.691 25.988 1.00 12.02 91 GLY B O 1
ATOM 2421 N N . ARG B 1 100 ? -13.319 31.654 27.278 1.00 13.32 92 ARG B N 1
ATOM 2422 C CA . ARG B 1 100 ? -13.480 30.207 27.186 1.00 13.16 92 ARG B CA 1
ATOM 2423 C C . ARG B 1 100 ? -14.881 29.878 26.679 1.00 12.87 92 ARG B C 1
ATOM 2424 O O . ARG B 1 100 ? -15.824 30.669 26.869 1.00 15.33 92 ARG B O 1
ATOM 2432 N N . SER B 1 101 ? -15.008 28.721 26.019 1.00 12.26 93 SER B N 1
ATOM 2433 C CA . SER B 1 101 ? -16.304 28.276 25.489 1.00 12.78 93 SER B CA 1
ATOM 2434 C C . SER B 1 101 ? -16.994 29.398 24.694 1.00 12.77 93 SER B C 1
ATOM 2435 O O . SER B 1 101 ? -18.163 29.739 24.927 1.00 15.36 93 SER B O 1
ATOM 2438 N N . ILE B 1 102 ? -16.249 29.955 23.738 1.00 12.23 94 ILE B N 1
ATOM 2439 C CA . ILE B 1 102 ? -16.712 31.065 22.928 1.00 11.81 94 ILE B CA 1
ATOM 2440 C C . ILE B 1 102 ? -17.655 30.527 21.850 1.00 13.21 94 ILE B C 1
ATOM 2441 O O . ILE B 1 102 ? -17.316 29.584 21.134 1.00 14.47 94 ILE B O 1
ATOM 2446 N N . ASP B 1 103 ? -18.837 31.118 21.733 1.00 13.84 95 ASP B N 1
ATOM 2447 C CA . ASP B 1 103 ? -19.748 30.715 20.662 1.00 14.70 95 ASP B CA 1
ATOM 2448 C C . ASP B 1 103 ? -19.205 31.253 19.333 1.00 13.10 95 ASP B C 1
ATOM 2449 O O . ASP B 1 103 ? -18.712 32.393 19.285 1.00 14.23 95 ASP B O 1
ATOM 2454 N N . PRO B 1 104 ? -19.303 30.442 18.244 1.00 13.56 96 PRO B N 1
ATOM 2455 C CA . PRO B 1 104 ? -18.860 30.940 16.941 1.00 14.20 96 PRO B CA 1
ATOM 2456 C C . PRO B 1 104 ? -19.451 32.291 16.581 1.00 13.76 96 PRO B C 1
ATOM 2457 O O . PRO B 1 104 ? -18.751 33.113 15.981 1.00 13.97 96 PRO B O 1
ATOM 2461 N N . ALA B 1 105 ? -20.707 32.539 16.953 1.00 14.14 97 ALA B N 1
ATOM 2462 C CA . ALA B 1 105 ? -21.328 33.822 16.634 1.00 15.79 97 ALA B CA 1
ATOM 2463 C C . ALA B 1 105 ? -20.635 35.014 17.292 1.00 13.38 97 ALA B C 1
ATOM 2464 O O . ALA B 1 105 ? -20.775 36.138 16.837 1.00 16.38 97 ALA B O 1
ATOM 2466 N N . ASP B 1 106 ? -19.883 34.764 18.364 1.00 14.02 98 ASP B N 1
ATOM 2467 C CA . ASP B 1 106 ? -19.178 35.807 19.124 1.00 14.41 98 ASP B CA 1
ATOM 2468 C C . ASP B 1 106 ? -17.670 35.800 18.869 1.00 12.16 98 ASP B C 1
ATOM 2469 O O . ASP B 1 106 ? -16.950 36.663 19.364 1.00 13.12 98 ASP B O 1
ATOM 2474 N N . ALA B 1 107 ? -17.198 34.813 18.124 1.00 11.48 99 ALA B N 1
ATOM 2475 C CA . ALA B 1 107 ? -15.761 34.574 18.046 1.00 11.06 99 ALA B CA 1
ATOM 2476 C C . ALA B 1 107 ? -14.956 35.691 17.377 1.00 11.13 99 ALA B C 1
ATOM 2477 O O . ALA B 1 107 ? -13.878 36.067 17.857 1.00 10.46 99 ALA B O 1
ATOM 2479 N N . LEU B 1 108 ? -15.493 36.261 16.298 1.00 11.11 100 LEU B N 1
ATOM 2480 C CA . LEU B 1 108 ? -14.756 37.319 15.616 1.00 11.24 100 LEU B CA 1
ATOM 2481 C C . LEU B 1 108 ? -14.565 38.556 16.496 1.00 11.61 100 LEU B C 1
ATOM 2482 O O . LEU B 1 108 ? -13.609 39.287 16.301 1.00 11.45 100 LEU B O 1
ATOM 2487 N N . SER B 1 109 ? -15.433 38.766 17.487 1.00 10.20 101 SER B N 1
ATOM 2488 C CA . SER B 1 109 ? -15.234 39.882 18.416 1.00 11.03 101 SER B CA 1
ATOM 2489 C C . SER B 1 109 ? -14.005 39.724 19.294 1.00 11.28 101 SER B C 1
ATOM 2490 O O . SER B 1 109 ? -13.576 40.688 19.924 1.00 13.24 101 SER B O 1
ATOM 2493 N N . HIS B 1 110 ? -13.465 38.504 19.348 1.00 10.24 102 HIS B N 1
ATOM 2494 C CA . HIS B 1 110 ? -12.225 38.238 20.075 1.00 10.35 102 HIS B CA 1
ATOM 2495 C C . HIS B 1 110 ? -10.989 38.470 19.236 1.00 9.69 102 HIS B C 1
ATOM 2496 O O . HIS B 1 110 ? -9.873 38.328 19.760 1.00 10.74 102 HIS B O 1
ATOM 2503 N N . VAL B 1 111 ? -11.157 38.784 17.951 1.00 9.13 103 VAL B N 1
ATOM 2504 C CA . VAL B 1 111 ? -9.997 38.901 17.050 1.00 9.80 103 VAL B CA 1
ATOM 2505 C C . VAL B 1 111 ? -9.467 40.333 17.014 1.00 9.18 103 VAL B C 1
ATOM 2506 O O . VAL B 1 111 ? -10.221 41.263 16.719 1.00 10.99 103 VAL B O 1
ATOM 2510 N N . TRP B 1 112 ? -8.184 40.514 17.343 1.00 7.83 104 TRP B N 1
ATOM 2511 C CA . TRP B 1 112 ? -7.520 41.813 17.194 1.00 7.64 104 TRP B CA 1
ATOM 2512 C C . TRP B 1 112 ? -7.157 42.083 15.721 1.00 7.82 104 TRP B C 1
ATOM 2513 O O . TRP B 1 112 ? -7.303 43.205 15.243 1.00 9.57 104 TRP B O 1
ATOM 2524 N N . GLY B 1 113 ? -6.634 41.088 15.020 1.00 8.34 105 GLY B N 1
ATOM 2525 C CA . GLY B 1 113 ? -6.132 41.316 13.676 1.00 10.07 105 GLY B CA 1
ATOM 2526 C C . GLY B 1 113 ? -5.617 40.075 13.015 1.00 7.67 105 GLY B C 1
ATOM 2527 O O . GLY B 1 113 ? -5.859 38.953 13.484 1.00 8.50 105 GLY B O 1
ATOM 2528 N N . TYR B 1 114 ? -4.922 40.275 11.900 1.00 8.46 106 TYR B N 1
ATOM 2529 C CA . TYR B 1 114 ? -4.523 39.184 11.027 1.00 8.10 106 TYR B CA 1
ATOM 2530 C C . TYR B 1 114 ? -3.115 39.371 10.505 1.00 7.35 106 TYR B C 1
ATOM 2531 O O . TYR B 1 114 ? -2.664 40.500 10.295 1.00 10.27 106 TYR B O 1
ATOM 2540 N N . GLY B 1 115 ? -2.463 38.254 10.193 1.00 8.04 107 GLY B N 1
ATOM 2541 C CA . GLY B 1 115 ? -1.226 38.272 9.447 1.00 8.63 107 GLY B CA 1
ATOM 2542 C C . GLY B 1 115 ? -1.139 37.043 8.566 1.00 7.26 107 GLY B C 1
ATOM 2543 O O . GLY B 1 115 ? -2.105 36.267 8.451 1.00 7.94 107 GLY B O 1
ATOM 2544 N N . VAL B 1 116 ? 0.022 36.864 7.954 1.00 7.11 108 VAL B N 1
ATOM 2545 C CA . VAL B 1 116 ? 0.269 35.717 7.073 1.00 7.53 108 VAL B CA 1
ATOM 2546 C C . VAL B 1 116 ? 1.489 34.999 7.639 1.00 8.12 108 VAL B C 1
ATOM 2547 O O . VAL B 1 116 ? 2.463 35.646 8.035 1.00 9.74 108 VAL B O 1
ATOM 2551 N N . GLY B 1 117 ? 1.417 33.678 7.714 1.00 8.40 109 GLY B N 1
ATOM 2552 C CA . GLY B 1 117 ? 2.488 32.911 8.326 1.00 9.33 109 GLY B CA 1
ATOM 2553 C C . GLY B 1 117 ? 2.875 31.715 7.497 1.00 7.91 109 GLY B C 1
ATOM 2554 O O . GLY B 1 117 ? 2.150 31.318 6.561 1.00 8.63 109 GLY B O 1
ATOM 2555 N N . VAL B 1 118 ? 4.015 31.131 7.842 1.00 7.38 110 VAL B N 1
ATOM 2556 C CA . VAL B 1 118 ? 4.399 29.835 7.274 1.00 7.34 110 VAL B CA 1
ATOM 2557 C C . VAL B 1 118 ? 4.608 28.886 8.448 1.00 6.83 110 VAL B C 1
ATOM 2558 O O . VAL B 1 118 ? 5.429 29.135 9.332 1.00 8.98 110 VAL B O 1
ATOM 2562 N N . ASP B 1 119 ? 3.829 27.808 8.478 1.00 8.11 111 ASP B N 1
ATOM 2563 C CA . ASP B 1 119 ? 4.079 26.713 9.405 1.00 8.23 111 ASP B CA 1
ATOM 2564 C C . ASP B 1 119 ? 5.231 25.916 8.795 1.00 8.52 111 ASP B C 1
ATOM 2565 O O . ASP B 1 119 ? 5.075 25.285 7.746 1.00 11.38 111 ASP B O 1
ATOM 2570 N N . LEU B 1 120 ? 6.401 26.007 9.401 1.00 8.72 112 LEU B N 1
ATOM 2571 C CA . LEU B 1 120 ? 7.540 25.187 8.977 1.00 8.68 112 LEU B CA 1
ATOM 2572 C C . LEU B 1 120 ? 7.604 23.891 9.767 1.00 8.39 112 LEU B C 1
ATOM 2573 O O . LEU B 1 120 ? 7.362 23.897 10.967 1.00 9.18 112 LEU B O 1
ATOM 2578 N N . THR B 1 121 ? 7.984 22.815 9.083 1.00 8.59 113 THR B N 1
ATOM 2579 C CA . THR B 1 121 ? 8.000 21.484 9.680 1.00 9.25 113 THR B CA 1
ATOM 2580 C C . THR B 1 121 ? 9.286 20.747 9.379 1.00 8.87 113 THR B C 1
ATOM 2581 O O . THR B 1 121 ? 9.733 20.730 8.234 1.00 8.96 113 THR B O 1
ATOM 2585 N N . ARG B 1 122 ? 9.856 20.101 10.391 1.00 8.76 114 ARG B N 1
ATOM 2586 C CA . ARG B 1 122 ? 10.940 19.128 10.147 1.00 8.99 114 ARG B CA 1
ATOM 2587 C C . ARG B 1 122 ? 10.208 17.828 9.812 1.00 9.42 114 ARG B C 1
ATOM 2588 O O . ARG B 1 122 ? 9.823 17.069 10.705 1.00 10.25 114 ARG B O 1
ATOM 2596 N N . ARG B 1 123 ? 9.948 17.616 8.518 1.00 9.70 115 ARG B N 1
ATOM 2597 C CA . ARG B 1 123 ? 9.001 16.588 8.055 1.00 10.36 115 ARG B CA 1
ATOM 2598 C C . ARG B 1 123 ? 9.535 15.181 8.287 1.00 10.32 115 ARG B C 1
ATOM 2599 O O . ARG B 1 123 ? 8.763 14.264 8.546 1.00 11.38 115 ARG B O 1
ATOM 2601 N N . ASP B 1 124 ? 10.847 15.010 8.179 1.00 10.49 116 ASP B N 1
ATOM 2602 C CA . ASP B 1 124 ? 11.458 13.734 8.527 1.00 11.26 116 ASP B CA 1
ATOM 2603 C C . ASP B 1 124 ? 11.209 13.359 9.988 1.00 11.05 116 ASP B C 1
ATOM 2604 O O . ASP B 1 124 ? 10.812 12.222 10.285 1.00 13.06 116 ASP B O 1
ATOM 2609 N N . LEU B 1 125 ? 11.406 14.305 10.903 1.00 10.48 117 LEU B N 1
ATOM 2610 C CA . LEU B 1 125 ? 11.084 14.058 12.308 1.00 10.98 117 LEU B CA 1
ATOM 2611 C C . LEU B 1 125 ? 9.599 13.813 12.478 1.00 10.68 117 LEU B C 1
ATOM 2612 O O . LEU B 1 125 ? 9.204 12.964 13.287 1.00 11.74 117 LEU B O 1
ATOM 2617 N N . GLN B 1 126 ? 8.766 14.534 11.728 1.00 10.78 118 GLN B N 1
ATOM 2618 C CA . GLN B 1 126 ? 7.326 14.278 11.822 1.00 10.94 118 GLN B CA 1
ATOM 2619 C C . GLN B 1 126 ? 6.937 12.867 11.406 1.00 11.31 118 GLN B C 1
ATOM 2620 O O . GLN B 1 126 ? 6.105 12.219 12.070 1.00 11.88 118 GLN B O 1
ATOM 2626 N N . ALA B 1 127 ? 7.525 12.372 10.321 1.00 11.80 119 ALA B N 1
ATOM 2627 C CA . ALA B 1 127 ? 7.157 11.036 9.869 1.00 12.82 119 ALA B CA 1
ATOM 2628 C C . ALA B 1 127 ? 7.547 9.989 10.924 1.00 13.45 119 ALA B C 1
ATOM 2629 O O . ALA B 1 127 ? 6.797 9.039 11.156 1.00 16.48 119 ALA B O 1
ATOM 2631 N N . GLU B 1 128 ? 8.706 10.178 11.564 1.00 13.57 120 GLU B N 1
ATOM 2632 C CA . GLU B 1 128 ? 9.157 9.300 12.638 1.00 15.34 120 GLU B CA 1
ATOM 2633 C C . GLU B 1 128 ? 8.199 9.337 13.814 1.00 13.63 120 GLU B C 1
ATOM 2634 O O . GLU B 1 128 ? 7.828 8.289 14.368 1.00 15.58 120 GLU B O 1
ATOM 2636 N N . ALA B 1 129 ? 7.785 10.542 14.197 1.00 11.93 121 ALA B N 1
ATOM 2637 C CA . ALA B 1 129 ? 6.820 10.687 15.284 1.00 13.10 121 ALA B CA 1
ATOM 2638 C C . ALA B 1 129 ? 5.498 9.981 14.970 1.00 12.36 121 ALA B C 1
ATOM 2639 O O . ALA B 1 129 ? 4.910 9.312 15.840 1.00 14.24 121 ALA B O 1
ATOM 2641 N N . LYS B 1 130 ? 5.015 10.130 13.749 1.00 13.61 122 LYS B N 1
ATOM 2642 C CA . LYS B 1 130 ? 3.761 9.476 13.377 1.00 13.95 122 LYS B CA 1
ATOM 2643 C C . LYS B 1 130 ? 3.875 7.946 13.446 1.00 14.91 122 LYS B C 1
ATOM 2644 O O . LYS B 1 130 ? 2.963 7.277 13.946 1.00 14.79 122 LYS B O 1
ATOM 2650 N N . LYS B 1 131 ? 4.994 7.404 12.959 1.00 13.81 123 LYS B N 1
ATOM 2651 C CA . LYS B 1 131 ? 5.238 5.949 12.959 1.00 16.08 123 LYS B CA 1
ATOM 2652 C C . LYS B 1 131 ? 5.199 5.388 14.379 1.00 14.35 123 LYS B C 1
ATOM 2653 O O . LYS B 1 131 ? 4.723 4.284 14.606 1.00 16.64 123 LYS B O 1
ATOM 2655 N N . LEU B 1 132 ? 5.698 6.168 15.334 1.00 12.98 124 LEU B N 1
ATOM 2656 C CA . LEU 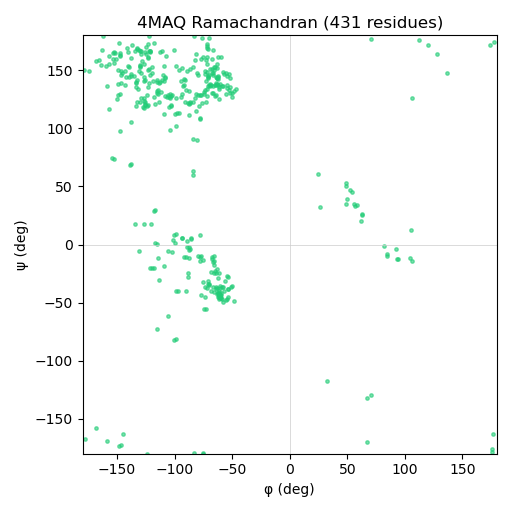B 1 132 ? 5.841 5.740 16.732 1.00 12.99 124 LEU B CA 1
ATOM 2657 C C . LEU B 1 132 ? 4.713 6.238 17.662 1.00 12.31 124 LEU B C 1
ATOM 2658 O O . LEU B 1 132 ? 4.758 5.985 18.878 1.00 12.91 124 LEU B O 1
ATOM 2663 N N . SER B 1 133 ? 3.724 6.963 17.117 1.00 11.35 125 SER B N 1
ATOM 2664 C CA . SER B 1 133 ? 2.688 7.610 17.946 1.00 11.95 125 SER B CA 1
ATOM 2665 C C . SER B 1 133 ? 3.320 8.461 19.033 1.00 11.33 125 SER B C 1
ATOM 2666 O O . SER B 1 133 ? 2.924 8.395 20.194 1.00 12.38 125 SER B O 1
ATOM 2669 N N . ARG B 1 134 ? 4.302 9.273 18.638 1.00 12.65 126 ARG B N 1
ATOM 2670 C CA . ARG B 1 134 ? 5.063 10.094 19.565 1.00 11.15 126 ARG B CA 1
ATOM 2671 C C . ARG B 1 134 ? 4.754 11.569 19.299 1.00 11.26 126 ARG B C 1
ATOM 2672 O O . ARG B 1 134 ? 4.171 11.913 18.256 1.00 12.92 126 ARG B O 1
ATOM 2680 N N . PRO B 1 135 ? 5.130 12.449 20.241 1.00 10.97 127 PRO B N 1
ATOM 2681 C CA . PRO B 1 135 ? 4.748 13.855 20.120 1.00 10.59 127 PRO B CA 1
ATOM 2682 C C . PRO B 1 135 ? 5.410 14.551 18.923 1.00 9.69 127 PRO B C 1
ATOM 2683 O O . PRO B 1 135 ? 6.506 14.171 18.495 1.00 10.01 127 PRO B O 1
ATOM 2687 N N . TRP B 1 136 ? 4.740 15.583 18.418 1.00 9.08 128 TRP B N 1
ATOM 2688 C CA . TRP B 1 136 ? 5.165 16.318 17.233 1.00 9.33 128 TRP B CA 1
ATOM 2689 C C . TRP B 1 136 ? 5.997 17.542 17.535 1.00 8.90 128 TRP B C 1
ATOM 2690 O O . TRP B 1 136 ? 6.310 18.295 16.621 1.00 8.91 128 TRP B O 1
ATOM 2701 N N . ASP B 1 137 ? 6.354 17.764 18.792 1.00 9.13 129 ASP B N 1
ATOM 2702 C CA . ASP B 1 137 ? 7.020 19.017 19.150 1.00 8.04 129 ASP B CA 1
ATOM 2703 C C . ASP B 1 137 ? 8.339 19.238 18.435 1.00 8.24 129 ASP B C 1
ATOM 2704 O O . ASP B 1 137 ? 8.617 20.347 17.990 1.00 9.06 129 ASP B O 1
ATOM 2709 N N . TRP B 1 138 ? 9.172 18.204 18.332 1.00 9.16 130 TRP B N 1
ATOM 2710 C CA . TRP B 1 138 ? 10.394 18.360 17.567 1.00 8.84 130 TRP B CA 1
ATOM 2711 C C . TRP B 1 138 ? 10.104 18.712 16.094 1.00 9.07 130 TRP B C 1
ATOM 2712 O O . TRP B 1 138 ? 10.840 19.490 15.491 1.00 9.77 130 TRP B O 1
ATOM 2723 N N . ALA B 1 139 ? 9.046 18.117 15.532 1.00 9.10 131 ALA B N 1
ATOM 2724 C CA . ALA B 1 139 ? 8.693 18.339 14.136 1.00 7.97 131 ALA B CA 1
ATOM 2725 C C . ALA B 1 139 ? 8.139 19.753 13.894 1.00 8.22 131 ALA B C 1
ATOM 2726 O O . ALA B 1 139 ? 8.350 20.314 12.817 1.00 9.33 131 ALA B O 1
ATOM 2728 N N . LYS B 1 140 ? 7.417 20.302 14.880 1.00 8.29 132 LYS B N 1
ATOM 2729 C CA . LYS B 1 140 ? 6.581 21.466 14.631 1.00 9.04 132 LYS B CA 1
ATOM 2730 C C . LYS B 1 140 ? 6.933 22.702 15.443 1.00 9.31 132 LYS B C 1
ATOM 2731 O O . LYS B 1 140 ? 6.521 23.807 15.055 1.00 9.61 132 LYS B O 1
ATOM 2737 N N . GLY B 1 141 ? 7.644 22.526 16.563 1.00 8.78 133 GLY B N 1
ATOM 2738 C CA . GLY B 1 141 ? 7.830 23.611 17.540 1.00 8.69 133 GLY B CA 1
ATOM 2739 C C . GLY B 1 141 ? 9.252 24.049 17.755 1.00 8.72 133 GLY B C 1
ATOM 2740 O O . GLY B 1 141 ? 9.625 24.540 18.832 1.00 11.31 133 GLY B O 1
ATOM 2741 N N . PHE B 1 142 ? 10.046 23.898 16.707 1.00 9.17 134 PHE B N 1
ATOM 2742 C CA . PHE B 1 142 ? 11.477 24.175 16.745 1.00 8.48 134 PHE B CA 1
ATOM 2743 C C . PHE B 1 142 ? 11.788 25.675 16.539 1.00 8.37 134 PHE B C 1
ATOM 2744 O O . PHE B 1 142 ? 10.867 26.501 16.390 1.00 8.15 134 PHE B O 1
ATOM 2752 N N . ASP B 1 143 ? 13.066 26.048 16.540 1.00 8.51 135 ASP B N 1
ATOM 2753 C CA . ASP B 1 143 ? 13.398 27.472 16.429 1.00 8.29 135 ASP B CA 1
ATOM 2754 C C . ASP B 1 143 ? 12.988 28.050 15.095 1.00 7.58 135 ASP B C 1
ATOM 2755 O O . ASP B 1 143 ? 13.206 27.414 14.052 1.00 8.89 135 ASP B O 1
ATOM 2760 N N . ALA B 1 144 ? 12.420 29.255 15.117 1.00 7.95 136 ALA B N 1
ATOM 2761 C CA . ALA B 1 144 ? 12.050 29.952 13.871 1.00 8.50 136 ALA B CA 1
ATOM 2762 C C . ALA B 1 144 ? 11.122 29.087 13.016 1.00 7.80 136 ALA B C 1
ATOM 2763 O O . ALA B 1 144 ? 11.133 29.180 11.776 1.00 9.95 136 ALA B O 1
ATOM 2765 N N . SER B 1 145 ? 10.255 28.317 13.673 1.00 8.04 137 SER B N 1
ATOM 2766 C CA . SER B 1 145 ? 9.324 27.445 12.963 1.00 7.68 137 SER B CA 1
ATOM 2767 C C . SER B 1 145 ? 8.011 28.121 12.568 1.00 7.94 137 SER B C 1
ATOM 2768 O O . SER B 1 145 ? 7.178 27.496 11.928 1.00 7.96 137 SER B O 1
ATOM 2771 N N . GLY B 1 146 ? 7.834 29.390 12.936 1.00 8.01 138 GLY B N 1
ATOM 2772 C CA . GLY B 1 146 ? 6.614 30.108 12.559 1.00 8.68 138 GLY B CA 1
ATOM 2773 C C . GLY B 1 146 ? 6.869 31.540 12.120 1.00 8.16 138 GLY B C 1
ATOM 2774 O O . GLY B 1 146 ? 6.458 32.492 12.807 1.00 9.41 138 GLY B O 1
ATOM 2775 N N . PRO B 1 147 ? 7.525 31.702 10.946 1.00 7.47 139 PRO B N 1
ATOM 2776 C CA . PRO B 1 147 ? 7.639 33.066 10.440 1.00 8.38 139 PRO B CA 1
ATOM 2777 C C . PRO B 1 147 ? 6.255 33.683 10.175 1.00 8.00 139 PRO B C 1
ATOM 2778 O O . PRO B 1 147 ? 5.383 33.020 9.610 1.00 8.83 139 PRO B O 1
ATOM 2782 N N . VAL B 1 148 ? 6.059 34.934 10.595 1.00 7.94 140 VAL B N 1
ATOM 2783 C CA A VAL B 1 148 ? 4.787 35.649 10.429 0.50 7.64 140 VAL B CA 1
ATOM 2784 C CA B VAL B 1 148 ? 4.806 35.636 10.339 0.50 8.55 140 VAL B CA 1
ATOM 2785 C C . VAL B 1 148 ? 5.097 37.071 9.940 1.00 8.18 140 VAL B C 1
ATOM 2786 O O . VAL B 1 148 ? 6.085 37.687 10.379 1.00 10.45 140 VAL B O 1
ATOM 2793 N N . THR B 1 149 ? 4.226 37.609 9.085 1.00 8.46 141 THR B N 1
ATOM 2794 C CA . THR B 1 149 ? 4.326 39.002 8.663 1.00 8.15 141 THR B CA 1
ATOM 2795 C C . THR B 1 149 ? 3.953 39.953 9.784 1.00 7.80 141 THR B C 1
ATOM 2796 O O . THR B 1 149 ? 3.351 39.558 10.797 1.00 8.87 141 THR B O 1
ATOM 2800 N N . ALA B 1 150 ? 4.234 41.239 9.582 1.00 8.74 142 ALA B N 1
ATOM 2801 C CA . ALA B 1 150 ? 3.587 42.236 10.393 1.00 9.30 142 ALA B CA 1
ATOM 2802 C C . ALA B 1 150 ? 2.059 42.021 10.369 1.00 9.31 142 ALA B C 1
ATOM 2803 O O . ALA B 1 150 ? 1.469 41.591 9.343 1.00 11.98 142 ALA B O 1
ATOM 2805 N N . LEU B 1 151 ? 1.441 42.275 11.514 1.00 9.63 143 LEU B N 1
ATOM 2806 C CA . LEU B 1 151 ? 0.001 42.144 11.650 1.00 10.46 143 LEU B CA 1
ATOM 2807 C C . LEU B 1 151 ? -0.724 43.427 11.295 1.00 10.40 143 LEU B C 1
ATOM 2808 O O . LEU B 1 151 ? -0.209 44.532 11.514 1.00 12.59 143 LEU B O 1
ATOM 2813 N N . ARG B 1 152 ? -1.940 43.263 10.773 1.00 10.35 144 ARG B N 1
ATOM 2814 C CA . ARG B 1 152 ? -2.857 44.388 10.572 1.00 10.47 144 ARG B CA 1
ATOM 2815 C C . ARG B 1 152 ? -4.066 44.250 11.480 1.00 9.58 144 ARG B C 1
ATOM 2816 O O . ARG B 1 152 ? -4.614 43.152 11.641 1.00 10.60 144 ARG B O 1
ATOM 2824 N N . ALA B 1 153 ? -4.512 45.361 12.058 1.00 9.92 145 ALA B N 1
ATOM 2825 C CA . ALA B 1 153 ? -5.717 45.359 12.893 1.00 9.67 145 ALA B CA 1
ATOM 2826 C C . ALA B 1 153 ? -6.929 44.985 12.058 1.00 9.41 145 ALA B C 1
ATOM 2827 O O . ALA B 1 153 ? -7.045 45.383 10.891 1.00 10.52 145 ALA B O 1
ATOM 2829 N N . ALA B 1 154 ? -7.852 44.237 12.652 1.00 10.25 146 ALA B N 1
ATOM 2830 C CA . ALA B 1 154 ? -9.094 43.859 11.960 1.00 10.08 146 ALA B CA 1
ATOM 2831 C C . ALA B 1 154 ? -9.947 45.075 11.556 1.00 10.96 146 ALA B C 1
ATOM 2832 O O . ALA B 1 154 ? -10.736 44.991 10.614 1.00 12.01 146 ALA B O 1
ATOM 2834 N N . THR B 1 155 ? -9.791 46.195 12.253 1.00 10.76 147 THR B N 1
ATOM 2835 C CA . THR B 1 155 ? -10.483 47.423 11.865 1.00 11.86 147 THR B CA 1
ATOM 2836 C C . THR B 1 155 ? -9.984 47.929 10.507 1.00 10.84 147 THR B C 1
ATOM 2837 O O . THR B 1 155 ? -10.703 48.631 9.803 1.00 13.31 147 THR B O 1
ATOM 2841 N N . ALA B 1 156 ? -8.758 47.557 10.134 1.00 11.39 148 ALA B N 1
ATOM 2842 C CA . ALA B 1 156 ? -8.189 47.921 8.825 1.00 11.15 148 ALA B CA 1
ATOM 2843 C C . ALA B 1 156 ? -8.503 46.916 7.722 1.00 11.46 148 ALA B C 1
ATOM 2844 O O . ALA B 1 156 ? -8.567 47.301 6.559 1.00 12.44 148 ALA B O 1
ATOM 2846 N N . THR B 1 157 ? -8.699 45.647 8.070 1.00 11.25 149 THR B N 1
ATOM 2847 C CA . THR B 1 157 ? -8.828 44.574 7.063 1.00 11.39 149 THR B CA 1
ATOM 2848 C C . THR B 1 157 ? -10.231 43.994 6.931 1.00 10.29 149 THR B C 1
ATOM 2849 O O . THR B 1 157 ? -10.531 43.318 5.944 1.00 11.93 149 THR B O 1
ATOM 2853 N N . GLY B 1 158 ? -11.063 44.221 7.941 1.00 11.77 150 GLY B N 1
ATOM 2854 C CA . GLY B 1 158 ? -12.233 43.363 8.141 1.00 12.06 150 GLY B CA 1
ATOM 2855 C C . GLY B 1 158 ? -11.806 41.948 8.529 1.00 10.25 150 GLY B C 1
ATOM 2856 O O . GLY B 1 158 ? -10.646 41.704 8.821 1.00 11.65 150 GLY B O 1
ATOM 2857 N N . HIS B 1 159 ? -12.758 41.019 8.539 1.00 11.87 151 HIS B N 1
ATOM 2858 C CA . HIS B 1 159 ? -12.477 39.627 8.868 1.00 11.12 151 HIS B CA 1
ATOM 2859 C C . HIS B 1 159 ? -12.479 38.869 7.562 1.00 10.91 151 HIS B C 1
ATOM 2860 O O . HIS B 1 159 ? -13.534 38.523 7.068 1.00 13.45 151 HIS B O 1
ATOM 2867 N N . PRO B 1 160 ? -11.278 38.600 6.984 1.00 10.61 152 PRO B N 1
ATOM 2868 C CA . PRO B 1 160 ? -11.259 38.018 5.640 1.00 11.15 152 PRO B CA 1
ATOM 2869 C C . PRO B 1 160 ? -11.903 36.637 5.633 1.00 12.69 152 PRO B C 1
ATOM 2870 O O . PRO B 1 160 ? -11.648 35.826 6.545 1.00 15.36 152 PRO B O 1
ATOM 2874 N N . ALA B 1 161 ? -12.696 36.360 4.603 1.00 11.97 153 ALA B N 1
ATOM 2875 C CA . ALA B 1 161 ? -13.376 35.053 4.479 1.00 13.54 153 ALA B CA 1
ATOM 2876 C C . ALA B 1 161 ? -13.205 34.434 3.098 1.00 12.24 153 ALA B C 1
ATOM 2877 O O . ALA B 1 161 ? -13.597 33.303 2.874 1.00 16.32 153 ALA B O 1
ATOM 2879 N N . ALA B 1 162 ? -12.585 35.172 2.183 1.00 10.79 154 ALA B N 1
ATOM 2880 C CA . ALA B 1 162 ? -12.391 34.731 0.808 1.00 10.96 154 ALA B CA 1
ATOM 2881 C C . ALA B 1 162 ? -11.136 35.425 0.295 1.00 11.17 154 ALA B C 1
ATOM 2882 O O . ALA B 1 162 ? -10.729 36.485 0.801 1.00 13.90 154 ALA B O 1
ATOM 2884 N N . GLY B 1 163 ? -10.518 34.817 -0.705 1.00 11.30 155 GLY B N 1
ATOM 2885 C CA . GLY B 1 163 ? -9.400 35.443 -1.387 1.00 11.77 155 GLY B CA 1
ATOM 2886 C C . GLY B 1 163 ? -8.169 34.545 -1.468 1.00 10.18 155 GLY B C 1
ATOM 2887 O O . GLY B 1 163 ? -8.044 33.546 -0.733 1.00 10.36 155 GLY B O 1
ATOM 2888 N N . ARG B 1 164 ? -7.258 34.926 -2.361 1.00 10.05 156 ARG B N 1
ATOM 2889 C CA A ARG B 1 164 ? -6.077 34.132 -2.660 0.50 9.92 156 ARG B CA 1
ATOM 2890 C CA B ARG B 1 164 ? -6.068 34.144 -2.666 0.50 9.93 156 ARG B CA 1
ATOM 2891 C C . ARG B 1 164 ? -5.111 34.034 -1.475 1.00 9.11 156 ARG B C 1
ATOM 2892 O O . ARG B 1 164 ? -4.790 35.044 -0.822 1.00 10.23 156 ARG B O 1
ATOM 2907 N N . ILE B 1 165 ? -4.653 32.804 -1.212 1.00 8.60 157 ILE B N 1
ATOM 2908 C CA . ILE B 1 165 ? -3.597 32.508 -0.237 1.00 8.93 157 ILE B CA 1
ATOM 2909 C C . ILE B 1 165 ? -2.572 31.692 -1.018 1.00 9.57 157 ILE B C 1
ATOM 2910 O O . ILE B 1 165 ? -2.925 30.700 -1.684 1.00 9.91 157 ILE B O 1
ATOM 2915 N N . TRP B 1 166 ? -1.308 32.118 -1.000 1.00 8.89 158 TRP B N 1
ATOM 2916 C CA . TRP B 1 166 ? -0.349 31.553 -1.945 1.00 9.11 158 TRP B CA 1
ATOM 2917 C C . TRP B 1 166 ? 1.062 31.579 -1.372 1.00 9.13 158 TRP B C 1
ATOM 2918 O O . TRP B 1 166 ? 1.390 32.367 -0.467 1.00 9.51 158 TRP B O 1
ATOM 2929 N N . LEU B 1 167 ? 1.905 30.726 -1.940 1.00 8.63 159 LEU B N 1
ATOM 2930 C CA . LEU B 1 167 ? 3.309 30.704 -1.583 1.00 8.20 159 LEU B CA 1
ATOM 2931 C C . LEU B 1 167 ? 4.101 30.259 -2.815 1.00 8.46 159 LEU B C 1
ATOM 2932 O O . LEU B 1 167 ? 3.676 29.355 -3.539 1.00 9.53 159 LEU B O 1
ATOM 2937 N N . ALA B 1 168 ? 5.228 30.925 -3.055 1.00 8.50 160 ALA B N 1
ATOM 2938 C CA . ALA B 1 168 ? 6.165 30.557 -4.122 1.00 8.63 160 ALA B CA 1
ATOM 2939 C C . ALA B 1 168 ? 7.558 30.380 -3.563 1.00 8.11 160 ALA B C 1
ATOM 2940 O O . ALA B 1 168 ? 7.908 30.942 -2.509 1.00 9.06 160 ALA B O 1
ATOM 2942 N N . VAL B 1 169 ? 8.339 29.574 -4.277 1.00 8.28 161 VAL B N 1
ATOM 2943 C CA . VAL B 1 169 ? 9.736 29.318 -3.931 1.00 8.82 161 VAL B CA 1
ATOM 2944 C C . VAL B 1 169 ? 10.567 29.622 -5.169 1.00 8.76 161 VAL B C 1
ATOM 2945 O O . VAL B 1 169 ? 10.319 29.061 -6.253 1.00 10.11 161 VAL B O 1
ATOM 2949 N N . ASN B 1 170 ? 11.530 30.519 -5.012 1.00 9.74 162 ASN B N 1
ATOM 2950 C CA . ASN B 1 170 ? 12.324 30.976 -6.145 1.00 9.67 162 ASN B CA 1
ATOM 2951 C C . ASN B 1 170 ? 11.446 31.400 -7.319 1.00 10.58 162 ASN B C 1
ATOM 2952 O O . ASN B 1 170 ? 11.756 31.157 -8.496 1.00 11.72 162 ASN B O 1
ATOM 2957 N N . GLY B 1 171 ? 10.339 32.058 -6.983 1.00 10.21 163 GLY B N 1
ATOM 2958 C CA . GLY B 1 171 ? 9.434 32.617 -7.994 1.00 12.20 163 GLY B CA 1
ATOM 2959 C C . GLY B 1 171 ? 8.465 31.603 -8.589 1.00 12.19 163 GLY B C 1
ATOM 2960 O O . GLY B 1 171 ? 7.638 31.965 -9.427 1.00 16.56 163 GLY B O 1
ATOM 2961 N N . ASP B 1 172 ? 8.548 30.346 -8.166 1.00 12.49 164 ASP B N 1
ATOM 2962 C CA . ASP B 1 172 ? 7.706 29.281 -8.723 1.00 12.92 164 ASP B CA 1
ATOM 2963 C C . ASP B 1 172 ? 6.576 28.975 -7.729 1.00 10.79 164 ASP B C 1
ATOM 2964 O O . ASP B 1 172 ? 6.847 28.603 -6.571 1.00 11.31 164 ASP B O 1
ATOM 2969 N N . THR B 1 173 ? 5.320 29.155 -8.141 1.00 12.28 165 THR B N 1
ATOM 2970 C CA . THR B 1 173 ? 4.208 28.955 -7.219 1.00 11.95 165 THR B CA 1
ATOM 2971 C C . THR B 1 173 ? 4.142 27.497 -6.774 1.00 11.89 165 THR B C 1
ATOM 2972 O O . THR B 1 173 ? 4.153 26.581 -7.603 1.00 16.82 165 THR B O 1
ATOM 2976 N N . ARG B 1 174 ? 4.077 27.290 -5.458 1.00 11.59 166 ARG B N 1
ATOM 2977 C CA . ARG B 1 174 ? 3.992 25.951 -4.882 1.00 12.99 166 ARG B CA 1
ATOM 2978 C C . ARG B 1 174 ? 2.655 25.725 -4.203 1.00 12.51 166 ARG B C 1
ATOM 2979 O O . ARG B 1 174 ? 2.180 24.584 -4.150 1.00 15.54 166 ARG B O 1
ATOM 2987 N N . GLN B 1 175 ? 2.051 26.784 -3.660 1.00 10.91 167 GLN B N 1
ATOM 2988 C CA . GLN B 1 175 ? 0.717 26.659 -3.053 1.00 10.76 167 GLN B CA 1
ATOM 2989 C C . GLN B 1 175 ? -0.143 27.793 -3.534 1.00 11.09 167 GLN B C 1
ATOM 2990 O O . GLN B 1 175 ? 0.325 28.929 -3.620 1.00 11.18 167 GLN B O 1
ATOM 2996 N N . GLN B 1 176 ? -1.405 27.507 -3.845 1.00 12.91 168 GLN B N 1
ATOM 2997 C CA . GLN B 1 176 ? -2.343 28.553 -4.214 1.00 13.62 168 GLN B CA 1
ATOM 2998 C C . GLN B 1 176 ? -3.735 28.020 -3.945 1.00 14.85 168 GLN B C 1
ATOM 2999 O O . GLN B 1 176 ? -4.171 27.034 -4.545 1.00 22.64 168 GLN B O 1
ATOM 3005 N N . GLY B 1 177 ? -4.426 28.665 -3.027 1.00 11.68 169 GLY B N 1
ATOM 3006 C CA . GLY B 1 177 ? -5.780 28.308 -2.735 1.00 11.96 169 GLY B CA 1
ATOM 3007 C C . GLY B 1 177 ? -6.581 29.539 -2.388 1.00 11.54 169 GLY B C 1
ATOM 3008 O O . GLY B 1 177 ? -6.179 30.664 -2.693 1.00 10.86 169 GLY B O 1
ATOM 3009 N N . ASP B 1 178 ? -7.741 29.328 -1.771 1.00 11.87 170 ASP B N 1
ATOM 3010 C CA . ASP B 1 178 ? -8.606 30.440 -1.412 1.00 10.65 170 ASP B CA 1
ATOM 3011 C C . ASP B 1 178 ? -9.058 30.247 0.021 1.00 10.09 170 ASP B C 1
ATOM 3012 O O . ASP B 1 178 ? -9.346 29.123 0.435 1.00 11.63 170 ASP B O 1
ATOM 3017 N N . LEU B 1 179 ? -9.109 31.333 0.794 1.00 9.30 171 LEU B N 1
ATOM 3018 C CA . LEU B 1 179 ? -9.579 31.264 2.180 1.00 10.41 171 LEU B CA 1
ATOM 3019 C C . LEU B 1 179 ? -10.952 30.613 2.306 1.00 11.54 171 LEU B C 1
ATOM 3020 O O . LEU B 1 179 ? -11.256 30.030 3.339 1.00 12.61 171 LEU B O 1
ATOM 3025 N N . ALA B 1 180 ? -11.768 30.724 1.254 1.00 12.40 172 ALA B N 1
ATOM 3026 C CA . ALA B 1 180 ? -13.118 30.177 1.272 1.00 14.42 172 ALA B CA 1
ATOM 3027 C C . ALA B 1 180 ? -13.124 28.663 1.351 1.00 14.51 172 ALA B C 1
ATOM 3028 O O . ALA B 1 180 ? -14.168 28.066 1.631 1.00 18.21 172 ALA B O 1
ATOM 3030 N N . ASP B 1 181 ? -11.973 28.036 1.105 1.00 14.27 173 ASP B N 1
ATOM 3031 C CA . ASP B 1 181 ? -11.905 26.597 1.117 1.00 15.86 173 ASP B CA 1
ATOM 3032 C C . ASP B 1 181 ? -11.583 25.994 2.481 1.00 12.58 173 ASP B C 1
ATOM 3033 O O . ASP B 1 181 ? -11.477 24.765 2.613 1.00 13.37 173 ASP B O 1
ATOM 3038 N N . MET B 1 182 ? -11.472 26.846 3.499 1.00 12.79 174 MET B N 1
ATOM 3039 C CA . MET B 1 182 ? -11.339 26.346 4.869 1.00 13.36 174 MET B CA 1
ATOM 3040 C C . MET B 1 182 ? -12.483 25.399 5.217 1.00 12.90 174 MET B C 1
ATOM 3041 O O . MET B 1 182 ? -13.653 25.672 4.910 1.00 14.76 174 MET B O 1
ATOM 3046 N N . ILE B 1 183 ? -12.148 24.292 5.882 1.00 13.05 175 ILE B N 1
ATOM 3047 C CA . ILE B 1 183 ? -13.160 23.299 6.275 1.00 13.33 175 ILE B CA 1
ATOM 3048 C C . ILE B 1 183 ? -13.943 23.867 7.453 1.00 12.02 175 ILE B C 1
ATOM 3049 O O . ILE B 1 183 ? -15.171 23.983 7.377 1.00 15.68 175 ILE B O 1
ATOM 3054 N N . TRP B 1 184 ? -13.225 24.247 8.517 1.00 13.27 176 TRP B N 1
ATOM 3055 C CA . TRP B 1 184 ? -13.805 24.990 9.623 1.00 13.34 176 TRP B CA 1
ATOM 3056 C C . TRP B 1 184 ? -13.398 26.449 9.502 1.00 12.44 176 TRP B C 1
ATOM 3057 O O . TRP B 1 184 ? -12.216 26.741 9.540 1.00 13.10 176 TRP B O 1
ATOM 3068 N N . PRO B 1 185 ? -14.375 27.357 9.375 1.00 12.52 177 PRO B N 1
ATOM 3069 C CA . PRO B 1 185 ? -14.030 28.770 9.298 1.00 11.71 177 PRO B CA 1
ATOM 3070 C C . PRO B 1 185 ? -13.440 29.298 10.595 1.00 10.08 177 PRO B C 1
ATOM 3071 O O . PRO B 1 185 ? -13.521 28.659 11.649 1.00 11.00 177 PRO B O 1
ATOM 3075 N N . VAL B 1 186 ? -12.877 30.495 10.508 1.00 10.20 178 VAL B N 1
ATOM 3076 C CA . VAL B 1 186 ? -12.176 31.089 11.637 1.00 11.38 178 VAL B CA 1
ATOM 3077 C C . VAL B 1 186 ? -13.022 31.137 12.927 1.00 9.94 178 VAL B C 1
ATOM 3078 O O . VAL B 1 186 ? -12.517 30.760 13.979 1.00 11.34 178 VAL B O 1
ATOM 3082 N N . PRO B 1 187 ? -14.319 31.553 12.859 1.00 10.65 179 PRO B N 1
ATOM 3083 C CA . PRO B 1 187 ? -15.084 31.604 14.123 1.00 10.69 179 PRO B CA 1
ATOM 3084 C C . PRO B 1 187 ? -15.199 30.228 14.798 1.00 11.24 179 PRO B C 1
ATOM 3085 O O . PRO B 1 187 ? -15.178 30.149 16.037 1.00 10.96 179 PRO B O 1
ATOM 3089 N N . ASP B 1 188 ? -15.315 29.163 14.004 1.00 11.67 180 ASP B N 1
ATOM 3090 C CA . ASP B 1 188 ? -15.397 27.812 14.574 1.00 11.41 180 ASP B CA 1
ATOM 3091 C C . ASP B 1 188 ? -14.060 27.329 15.097 1.00 10.85 180 ASP B C 1
ATOM 3092 O O . ASP B 1 188 ? -14.007 26.670 16.112 1.00 10.93 180 ASP B O 1
ATOM 3097 N N . VAL B 1 189 ? -12.976 27.679 14.411 1.00 10.33 181 VAL B N 1
ATOM 3098 C CA . VAL B 1 189 ? -11.650 27.333 14.906 1.00 9.73 181 VAL B CA 1
ATOM 3099 C C . VAL B 1 189 ? -11.415 27.981 16.281 1.00 10.68 181 VAL B C 1
ATOM 3100 O O . VAL B 1 189 ? -10.957 27.315 17.220 1.00 10.91 181 VAL B O 1
ATOM 3104 N N . ILE B 1 190 ? -11.751 29.268 16.393 1.00 10.61 182 ILE B N 1
ATOM 3105 C CA . ILE B 1 190 ? -11.625 29.987 17.659 1.00 10.14 182 ILE B CA 1
ATOM 3106 C C . ILE B 1 190 ? -12.447 29.291 18.743 1.00 10.52 182 ILE B C 1
ATOM 3107 O O . ILE B 1 190 ? -11.970 29.063 19.848 1.00 11.49 182 ILE B O 1
ATOM 3112 N N . ALA B 1 191 ? -13.707 28.991 18.443 1.00 10.50 183 ALA B N 1
ATOM 3113 C CA . ALA B 1 191 ? -14.578 28.294 19.392 1.00 10.88 183 ALA B CA 1
ATOM 3114 C C . ALA B 1 191 ? -13.959 26.967 19.888 1.00 11.28 183 ALA B C 1
ATOM 3115 O O . ALA B 1 191 ? -13.933 26.701 21.096 1.00 12.11 183 ALA B O 1
ATOM 3117 N N . TYR B 1 192 ? -13.440 26.157 18.962 1.00 11.48 184 TYR B N 1
ATOM 3118 C CA . TYR B 1 192 ? -12.836 24.880 19.304 1.00 11.27 184 TYR B CA 1
ATOM 3119 C C . TYR B 1 192 ? -11.620 25.058 20.233 1.00 11.23 184 TYR B C 1
ATOM 3120 O O . TYR B 1 192 ? -11.504 24.352 21.252 1.00 13.24 184 TYR B O 1
ATOM 3129 N N . VAL B 1 193 ? -10.739 26.015 19.928 1.00 9.94 185 VAL B N 1
ATOM 3130 C CA . VAL B 1 193 ? -9.576 26.195 20.808 1.00 9.21 185 VAL B CA 1
ATOM 3131 C C . VAL B 1 193 ? -10.068 26.584 22.205 1.00 9.05 185 VAL B C 1
ATOM 3132 O O . VAL B 1 193 ? -9.580 26.060 23.215 1.00 10.32 185 VAL B O 1
ATOM 3136 N N . SER B 1 194 ? -11.071 27.463 22.259 1.00 9.80 186 SER B N 1
ATOM 3137 C CA . SER B 1 194 ? -11.584 27.970 23.541 1.00 10.12 186 SER B CA 1
ATOM 3138 C C . SER B 1 194 ? -12.298 26.922 24.399 1.00 9.88 186 SER B C 1
ATOM 3139 O O . SER B 1 194 ? -12.608 27.196 25.551 1.00 11.22 186 SER B O 1
ATOM 3142 N N . ARG B 1 195 ? -12.578 25.742 23.840 1.00 10.25 187 ARG B N 1
ATOM 3143 C CA . ARG B 1 195 ? -13.174 24.666 24.623 1.00 10.43 187 ARG B CA 1
ATOM 3144 C C . ARG B 1 195 ? -12.096 23.754 25.225 1.00 10.66 187 ARG B C 1
ATOM 3145 O O . ARG B 1 195 ? -12.407 22.929 26.070 1.00 12.09 187 ARG B O 1
ATOM 3153 N N . SER B 1 196 ? -10.841 23.909 24.786 1.00 9.59 188 SER B N 1
ATOM 3154 C CA . SER B 1 196 ? -9.715 23.123 25.275 1.00 10.30 188 SER B CA 1
ATOM 3155 C C . SER B 1 196 ? -8.903 23.858 26.341 1.00 9.06 188 SER B C 1
ATOM 3156 O O . SER B 1 196 ? -8.468 23.248 27.330 1.00 9.26 188 SER B O 1
ATOM 3159 N N . VAL B 1 197 ? -8.710 25.170 26.136 1.00 9.32 189 VAL B N 1
ATOM 3160 C CA . VAL B 1 197 ? -7.979 26.027 27.064 1.00 9.92 189 VAL B CA 1
ATOM 3161 C C . VAL B 1 197 ? -8.721 27.356 27.096 1.00 9.92 189 VAL B C 1
ATOM 3162 O O . VAL B 1 197 ? -9.548 27.61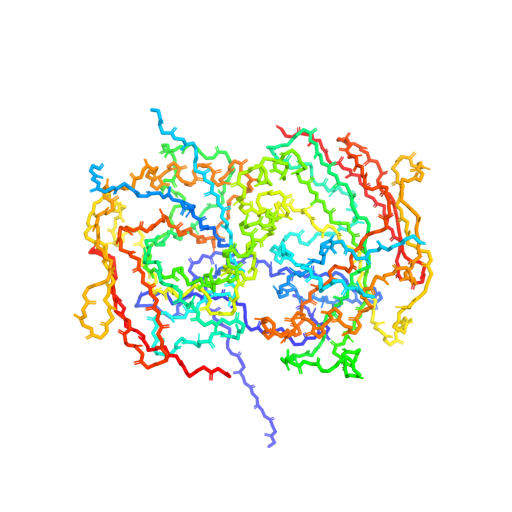2 26.242 1.00 11.14 189 VAL B O 1
ATOM 3166 N N . GLU B 1 198 ? -8.377 28.227 28.032 1.00 10.51 190 GLU B N 1
ATOM 3167 C CA . GLU B 1 198 ? -8.862 29.590 27.948 1.00 9.72 190 GLU B CA 1
ATOM 3168 C C . GLU B 1 198 ? -8.048 30.317 26.879 1.00 9.30 190 GLU B C 1
ATOM 3169 O O . GLU B 1 198 ? -6.828 30.397 26.964 1.00 9.66 190 GLU B O 1
ATOM 3175 N N . LEU B 1 199 ? -8.726 30.844 25.868 1.00 9.89 191 LEU B N 1
ATOM 3176 C CA . LEU B 1 199 ? -8.079 31.683 24.882 1.00 9.36 191 LEU B CA 1
ATOM 3177 C C . LEU B 1 199 ? -7.731 33.008 25.533 1.00 10.30 191 LEU B C 1
ATOM 3178 O O . LEU B 1 199 ? -8.478 33.505 26.389 1.00 10.46 191 LEU B O 1
ATOM 3183 N N . LYS B 1 200 ? -6.593 33.580 25.148 1.00 9.54 192 LYS B N 1
ATOM 3184 C CA . LYS B 1 200 ? -6.133 34.829 25.765 1.00 9.83 192 LYS B CA 1
ATOM 3185 C C . LYS B 1 200 ? -5.750 35.857 24.723 1.00 9.28 192 LYS B C 1
ATOM 3186 O O . LYS B 1 200 ? -5.276 35.500 23.647 1.00 9.40 192 LYS B O 1
ATOM 3192 N N . ALA B 1 201 ? -5.932 37.133 25.070 1.00 11.38 193 ALA B N 1
ATOM 3193 C CA . ALA B 1 201 ? -5.340 38.213 24.296 1.00 11.21 193 ALA B CA 1
ATOM 3194 C C . ALA B 1 201 ? -3.851 37.902 24.138 1.00 10.31 193 ALA B C 1
ATOM 3195 O O . ALA B 1 201 ? -3.174 37.563 25.101 1.00 12.82 193 ALA B O 1
ATOM 3197 N N . GLY B 1 202 ? -3.365 37.982 22.911 1.00 8.92 194 GLY B N 1
ATOM 3198 C CA . GLY B 1 202 ? -1.993 37.629 22.619 1.00 8.49 194 GLY B CA 1
ATOM 3199 C C . GLY B 1 202 ? -1.845 36.299 21.896 1.00 7.79 194 GLY B C 1
ATOM 3200 O O . GLY B 1 202 ? -0.787 36.030 21.344 1.00 8.09 194 GLY B O 1
ATOM 3201 N N . ASP B 1 203 ? -2.899 35.486 21.869 1.00 7.29 195 ASP B N 1
ATOM 3202 C CA . ASP B 1 203 ? -2.829 34.217 21.134 1.00 7.06 195 ASP B CA 1
ATOM 3203 C C . ASP B 1 203 ? -2.808 34.409 19.626 1.00 7.12 195 ASP B C 1
ATOM 3204 O O . ASP B 1 203 ? -3.423 35.338 19.084 1.00 7.95 195 ASP B O 1
ATOM 3209 N N . LEU B 1 204 ? -2.052 33.528 18.961 1.00 6.82 196 LEU B N 1
ATOM 3210 C CA . LEU B 1 204 ? -2.062 33.453 17.503 1.00 7.14 196 LEU B CA 1
ATOM 3211 C C . LEU B 1 204 ? -2.627 32.097 17.110 1.00 7.25 196 LEU B C 1
ATOM 3212 O O . LEU B 1 204 ? -2.317 31.091 17.739 1.00 8.35 196 LEU B O 1
ATOM 3217 N N . ILE B 1 205 ? -3.433 32.075 16.037 1.00 7.19 197 ILE B N 1
ATOM 3218 C CA . ILE B 1 205 ? -3.948 30.830 15.499 1.00 7.00 197 ILE B CA 1
ATOM 3219 C C . ILE B 1 205 ? -3.602 30.735 14.024 1.00 6.75 197 ILE B C 1
ATOM 3220 O O . ILE B 1 205 ? -3.960 31.616 13.217 1.00 8.06 197 ILE B O 1
ATOM 3225 N N . PHE B 1 206 ? -2.864 29.681 13.678 1.00 7.08 198 PHE B N 1
ATOM 3226 C CA . PHE B 1 206 ? -2.567 29.357 12.285 1.00 7.62 198 PHE B CA 1
ATOM 3227 C C . PHE B 1 206 ? -3.727 28.474 11.817 1.00 7.69 198 PHE B C 1
ATOM 3228 O O . PHE B 1 206 ? -4.003 27.436 12.413 1.00 9.32 198 PHE B O 1
ATOM 3236 N N . THR B 1 207 ? -4.411 28.914 10.769 1.00 8.19 199 THR B N 1
ATOM 3237 C CA . THR B 1 207 ? -5.746 28.398 10.414 1.00 8.99 199 THR B CA 1
ATOM 3238 C C . THR B 1 207 ? -5.769 27.334 9.313 1.00 10.80 199 THR B C 1
ATOM 3239 O O . THR B 1 207 ? -6.846 26.959 8.828 1.00 12.88 199 THR B O 1
ATOM 3243 N N . GLY B 1 208 ? -4.593 26.841 8.921 1.00 10.81 200 GLY B N 1
ATOM 3244 C CA . GLY B 1 208 ? -4.516 25.746 7.959 1.00 12.15 200 GLY B CA 1
ATOM 3245 C C . GLY B 1 208 ? -3.925 26.194 6.645 1.00 10.03 200 GLY B C 1
ATOM 3246 O O . GLY B 1 208 ? -3.636 27.374 6.436 1.00 10.53 200 GLY B O 1
ATOM 3247 N N . THR B 1 209 ? -3.738 25.246 5.743 1.00 10.77 201 THR B N 1
ATOM 3248 C CA . THR B 1 209 ? -2.986 25.503 4.522 1.00 11.24 201 THR B CA 1
ATOM 3249 C C . THR B 1 209 ? -3.648 24.830 3.331 1.00 13.01 201 THR B C 1
ATOM 3250 O O . THR B 1 209 ? -4.180 23.731 3.473 1.00 12.42 201 THR B O 1
ATOM 3254 N N . PRO B 1 210 ? -3.609 25.476 2.152 1.00 12.90 202 PRO B N 1
ATOM 3255 C CA . PRO B 1 210 ? -4.120 24.802 0.958 1.00 14.79 202 PRO B CA 1
ATOM 3256 C C . PRO B 1 210 ? -3.120 23.736 0.485 1.00 13.89 202 PRO B C 1
ATOM 3257 O O . PRO B 1 210 ? -2.098 23.506 1.124 1.00 13.58 202 PRO B O 1
ATOM 3261 N N . ALA B 1 211 ? -3.445 23.053 -0.605 1.00 15.90 203 ALA B N 1
ATOM 3262 C CA . ALA B 1 211 ? -2.577 22.015 -1.143 1.00 16.06 203 ALA B CA 1
ATOM 3263 C C . ALA B 1 211 ? -1.198 22.556 -1.527 1.00 16.30 203 ALA B C 1
ATOM 3264 O O . ALA B 1 211 ? -0.987 23.766 -1.706 1.00 16.18 203 ALA B O 1
ATOM 3266 N N . GLY B 1 212 ? -0.257 21.643 -1.648 1.00 17.44 204 GLY B N 1
ATOM 3267 C CA . GLY B 1 212 ? 1.039 21.988 -2.214 1.00 16.48 204 GLY B CA 1
ATOM 3268 C C . GLY B 1 212 ? 2.164 22.098 -1.209 1.00 16.73 204 GLY B C 1
ATOM 3269 O O . GLY B 1 212 ? 3.252 22.601 -1.540 1.00 17.35 204 GLY B O 1
ATOM 3270 N N . VAL B 1 213 ? 1.931 21.622 0.015 1.00 15.25 205 VAL B N 1
ATOM 3271 C CA . VAL B 1 213 ? 3.019 21.484 0.996 1.00 17.04 205 VAL B CA 1
ATOM 3272 C C . VAL B 1 213 ? 4.205 20.814 0.303 1.00 16.46 205 VAL B C 1
ATOM 3273 O O . VAL B 1 213 ? 4.037 19.834 -0.437 1.00 18.22 205 VAL B O 1
ATOM 3277 N N . GLY B 1 214 ? 5.406 21.354 0.510 1.00 15.34 206 GLY B N 1
ATOM 3278 C CA . GLY B 1 214 ? 6.598 20.811 -0.132 1.00 16.17 206 GLY B CA 1
ATOM 3279 C C . GLY B 1 214 ? 7.829 21.296 0.587 1.00 12.97 206 GLY B C 1
ATOM 3280 O O . GLY B 1 214 ? 7.731 22.025 1.567 1.00 12.64 206 GLY B O 1
ATOM 3281 N N . ALA B 1 215 ? 8.996 20.875 0.114 1.00 12.92 207 ALA B N 1
ATOM 3282 C CA . ALA B 1 215 ? 10.265 21.154 0.797 1.00 12.99 207 ALA B CA 1
ATOM 3283 C C . ALA B 1 215 ? 10.876 22.520 0.462 1.00 11.75 207 ALA B C 1
ATOM 3284 O O . ALA B 1 215 ? 10.681 23.060 -0.639 1.00 15.09 207 ALA B O 1
ATOM 3286 N N . LEU B 1 216 ? 11.655 23.039 1.410 1.00 12.11 208 LEU B N 1
ATOM 3287 C CA . LEU B 1 216 ? 12.503 24.231 1.246 1.00 10.32 208 LEU B CA 1
ATOM 3288 C C . LEU B 1 216 ? 13.950 23.803 1.377 1.00 11.06 208 LEU B C 1
ATOM 3289 O O . LEU B 1 216 ? 14.290 23.075 2.305 1.00 12.39 208 LEU B O 1
ATOM 3294 N N . GLN B 1 217 ? 14.790 24.247 0.443 1.00 11.58 209 GLN B N 1
ATOM 3295 C CA . GLN B 1 217 ? 16.223 24.022 0.504 1.00 12.32 209 GLN B CA 1
ATOM 3296 C C . GLN B 1 217 ? 16.902 25.233 1.108 1.00 12.47 209 GLN B C 1
ATOM 3297 O O . GLN B 1 217 ? 16.402 26.354 0.973 1.00 12.58 209 GLN B O 1
ATOM 3303 N N . PRO B 1 218 ? 18.045 25.024 1.792 1.00 13.52 210 PRO B N 1
ATOM 3304 C CA . PRO B 1 218 ? 18.853 26.164 2.214 1.00 12.87 210 PRO B CA 1
ATOM 3305 C C . PRO B 1 218 ? 19.074 27.134 1.057 1.00 12.96 210 PRO B C 1
ATOM 3306 O O . PRO B 1 218 ? 19.379 26.706 -0.061 1.00 13.59 210 PRO B O 1
ATOM 3310 N N . GLY B 1 219 ? 18.850 28.425 1.300 1.00 12.26 211 GLY B N 1
ATOM 3311 C CA . GLY B 1 219 ? 19.038 29.442 0.271 1.00 13.03 211 GLY B CA 1
ATOM 3312 C C . GLY B 1 219 ? 17.781 29.792 -0.506 1.00 10.93 211 GLY B C 1
ATOM 3313 O O . GLY B 1 219 ? 17.777 30.770 -1.260 1.00 12.85 211 GLY B O 1
ATOM 3314 N N . ASP B 1 220 ? 16.718 28.998 -0.368 1.00 10.86 212 ASP B N 1
ATOM 3315 C CA . ASP B 1 220 ? 15.513 29.280 -1.151 1.00 10.12 212 ASP B CA 1
ATOM 3316 C C . ASP B 1 220 ? 14.930 30.651 -0.798 1.00 9.34 212 ASP B C 1
ATOM 3317 O O . ASP B 1 220 ? 14.933 31.055 0.385 1.00 9.81 212 ASP B O 1
ATOM 3322 N N . ARG B 1 221 ? 14.388 31.337 -1.806 1.00 9.56 213 ARG B N 1
ATOM 3323 C CA . ARG B 1 221 ? 13.651 32.597 -1.617 1.00 9.00 213 ARG B CA 1
ATOM 3324 C C . ARG B 1 221 ? 12.144 32.276 -1.553 1.00 9.01 213 ARG B C 1
ATOM 3325 O O . ARG B 1 221 ? 11.557 31.818 -2.542 1.00 10.47 213 ARG B O 1
ATOM 3333 N N . VAL B 1 222 ? 11.540 32.490 -0.383 1.00 7.91 214 VAL B N 1
ATOM 3334 C CA . VAL B 1 222 ? 10.132 32.158 -0.173 1.00 9.54 214 VAL B CA 1
ATOM 3335 C C . VAL B 1 222 ? 9.330 33.443 -0.204 1.00 8.98 214 VAL B C 1
ATOM 3336 O 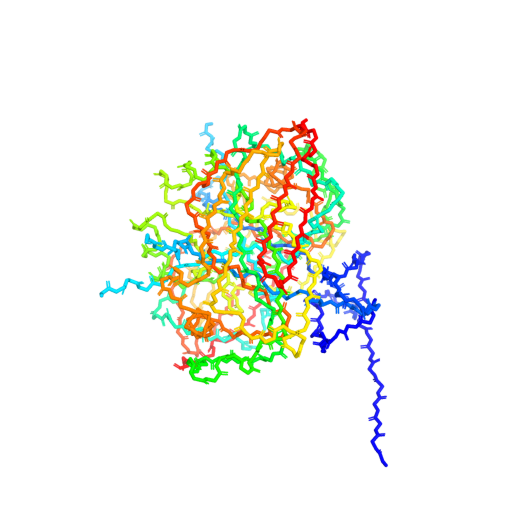O . VAL B 1 222 ? 9.652 34.406 0.503 1.00 9.43 214 VAL B O 1
ATOM 3340 N N . THR B 1 223 ? 8.315 33.468 -1.056 1.00 8.66 215 THR B N 1
ATOM 3341 C CA . THR B 1 223 ? 7.359 34.567 -1.093 1.00 8.57 215 THR B CA 1
ATOM 3342 C C . THR B 1 223 ? 5.967 34.008 -0.882 1.00 7.84 215 THR B C 1
ATOM 3343 O O . THR B 1 223 ? 5.735 32.801 -1.039 1.00 8.23 215 THR B O 1
ATOM 3347 N N . GLY B 1 224 ? 5.043 34.877 -0.504 1.00 8.23 216 GLY B N 1
ATOM 3348 C CA . GLY B 1 224 ? 3.660 34.439 -0.350 1.00 9.50 216 GLY B CA 1
ATOM 3349 C C . GLY B 1 224 ? 2.806 35.545 0.185 1.00 8.15 216 GLY B C 1
ATOM 3350 O O . GLY B 1 224 ? 3.271 36.689 0.376 1.00 9.20 216 GLY B O 1
ATOM 3351 N N . GLY B 1 225 ? 1.544 35.211 0.432 1.00 8.21 217 GLY B N 1
ATOM 3352 C CA . GLY B 1 225 ? 0.621 36.228 0.873 1.00 9.87 217 GLY B CA 1
ATOM 3353 C C . GLY B 1 225 ? -0.797 35.767 0.988 1.00 7.80 217 GLY B C 1
ATOM 3354 O O . GLY B 1 225 ? -1.139 34.640 0.596 1.00 9.02 217 GLY B O 1
ATOM 3355 N N . VAL B 1 226 ? -1.614 36.644 1.564 1.00 8.66 218 VAL B N 1
ATOM 3356 C CA . VAL B 1 226 ? -3.065 36.489 1.517 1.00 8.99 218 VAL B CA 1
ATOM 3357 C C . VAL B 1 226 ? -3.560 37.833 1.031 1.00 9.30 218 VAL B C 1
ATOM 3358 O O . VAL B 1 226 ? -3.189 38.870 1.607 1.00 8.87 218 VAL B O 1
ATOM 3362 N N . ASP B 1 227 ? -4.348 37.826 -0.043 1.00 10.29 219 ASP B N 1
ATOM 3363 C CA . ASP B 1 227 ? -4.753 39.089 -0.657 1.00 10.61 219 ASP B CA 1
ATOM 3364 C C . ASP B 1 227 ? -5.426 40.009 0.374 1.00 9.69 219 ASP B C 1
ATOM 3365 O O . ASP B 1 227 ? -6.369 39.608 1.083 1.00 10.98 219 ASP B O 1
ATOM 3370 N N . GLY B 1 228 ? -4.959 41.255 0.432 1.00 10.79 220 GLY B N 1
ATOM 3371 C CA . GLY B 1 228 ? -5.488 42.265 1.340 1.00 11.84 220 GLY B CA 1
ATOM 3372 C C . GLY B 1 228 ? -4.911 42.236 2.745 1.00 11.44 220 GLY B C 1
ATOM 3373 O O . GLY B 1 228 ? -5.156 43.157 3.536 1.00 12.93 220 GLY B O 1
ATOM 3374 N N . ILE B 1 229 ? -4.143 41.189 3.079 1.00 9.61 221 ILE B N 1
ATOM 3375 C CA . ILE B 1 229 ? -3.636 41.060 4.438 1.00 9.69 221 ILE B CA 1
ATOM 3376 C C . ILE B 1 229 ? -2.142 41.392 4.490 1.00 10.61 221 ILE B C 1
ATOM 3377 O O . ILE B 1 229 ? -1.747 42.357 5.158 1.00 15.11 221 ILE B O 1
ATOM 3382 N N . ALA B 1 230 ? -1.323 40.621 3.773 1.00 9.11 222 ALA B N 1
ATOM 3383 C CA . ALA B 1 230 ? 0.124 40.879 3.713 1.00 9.12 222 ALA B CA 1
ATOM 3384 C C . ALA B 1 230 ? 0.738 40.040 2.623 1.00 9.48 222 ALA B C 1
ATOM 3385 O O . ALA B 1 230 ? 0.168 39.017 2.219 1.00 9.75 222 ALA B O 1
ATOM 3387 N N . THR B 1 231 ? 1.903 40.464 2.147 1.00 9.61 223 THR B N 1
ATOM 3388 C CA . THR B 1 231 ? 2.785 39.582 1.397 1.00 9.46 223 THR B CA 1
ATOM 3389 C C . THR B 1 231 ? 4.105 39.542 2.136 1.00 9.99 223 THR B C 1
ATOM 3390 O O . THR B 1 231 ? 4.355 40.368 3.021 1.00 11.50 223 THR B O 1
ATOM 3394 N N . PHE B 1 232 ? 4.954 38.595 1.776 1.00 9.39 224 PHE B N 1
ATOM 3395 C CA . PHE B 1 232 ? 6.255 38.477 2.405 1.00 9.03 224 PHE B CA 1
ATOM 3396 C C . PHE B 1 232 ? 7.284 37.953 1.415 1.00 9.25 224 PHE B C 1
ATOM 3397 O O . PHE B 1 232 ? 6.942 37.358 0.353 1.00 9.08 224 PHE B O 1
ATOM 3405 N N . GLU B 1 233 ? 8.543 38.160 1.798 1.00 8.43 225 GLU B N 1
ATOM 3406 C CA . GLU B 1 233 ? 9.697 37.630 1.064 1.00 8.22 225 GLU B CA 1
ATOM 3407 C C . GLU B 1 233 ? 10.815 37.390 2.076 1.00 7.76 225 GLU B C 1
ATOM 3408 O O . GLU B 1 233 ? 11.162 38.290 2.820 1.00 9.83 225 GLU B O 1
ATOM 3414 N N . PHE B 1 234 ? 11.341 36.170 2.131 1.00 7.74 226 PHE B N 1
ATOM 3415 C CA . PHE B 1 234 ? 12.498 35.875 3.001 1.00 7.76 226 PHE B CA 1
ATOM 3416 C C . PHE B 1 234 ? 13.358 34.810 2.364 1.00 8.14 226 PHE B C 1
ATOM 3417 O O . PHE B 1 234 ? 12.940 34.149 1.400 1.00 8.79 226 PHE B O 1
ATOM 3425 N N . VAL B 1 235 ? 14.579 34.673 2.871 1.00 8.45 227 VAL B N 1
ATOM 3426 C CA . VAL B 1 235 ? 15.519 33.694 2.364 1.00 8.33 227 VAL B CA 1
ATOM 3427 C C . VAL B 1 235 ? 15.785 32.657 3.461 1.00 8.94 227 VAL B C 1
ATOM 3428 O O . VAL B 1 235 ? 16.016 33.011 4.621 1.00 9.86 227 VAL B O 1
ATOM 3432 N N . VAL B 1 236 ? 15.742 31.381 3.100 1.00 9.56 228 VAL B N 1
ATOM 3433 C CA . VAL B 1 236 ? 16.075 30.300 4.036 1.00 9.38 228 VAL B CA 1
ATOM 3434 C C . VAL B 1 236 ? 17.586 30.278 4.262 1.00 9.56 228 VAL B C 1
ATOM 3435 O O . VAL B 1 236 ? 18.371 30.359 3.290 1.00 10.48 228 VAL B O 1
ATOM 3439 N N . GLY B 1 237 ? 17.992 30.192 5.525 1.00 9.05 229 GLY B N 1
ATOM 3440 C CA . GLY B 1 237 ? 19.407 30.163 5.852 1.00 10.54 229 GLY B CA 1
ATOM 3441 C C . GLY B 1 237 ? 20.115 28.875 5.458 1.00 10.75 229 GLY B C 1
ATOM 3442 O O . GLY B 1 237 ? 19.512 27.915 4.935 1.00 11.52 229 GLY B O 1
ATOM 3443 N N . ALA B 1 238 ? 21.416 28.867 5.718 1.00 12.52 230 ALA B N 1
ATOM 3444 C CA . ALA B 1 238 ? 22.276 27.731 5.405 1.00 13.02 230 ALA B CA 1
ATOM 3445 C C . ALA B 1 238 ? 22.015 26.589 6.395 1.00 12.09 230 ALA B C 1
ATOM 3446 O O . ALA B 1 238 ? 21.709 26.811 7.565 1.00 12.05 230 ALA B O 1
ATOM 3448 N N . LYS B 1 239 ? 22.188 25.357 5.927 1.00 13.38 231 LYS B N 1
ATOM 3449 C CA . LYS B 1 239 ? 22.079 24.188 6.788 1.00 13.29 231 LYS B CA 1
ATOM 3450 C C . LYS B 1 239 ? 23.224 24.170 7.811 1.00 13.35 231 LYS B C 1
ATOM 3451 O O . LYS B 1 239 ? 24.389 24.338 7.446 1.00 15.39 231 LYS B O 1
ATOM 3457 N N . PRO B 1 240 ? 22.891 23.982 9.098 1.00 13.37 232 PRO B N 1
ATOM 3458 C CA . PRO B 1 240 ? 23.944 23.995 10.130 1.00 14.61 232 PRO B CA 1
ATOM 3459 C C . PRO B 1 240 ? 24.739 22.702 10.125 1.00 18.75 232 PRO B C 1
ATOM 3460 O O . PRO B 1 240 ? 25.825 22.651 10.705 1.00 27.20 232 PRO B O 1
#

Radius of gyration: 21.63 Å; Cα contacts (8 Å, |Δi|>4): 1298; chains: 2; bounding box: 52×60×61 Å

Foldseek 3Di:
DDDPDDDDDAAWFAAPPDPDTQGADWEKEWPAFFDQDQVDDDIDIDTAGRQLEDALAAEQEDDPPAPFKKKFKFKKWAFAAKAALDQLVCQCVRTFWIWIKIQIFSVVVVVVCVVVVHDRCVGGHDHNRIHIHHTYGCVQQPDDQWFWWWKAKPPHTQFIDMSSRTNQHPSVVSNVVRHVDIGHRNYMYGRHGGDGIDGAAAQIWMWIGTPSTDIHIYGYHHHD/DDDDDDDDDDDPDDDDDAAWFAAPPDPDTFGADWEKEWDAWFDCVDDDIDIDTAGSQLEAALAAEQEDDAPAPFKKKFKFKKWAFAAKAALDQLVCQVVRTFWIWIKIQIFRVVVVVVCVVVVHDRCVGGHDHNRIHIHHIYGCVQQPDDQWFWWWKDKQPHTQFIDISVRTNDHPSVVSSVVRHVDIGHRNYMYGRHGGDRIGGDAQQIWMWIGTPRTDIHIYTYHHHD

Secondary structure (DSSP, 8-state):
--BSSPPPPPPEEEBTT-S-EEE---EEEESS-B-S---PPPP-EEEE-GGGEEESSSEEPPPSS-S-EEEEEEEEEEE-S-BSS--HHHHGGGEEEEEEEEEEEEHHHHHHHHHHT--SHHHHSSTT-EEEPPBEEHHHH---SS-EEEEEETTEEEEEEEGGGBSS-HHHHHHHHHHHS-B-TT-EEE----S---EE-TT-EEEEEETTTEEEEEEE----/-------PPPBSSPPPPPPEEEBTT-S-EEE---EEEESS-B---PPPP-EEEE-GGGEEESSSEEPPPSS-S-EEEEEEEEEEE-S-BSS--HHHHGGGEEEEEEEEEEEEHHHHHHHHHHT--SHHHHSSTT-EEEPPBEEHHHH----SSEEEEEETTEEEEEEEGGGBSS-HHHHHHHHHHHS-B-TT-EEE----S--EEE-TT-EEEEEETTTEEEEEEE----